Protein AF-A0A1X2GF11-F1 (afdb_monomer)

Structure (mmCIF, N/CA/C/O backbone):
data_AF-A0A1X2GF11-F1
#
_entry.id   AF-A0A1X2GF11-F1
#
loop_
_atom_site.group_PDB
_atom_site.id
_atom_site.type_symbol
_atom_site.label_atom_id
_atom_site.label_alt_id
_atom_site.label_comp_id
_atom_site.label_asym_id
_atom_site.label_entity_id
_atom_site.label_seq_id
_atom_site.pdbx_PDB_ins_code
_atom_site.Cartn_x
_atom_site.Cartn_y
_atom_site.Cartn_z
_atom_site.occupancy
_atom_site.B_iso_or_equiv
_atom_site.auth_seq_id
_atom_site.auth_comp_id
_atom_site.auth_asym_id
_atom_site.auth_atom_id
_atom_site.pdbx_PDB_model_num
ATOM 1 N N . MET A 1 1 ? -4.781 -37.077 22.769 1.00 71.06 1 MET A N 1
ATOM 2 C CA . MET A 1 1 ? -5.262 -35.716 23.097 1.00 71.06 1 MET A CA 1
ATOM 3 C C . MET A 1 1 ? -6.744 -35.561 22.773 1.00 71.06 1 MET A C 1
ATOM 5 O O . MET A 1 1 ? -7.466 -35.065 23.622 1.00 71.06 1 MET A O 1
ATOM 9 N N . TYR A 1 2 ? -7.211 -36.057 21.623 1.00 88.12 2 TYR A N 1
ATOM 10 C CA . TYR A 1 2 ? -8.626 -36.044 21.228 1.00 88.12 2 TYR A CA 1
ATOM 11 C C . TYR A 1 2 ? -9.094 -37.444 20.800 1.00 88.12 2 TYR A C 1
ATOM 13 O O . TYR A 1 2 ? -8.258 -38.316 20.562 1.00 88.12 2 TYR A O 1
ATOM 21 N N . ALA A 1 3 ? -10.412 -37.665 20.728 1.00 91.12 3 ALA A N 1
ATOM 22 C CA . ALA A 1 3 ? -11.004 -38.939 20.296 1.00 91.12 3 ALA A CA 1
ATOM 23 C C . ALA A 1 3 ? -10.912 -39.165 18.772 1.00 91.12 3 ALA A C 1
ATOM 25 O O . ALA A 1 3 ? -10.879 -40.305 18.316 1.00 91.12 3 ALA A O 1
ATOM 26 N N . ALA A 1 4 ? -10.856 -38.076 18.007 1.00 94.38 4 ALA A N 1
ATOM 27 C CA . ALA A 1 4 ? -10.758 -38.025 16.554 1.00 94.38 4 ALA A CA 1
ATOM 28 C C . ALA A 1 4 ? -10.118 -36.691 16.134 1.00 94.38 4 ALA A C 1
ATOM 30 O O . ALA A 1 4 ? -10.073 -35.754 16.935 1.00 94.38 4 ALA A O 1
ATOM 31 N N . ALA A 1 5 ? -9.645 -36.603 14.892 1.00 93.25 5 ALA A N 1
ATOM 32 C CA . ALA A 1 5 ? -9.090 -35.391 14.302 1.00 93.25 5 ALA A CA 1
ATOM 33 C C . ALA A 1 5 ? -9.693 -35.126 12.914 1.00 93.25 5 ALA A C 1
ATOM 35 O O . ALA A 1 5 ? -9.751 -36.015 12.066 1.00 93.25 5 ALA A O 1
ATOM 36 N N . HIS A 1 6 ? -10.110 -33.885 12.680 1.00 94.12 6 HIS A N 1
ATOM 37 C CA . HIS A 1 6 ? -10.441 -33.362 11.358 1.00 94.12 6 HIS A CA 1
ATOM 38 C C . HIS A 1 6 ? -9.314 -32.405 10.978 1.00 94.12 6 HIS A C 1
ATOM 40 O O . HIS A 1 6 ? -9.117 -31.400 11.655 1.00 94.12 6 HIS A O 1
ATOM 46 N N . VAL A 1 7 ? -8.532 -32.765 9.966 1.00 91.88 7 VAL A N 1
ATOM 47 C CA . VAL A 1 7 ? -7.342 -32.021 9.551 1.00 91.88 7 VAL A CA 1
ATOM 48 C C . VAL A 1 7 ? -7.674 -31.276 8.269 1.00 91.88 7 VAL A C 1
ATOM 50 O O . VAL A 1 7 ? -7.956 -31.887 7.239 1.00 91.88 7 VAL A O 1
ATOM 53 N N . HIS A 1 8 ? -7.685 -29.952 8.349 1.00 93.19 8 HIS A N 1
ATOM 54 C CA . HIS A 1 8 ? -7.952 -29.069 7.220 1.00 93.19 8 HIS A CA 1
ATOM 55 C C . HIS A 1 8 ? -6.706 -28.220 6.980 1.00 93.19 8 HIS A C 1
ATOM 57 O O . HIS A 1 8 ? -6.324 -27.431 7.842 1.00 93.19 8 HIS A O 1
ATOM 63 N N . PHE A 1 9 ? -6.042 -28.433 5.849 1.00 91.88 9 PHE A N 1
ATOM 64 C CA . PHE A 1 9 ? -4.870 -27.667 5.448 1.00 91.88 9 PHE A CA 1
ATOM 65 C C . PHE A 1 9 ? -5.305 -26.336 4.850 1.00 91.88 9 PHE A C 1
ATOM 67 O O . PHE A 1 9 ? -6.262 -26.275 4.080 1.00 91.88 9 PHE A O 1
ATOM 74 N N . ILE A 1 10 ? -4.596 -25.268 5.202 1.00 92.44 10 ILE A N 1
ATOM 75 C CA . ILE A 1 10 ? -4.875 -23.922 4.690 1.00 92.44 10 ILE A CA 1
ATOM 76 C C . ILE A 1 10 ? -4.525 -23.776 3.204 1.00 92.44 10 ILE A C 1
ATOM 78 O O . ILE A 1 10 ? -5.101 -22.930 2.535 1.00 92.44 10 ILE A O 1
ATOM 82 N N . ASN A 1 11 ? -3.645 -24.627 2.679 1.00 88.50 11 ASN A N 1
ATOM 83 C CA . ASN A 1 11 ? -3.163 -24.600 1.302 1.00 88.50 11 ASN A CA 1
ATOM 84 C C . ASN A 1 11 ? -3.157 -26.023 0.714 1.00 88.50 11 ASN A C 1
ATOM 86 O O . ASN A 1 11 ? -3.295 -26.998 1.461 1.00 88.50 11 ASN A O 1
ATOM 90 N N . GLY A 1 12 ? -2.997 -26.132 -0.604 1.00 84.00 12 GLY A N 1
ATOM 91 C CA . GLY A 1 12 ? -2.757 -27.405 -1.276 1.00 84.00 12 GLY A CA 1
ATOM 92 C C . GLY A 1 12 ? -1.424 -28.009 -0.837 1.00 84.00 12 GLY A C 1
ATOM 93 O O . GLY A 1 12 ? -0.433 -27.293 -0.672 1.00 84.00 12 GLY A O 1
ATOM 94 N N . LEU A 1 13 ? -1.394 -29.321 -0.622 1.00 82.56 13 LEU A N 1
ATOM 95 C CA . LEU A 1 13 ? -0.169 -30.021 -0.262 1.00 82.56 13 LEU A CA 1
ATOM 96 C C . LEU A 1 13 ? 0.543 -30.533 -1.507 1.00 82.56 13 LEU A C 1
ATOM 98 O O . LEU A 1 13 ? -0.037 -31.247 -2.324 1.00 82.56 13 LEU A O 1
ATOM 102 N N . ASP A 1 14 ? 1.837 -30.240 -1.614 1.00 81.44 14 ASP A N 1
ATOM 103 C CA . ASP A 1 14 ? 2.663 -30.982 -2.555 1.00 81.44 14 ASP A CA 1
ATOM 104 C C . ASP A 1 14 ? 2.807 -32.450 -2.106 1.00 81.44 14 ASP A C 1
ATOM 106 O O . ASP A 1 14 ? 2.657 -32.800 -0.927 1.00 81.44 14 ASP A O 1
ATOM 110 N N . ASN A 1 15 ? 3.110 -33.327 -3.066 1.00 83.62 15 ASN A N 1
ATOM 111 C CA . ASN A 1 15 ? 3.227 -34.762 -2.805 1.00 83.62 15 ASN A CA 1
ATOM 112 C C . ASN A 1 15 ? 4.311 -35.078 -1.762 1.00 83.62 15 ASN A C 1
ATOM 114 O O . ASN A 1 15 ? 4.164 -36.031 -1.007 1.00 83.62 15 ASN A O 1
ATOM 118 N N . VAL A 1 16 ? 5.379 -34.277 -1.679 1.00 87.62 16 VAL A N 1
ATOM 119 C CA . VAL A 1 16 ? 6.491 -34.520 -0.749 1.00 87.62 16 VAL A CA 1
ATOM 120 C C . VAL A 1 16 ? 6.045 -34.268 0.691 1.00 87.62 16 VAL A C 1
ATOM 122 O O . VAL A 1 16 ? 6.278 -35.099 1.571 1.00 87.62 16 VAL A O 1
ATOM 125 N N . VAL A 1 17 ? 5.369 -33.146 0.938 1.00 86.25 17 VAL A N 1
ATOM 126 C CA . VAL A 1 17 ? 4.813 -32.789 2.246 1.00 86.25 17 VAL A CA 1
ATOM 127 C C . VAL A 1 17 ? 3.696 -33.756 2.627 1.00 86.25 17 VAL A C 1
ATOM 129 O O . VAL A 1 17 ? 3.640 -34.192 3.779 1.00 86.25 17 VAL A O 1
ATOM 132 N N . PHE A 1 18 ? 2.840 -34.143 1.679 1.00 89.25 18 PHE A N 1
ATOM 133 C CA . PHE A 1 18 ? 1.773 -35.113 1.918 1.00 89.25 18 PHE A CA 1
ATOM 134 C C . PHE A 1 18 ? 2.311 -36.507 2.279 1.00 89.25 18 PHE A C 1
ATOM 136 O O . PHE A 1 18 ? 1.832 -37.135 3.234 1.00 89.25 18 PHE A O 1
ATOM 143 N N . ASP A 1 19 ? 3.339 -36.979 1.573 1.00 92.19 19 ASP A N 1
ATOM 144 C CA . ASP A 1 19 ? 3.991 -38.262 1.842 1.00 92.19 19 ASP A CA 1
ATOM 145 C C . ASP A 1 19 ? 4.686 -38.250 3.206 1.00 92.19 19 ASP A C 1
ATOM 147 O O . ASP A 1 19 ? 4.552 -39.195 3.989 1.00 92.19 19 ASP A O 1
ATOM 151 N N . GLU A 1 20 ? 5.375 -37.158 3.546 1.00 91.38 20 GLU A N 1
ATOM 152 C CA . GLU A 1 20 ? 6.013 -36.989 4.852 1.00 91.38 20 GLU A CA 1
ATOM 153 C C . GLU A 1 20 ? 4.980 -36.913 5.987 1.00 91.38 20 GLU A C 1
ATOM 155 O O . GLU A 1 20 ? 5.153 -37.550 7.033 1.00 91.38 20 GLU A O 1
ATOM 160 N N . PHE A 1 21 ? 3.877 -36.188 5.786 1.00 90.19 21 PHE A N 1
ATOM 161 C CA . PHE A 1 21 ? 2.752 -36.144 6.718 1.00 90.19 21 PHE A CA 1
ATOM 162 C C . PHE A 1 21 ? 2.178 -37.546 6.950 1.00 90.19 21 PHE A C 1
ATOM 164 O O . PHE A 1 21 ? 2.044 -37.987 8.095 1.00 90.19 21 PHE A O 1
ATOM 171 N N . THR A 1 22 ? 1.932 -38.291 5.872 1.00 90.88 22 THR A N 1
ATOM 172 C CA . THR A 1 22 ? 1.420 -39.666 5.918 1.00 90.88 22 THR A CA 1
ATOM 173 C C . THR A 1 22 ? 2.398 -40.608 6.619 1.00 90.88 22 THR A C 1
ATOM 175 O O . THR A 1 22 ? 2.001 -41.404 7.476 1.00 90.88 22 THR A O 1
ATOM 178 N N . ARG A 1 23 ? 3.700 -40.490 6.335 1.00 94.50 23 ARG A N 1
ATOM 179 C CA . ARG A 1 23 ? 4.758 -41.262 6.999 1.00 94.50 23 ARG A CA 1
ATOM 180 C C . ARG A 1 23 ? 4.762 -41.013 8.506 1.00 94.50 23 ARG A C 1
ATOM 182 O O . ARG A 1 23 ? 4.814 -41.972 9.278 1.00 94.50 23 ARG A O 1
ATOM 189 N N . ARG A 1 24 ? 4.672 -39.748 8.937 1.00 93.00 24 ARG A N 1
ATOM 190 C CA . ARG A 1 24 ? 4.615 -39.376 10.362 1.00 93.00 24 ARG A CA 1
ATOM 191 C C . ARG A 1 24 ? 3.338 -39.869 11.037 1.00 93.00 24 ARG A C 1
ATOM 193 O O . ARG A 1 24 ? 3.418 -40.405 12.141 1.00 93.00 24 ARG A O 1
ATOM 200 N N . LEU A 1 25 ? 2.185 -39.750 10.377 1.00 91.50 25 LEU A N 1
ATOM 201 C CA . LEU A 1 25 ? 0.914 -40.272 10.889 1.00 91.50 25 LEU A CA 1
ATOM 202 C C . LEU A 1 25 ? 0.967 -41.786 11.115 1.00 91.50 25 LEU A C 1
ATOM 204 O O . LEU A 1 25 ? 0.541 -42.269 12.168 1.00 91.50 25 LEU A O 1
ATOM 208 N N . ASN A 1 26 ? 1.528 -42.524 10.157 1.00 92.75 26 ASN A N 1
ATOM 209 C CA . ASN A 1 26 ? 1.668 -43.974 10.244 1.00 92.75 26 ASN A CA 1
ATOM 210 C C . ASN A 1 26 ? 2.653 -44.379 11.347 1.00 92.75 26 ASN A C 1
ATOM 212 O O . ASN A 1 26 ? 2.335 -45.250 12.155 1.00 92.75 26 ASN A O 1
ATOM 216 N N . ALA A 1 27 ? 3.805 -43.705 11.444 1.00 94.12 27 ALA A N 1
ATOM 217 C CA . ALA A 1 27 ? 4.783 -43.946 12.507 1.00 94.12 27 ALA A CA 1
ATOM 218 C C . ALA A 1 27 ? 4.201 -43.699 13.912 1.00 94.12 27 ALA A C 1
ATOM 220 O O . ALA A 1 27 ? 4.532 -44.412 14.856 1.00 94.12 27 ALA A O 1
ATOM 221 N N . ALA A 1 28 ? 3.292 -42.728 14.045 1.00 91.12 28 ALA A N 1
ATOM 222 C CA . ALA A 1 28 ? 2.593 -42.425 15.292 1.00 91.12 28 ALA A CA 1
ATOM 223 C C . ALA A 1 28 ? 1.341 -43.294 15.541 1.00 91.12 28 ALA A C 1
ATOM 225 O O . ALA A 1 28 ? 0.661 -43.103 16.550 1.00 91.12 28 ALA A O 1
ATOM 226 N N . ASN A 1 29 ? 0.998 -44.222 14.634 1.00 90.44 29 ASN A N 1
ATOM 227 C CA . ASN A 1 29 ? -0.257 -44.989 14.646 1.00 90.44 29 ASN A CA 1
ATOM 228 C C . ASN A 1 29 ? -1.508 -44.089 14.791 1.00 90.44 29 ASN A C 1
ATOM 230 O O . ASN A 1 29 ? -2.493 -44.442 15.453 1.00 90.44 29 ASN A O 1
ATOM 234 N N . ALA A 1 30 ? -1.433 -42.892 14.199 1.00 90.44 30 ALA A N 1
ATOM 235 C CA . ALA A 1 30 ? -2.417 -41.827 14.341 1.00 90.44 30 ALA A CA 1
ATOM 236 C C . ALA A 1 30 ? -3.448 -41.804 13.199 1.00 90.44 30 ALA A C 1
ATOM 238 O O . ALA A 1 30 ? -4.524 -41.231 13.358 1.00 90.44 30 ALA A O 1
ATOM 239 N N . SER A 1 31 ? -3.158 -42.470 12.077 1.00 90.19 31 SER A N 1
ATOM 240 C CA . SER A 1 31 ? -3.968 -42.441 10.850 1.00 90.19 31 SER A CA 1
ATOM 241 C C . SER A 1 31 ? -5.429 -42.848 11.083 1.00 90.19 31 SER A C 1
ATOM 243 O O . SER A 1 31 ? -6.336 -42.230 10.538 1.00 90.19 31 SER A O 1
ATOM 245 N N . LYS A 1 32 ? -5.683 -43.816 11.978 1.00 91.06 32 LYS A N 1
ATOM 246 C CA . LYS A 1 32 ? -7.040 -44.273 12.344 1.00 91.06 32 LYS A CA 1
ATOM 247 C C . LYS A 1 32 ? -7.907 -43.219 13.046 1.00 91.06 32 LYS A C 1
ATOM 249 O O . LYS A 1 32 ? -9.114 -43.406 13.160 1.00 91.06 32 LYS A O 1
ATOM 254 N N . TYR A 1 33 ? -7.301 -42.152 13.569 1.00 93.19 33 TYR A N 1
ATOM 255 C CA . TYR A 1 33 ? -8.022 -41.071 14.240 1.00 93.19 33 TYR A CA 1
ATOM 256 C C . TYR A 1 33 ? -8.396 -39.935 13.282 1.00 93.19 33 TYR A C 1
ATOM 258 O O . TYR A 1 33 ? -9.208 -39.092 13.663 1.00 93.19 33 TYR A O 1
ATOM 266 N N . ILE A 1 34 ? -7.846 -39.903 12.062 1.00 92.94 34 ILE A N 1
ATOM 267 C CA . ILE A 1 34 ? -8.166 -38.883 11.058 1.00 92.94 34 ILE A CA 1
ATOM 268 C C . ILE A 1 34 ? -9.533 -39.198 10.439 1.00 92.94 34 ILE A C 1
ATOM 270 O O . ILE A 1 34 ? -9.696 -40.206 9.761 1.00 92.94 34 ILE A O 1
ATOM 274 N N . GLN A 1 35 ? -10.519 -38.336 10.680 1.00 95.00 35 GLN A N 1
ATOM 275 C CA . GLN A 1 35 ? -11.895 -38.476 10.178 1.00 95.00 35 GLN A CA 1
ATOM 276 C C . GLN A 1 35 ? -12.158 -37.649 8.918 1.00 95.00 35 GLN A C 1
ATOM 278 O O . GLN A 1 35 ? -13.073 -37.935 8.154 1.00 95.00 35 GLN A O 1
ATOM 283 N N . SER A 1 36 ? -11.383 -36.589 8.711 1.00 93.50 36 SER A N 1
ATOM 284 C CA . SER A 1 36 ? -11.483 -35.718 7.544 1.00 93.50 36 SER A CA 1
ATOM 285 C C . SER A 1 36 ? -10.103 -35.180 7.227 1.00 93.50 36 SER A C 1
ATOM 287 O O . SER A 1 36 ? -9.400 -34.748 8.139 1.00 93.50 36 SER A O 1
ATOM 289 N N . LEU A 1 37 ? -9.775 -35.151 5.939 1.00 92.12 37 LEU A N 1
ATOM 290 C CA . LEU A 1 37 ? -8.583 -34.521 5.394 1.00 92.12 37 LEU A CA 1
ATOM 291 C C . LEU A 1 37 ? -9.027 -33.644 4.222 1.00 92.12 37 LEU A C 1
ATOM 293 O O . LEU A 1 37 ? -9.619 -34.169 3.282 1.00 92.12 37 LEU A O 1
ATOM 297 N N . LYS A 1 38 ? -8.861 -32.324 4.327 1.00 91.69 38 LYS A N 1
ATOM 298 C CA . LYS A 1 38 ? -9.292 -31.370 3.289 1.00 91.69 38 LYS A CA 1
ATOM 299 C C . LYS A 1 38 ? -8.265 -30.269 3.097 1.00 91.69 38 LYS A C 1
ATOM 301 O O . LYS A 1 38 ? -7.578 -29.910 4.047 1.00 91.69 38 LYS A O 1
ATOM 306 N N . GLU A 1 39 ? -8.234 -29.712 1.900 1.00 91.31 39 GLU A N 1
ATOM 307 C CA . GLU A 1 39 ? -7.488 -28.504 1.554 1.00 91.31 39 GLU A CA 1
ATOM 308 C C . GLU A 1 39 ? -8.498 -27.362 1.416 1.00 91.31 39 GLU A C 1
ATOM 310 O O . GLU A 1 39 ? -9.539 -27.527 0.778 1.00 91.31 39 GLU A O 1
ATOM 315 N N . MET A 1 40 ? -8.242 -26.242 2.090 1.00 92.06 40 MET A N 1
ATOM 316 C CA . MET A 1 40 ? -9.202 -25.142 2.234 1.00 92.06 40 MET A CA 1
ATOM 317 C C . MET A 1 40 ? -8.902 -23.952 1.324 1.00 92.06 40 MET A C 1
ATOM 319 O O . MET A 1 40 ? -9.818 -23.188 1.048 1.00 92.06 40 MET A O 1
ATOM 323 N N . TYR A 1 41 ? -7.655 -23.804 0.863 1.00 93.38 41 TYR A N 1
ATOM 324 C CA . TYR A 1 41 ? -7.208 -22.703 0.003 1.00 93.38 41 TYR A CA 1
ATOM 325 C C . TYR A 1 41 ? -7.455 -21.300 0.595 1.00 93.38 41 TYR A C 1
ATOM 327 O O . TYR A 1 41 ? -7.954 -20.409 -0.081 1.00 93.38 41 TYR A O 1
ATOM 335 N N . VAL A 1 42 ? -7.078 -21.092 1.860 1.00 94.38 42 VAL A N 1
ATOM 336 C CA . VAL A 1 42 ? -7.261 -19.846 2.636 1.00 94.38 42 VAL A CA 1
ATOM 337 C C . VAL A 1 42 ? -5.943 -19.305 3.213 1.00 94.38 42 VAL A C 1
ATOM 339 O O . VAL A 1 42 ? -5.920 -18.703 4.282 1.00 94.38 42 VAL A O 1
ATOM 342 N N . ASP A 1 43 ? -4.823 -19.552 2.535 1.00 94.88 43 ASP A N 1
ATOM 343 C CA . ASP A 1 43 ? -3.482 -19.118 2.958 1.00 94.88 43 ASP A CA 1
ATOM 344 C C . ASP A 1 43 ? -3.203 -17.643 2.599 1.00 94.88 43 ASP A C 1
ATOM 346 O O . ASP A 1 43 ? -2.328 -17.318 1.799 1.00 94.88 43 ASP A O 1
ATOM 350 N N . PHE A 1 44 ? -4.035 -16.747 3.131 1.00 95.12 44 PHE A N 1
ATOM 351 C CA . PHE A 1 44 ? -3.911 -15.291 3.045 1.00 95.12 44 PHE A CA 1
ATOM 352 C C . PHE A 1 44 ? -4.806 -14.639 4.109 1.00 95.12 44 PHE A C 1
ATOM 354 O O . PHE A 1 44 ? -5.752 -15.249 4.606 1.00 95.12 44 PHE A O 1
ATOM 361 N N . MET A 1 45 ?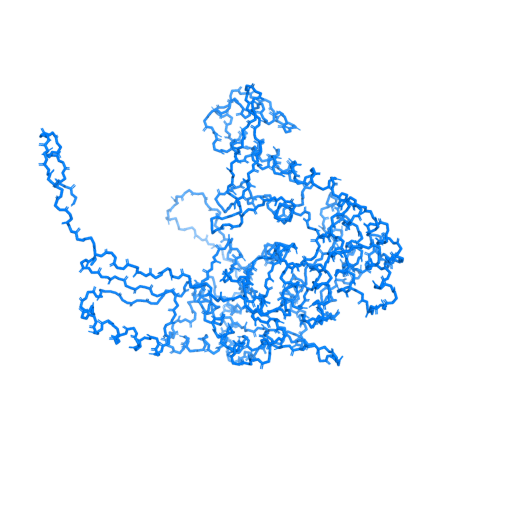 -4.539 -13.377 4.439 1.00 94.38 45 MET A N 1
ATOM 362 C CA . MET A 1 45 ? -5.333 -12.607 5.396 1.00 94.38 45 MET A CA 1
ATOM 363 C C . MET A 1 45 ? -6.173 -11.558 4.671 1.00 94.38 45 MET A C 1
ATOM 365 O O . MET A 1 45 ? -5.659 -10.785 3.861 1.00 94.38 45 MET A O 1
ATOM 369 N N . VAL A 1 46 ? -7.463 -11.490 4.989 1.00 94.50 46 VAL A N 1
ATOM 370 C CA . VAL A 1 46 ? -8.356 -10.419 4.527 1.00 94.50 46 VAL A CA 1
ATOM 371 C C . VAL A 1 46 ? -8.340 -9.312 5.574 1.00 94.50 46 VAL A C 1
ATOM 373 O O . VAL A 1 46 ? -8.774 -9.526 6.703 1.00 94.50 46 VAL A O 1
ATOM 376 N N . ARG A 1 47 ? -7.809 -8.143 5.211 1.00 92.69 47 ARG A N 1
ATOM 377 C CA . ARG A 1 47 ? -7.720 -6.976 6.103 1.00 92.69 47 ARG A CA 1
ATOM 378 C C . ARG A 1 47 ? -8.961 -6.106 6.002 1.00 92.69 47 ARG A C 1
ATOM 380 O O . ARG A 1 47 ? -9.436 -5.607 7.014 1.00 92.69 47 ARG A O 1
ATOM 387 N N . GLU A 1 48 ? -9.480 -5.972 4.789 1.00 94.81 48 GLU A N 1
ATOM 388 C CA . GLU A 1 48 ? -10.703 -5.248 4.460 1.00 94.81 48 GLU A CA 1
ATOM 389 C C . GLU A 1 48 ? -11.379 -5.922 3.244 1.00 94.81 48 GLU A C 1
ATOM 391 O O . GLU A 1 48 ? -10.727 -6.722 2.568 1.00 94.81 48 GLU A O 1
ATOM 396 N N . PRO A 1 49 ? -12.641 -5.607 2.889 1.00 94.38 49 PRO A N 1
ATOM 397 C CA . PRO A 1 49 ? -13.354 -6.237 1.776 1.00 94.38 49 PRO A CA 1
ATOM 398 C C . PRO A 1 49 ? -12.602 -6.217 0.443 1.00 94.38 49 PRO A C 1
ATOM 400 O O . PRO A 1 49 ? -12.701 -7.171 -0.328 1.00 94.38 49 PRO A O 1
ATOM 403 N N . ASN A 1 50 ? -11.826 -5.159 0.184 1.00 96.12 50 ASN A N 1
ATOM 404 C CA . ASN A 1 50 ? -11.047 -5.011 -1.044 1.00 96.12 50 ASN A CA 1
ATOM 405 C C . ASN A 1 50 ? -9.533 -5.153 -0.810 1.00 96.12 50 ASN A C 1
ATOM 407 O O . ASN A 1 50 ? -8.774 -4.983 -1.762 1.00 96.12 50 ASN A O 1
ATOM 411 N N . LEU A 1 51 ? -9.086 -5.459 0.416 1.00 97.00 51 LEU A N 1
ATOM 412 C CA . LEU A 1 51 ? -7.674 -5.485 0.807 1.00 97.00 51 LEU A CA 1
ATOM 413 C C . LEU A 1 51 ? -7.280 -6.830 1.427 1.00 97.00 51 LEU A C 1
ATOM 415 O O . LEU A 1 51 ? -7.752 -7.193 2.507 1.00 97.00 51 LEU A O 1
ATOM 419 N N . PHE A 1 52 ? -6.343 -7.531 0.795 1.00 97.25 52 PHE A N 1
ATOM 420 C CA . PHE A 1 52 ? -5.749 -8.759 1.331 1.00 97.25 52 PHE A CA 1
ATOM 421 C C . PHE A 1 52 ? -4.232 -8.627 1.527 1.00 97.25 52 PHE A C 1
ATOM 423 O O . PHE A 1 52 ? -3.572 -7.776 0.936 1.00 97.25 52 PHE A O 1
ATOM 430 N N . THR A 1 53 ? -3.655 -9.482 2.365 1.00 96.38 53 THR A N 1
ATOM 431 C CA . THR A 1 53 ? -2.215 -9.519 2.640 1.00 96.38 53 THR A CA 1
ATOM 432 C C . THR A 1 53 ? -1.727 -10.950 2.836 1.00 96.38 53 THR A C 1
ATOM 434 O O . THR A 1 53 ? -2.487 -11.819 3.259 1.00 96.38 53 THR A O 1
ATOM 437 N N . LEU A 1 54 ? -0.450 -11.191 2.543 1.00 95.88 54 LEU A N 1
ATOM 438 C CA . LEU A 1 54 ? 0.247 -12.436 2.894 1.00 95.88 54 LEU A CA 1
ATOM 439 C C . LEU A 1 54 ? 0.817 -12.405 4.324 1.00 95.88 54 LEU A C 1
ATOM 441 O O . LEU A 1 54 ? 1.391 -13.394 4.767 1.00 95.88 54 LEU A O 1
ATOM 445 N N . ASP A 1 55 ? 0.660 -11.269 5.013 1.00 92.06 55 ASP A N 1
ATOM 446 C CA . ASP A 1 55 ? 1.056 -11.014 6.405 1.00 92.06 55 ASP A CA 1
ATOM 447 C C . ASP A 1 55 ? 2.528 -11.341 6.711 1.00 92.06 55 ASP A C 1
ATOM 449 O O . ASP A 1 55 ? 2.882 -11.857 7.768 1.00 92.06 55 ASP A O 1
ATOM 453 N N . ASP A 1 56 ? 3.415 -11.040 5.758 1.00 92.44 56 ASP A N 1
ATOM 454 C CA . ASP A 1 56 ? 4.839 -11.346 5.862 1.00 92.44 56 ASP A CA 1
ATOM 455 C C . ASP A 1 56 ? 5.708 -10.156 5.414 1.00 92.44 56 ASP A C 1
ATOM 457 O O . ASP A 1 56 ? 6.172 -10.090 4.265 1.00 92.44 56 ASP A O 1
ATOM 461 N N . PRO A 1 57 ? 5.980 -9.208 6.335 1.00 91.81 57 PRO A N 1
ATOM 462 C CA . PRO A 1 57 ? 6.858 -8.068 6.076 1.00 91.81 57 PRO A CA 1
ATOM 463 C C . PRO A 1 57 ? 8.279 -8.476 5.684 1.00 91.81 57 PRO A C 1
ATOM 465 O O . PRO A 1 57 ? 8.951 -7.786 4.915 1.00 91.81 57 PRO A O 1
ATOM 468 N N . SER A 1 58 ? 8.744 -9.639 6.154 1.00 90.56 58 SER A N 1
ATOM 469 C CA . SER A 1 58 ? 10.102 -10.103 5.871 1.00 90.56 58 SER A CA 1
ATOM 470 C C . SER A 1 58 ? 10.312 -10.489 4.404 1.00 90.56 58 SER A C 1
ATOM 472 O O . SER A 1 58 ? 11.455 -10.472 3.939 1.00 90.56 58 SER A O 1
ATOM 474 N N . LYS A 1 59 ? 9.235 -10.712 3.629 1.00 91.81 59 LYS A N 1
ATOM 475 C CA . LYS A 1 59 ? 9.333 -10.901 2.171 1.00 91.81 59 LYS A CA 1
ATOM 476 C C . LYS A 1 59 ? 9.955 -9.707 1.463 1.00 91.81 59 LYS A C 1
ATOM 478 O O . LYS A 1 59 ? 10.607 -9.904 0.448 1.00 91.81 59 LYS A O 1
ATOM 483 N N . PHE A 1 60 ? 9.815 -8.485 1.980 1.00 92.56 60 PHE A N 1
ATOM 484 C CA . PHE A 1 60 ? 10.498 -7.339 1.379 1.00 92.56 60 PHE A CA 1
ATOM 485 C C . PHE A 1 60 ? 12.018 -7.528 1.393 1.00 92.56 60 PHE A C 1
ATOM 487 O O . PHE A 1 60 ? 12.662 -7.483 0.348 1.00 92.56 60 PHE A O 1
ATOM 494 N N . GLN A 1 61 ? 12.592 -7.844 2.554 1.00 89.81 61 GLN A N 1
ATOM 495 C CA . GLN A 1 61 ? 14.023 -8.127 2.635 1.00 89.81 61 GLN A CA 1
ATOM 496 C C . GLN A 1 61 ? 14.389 -9.354 1.798 1.00 89.81 61 GLN A C 1
ATOM 498 O O . GLN A 1 61 ? 15.334 -9.288 1.022 1.00 89.81 61 GLN A O 1
ATOM 503 N N . ARG A 1 62 ? 13.621 -10.448 1.873 1.00 89.81 62 ARG A N 1
ATOM 504 C CA . ARG A 1 62 ? 13.918 -11.665 1.099 1.00 89.81 62 ARG A CA 1
ATOM 505 C C . ARG A 1 62 ? 13.927 -11.442 -0.414 1.00 89.81 62 ARG A C 1
ATOM 507 O O . ARG A 1 62 ? 14.751 -12.034 -1.098 1.00 89.81 62 ARG A O 1
ATOM 514 N N . LEU A 1 63 ? 13.055 -10.574 -0.927 1.00 90.06 63 LEU A N 1
ATOM 515 C CA . LEU A 1 63 ? 12.924 -10.303 -2.360 1.00 90.06 63 LEU A CA 1
ATOM 516 C C . LEU A 1 63 ? 13.909 -9.248 -2.882 1.00 90.06 63 LEU A C 1
ATOM 518 O O . LEU A 1 63 ? 14.346 -9.339 -4.030 1.00 90.06 63 LEU A O 1
ATOM 522 N N . PHE A 1 64 ? 14.240 -8.234 -2.076 1.00 89.25 64 PHE A N 1
ATOM 523 C CA . PHE A 1 64 ? 14.992 -7.062 -2.545 1.00 89.25 64 PHE A CA 1
ATOM 524 C C . PHE A 1 64 ? 16.429 -6.976 -2.019 1.00 89.25 64 PHE A C 1
ATOM 526 O O . PHE A 1 64 ? 17.235 -6.254 -2.609 1.00 89.25 64 PHE A O 1
ATOM 533 N N . ASN A 1 65 ? 16.791 -7.730 -0.977 1.00 86.69 65 ASN A N 1
ATOM 534 C CA . ASN A 1 65 ? 18.143 -7.720 -0.417 1.00 86.69 65 ASN A CA 1
ATOM 535 C C . ASN A 1 65 ? 19.189 -8.166 -1.450 1.00 86.69 65 ASN A C 1
ATOM 537 O O . ASN A 1 65 ? 19.003 -9.158 -2.161 1.00 86.69 65 ASN A O 1
ATOM 541 N N . GLN A 1 66 ? 20.293 -7.425 -1.542 1.00 74.44 66 GLN A N 1
ATOM 542 C CA . GLN A 1 66 ? 21.305 -7.612 -2.582 1.00 74.44 66 GLN A CA 1
ATOM 543 C C . GLN A 1 66 ? 22.082 -8.928 -2.450 1.00 74.44 66 GLN A C 1
ATOM 545 O O . GLN A 1 66 ? 22.360 -9.573 -3.463 1.00 74.44 66 GLN A O 1
ATOM 550 N N . GLU A 1 67 ? 22.426 -9.346 -1.231 1.00 71.38 67 GLU A N 1
ATOM 551 C CA . GLU A 1 67 ? 23.178 -10.584 -1.002 1.00 71.38 67 GLU A CA 1
ATOM 552 C C . GLU A 1 67 ? 22.321 -11.815 -1.302 1.00 71.38 67 GLU A C 1
ATOM 554 O O . GLU A 1 67 ? 22.794 -12.779 -1.903 1.00 71.38 67 GLU A O 1
ATOM 559 N N . ILE A 1 68 ? 21.029 -11.748 -0.983 1.00 67.19 68 ILE A N 1
ATOM 560 C CA . ILE A 1 68 ? 20.074 -12.836 -1.234 1.00 67.19 68 ILE A CA 1
ATOM 561 C C . ILE A 1 68 ? 19.591 -12.871 -2.675 1.00 67.19 68 ILE A C 1
ATOM 563 O O . ILE A 1 68 ? 19.368 -13.951 -3.211 1.00 67.19 68 ILE A O 1
ATOM 567 N N . SER A 1 69 ? 19.528 -11.722 -3.350 1.00 63.06 69 SER A N 1
ATOM 568 C CA . SER A 1 69 ? 19.227 -11.663 -4.785 1.00 63.06 69 SER A CA 1
ATOM 569 C C . SER A 1 69 ? 20.224 -12.485 -5.628 1.00 63.06 69 SER A C 1
ATOM 571 O O . SER A 1 69 ? 19.913 -12.834 -6.766 1.00 63.06 69 SER A O 1
ATOM 573 N N . LYS A 1 70 ? 21.412 -12.818 -5.090 1.00 70.00 70 LYS A N 1
ATOM 574 C CA . LYS A 1 70 ? 22.386 -13.726 -5.725 1.00 70.00 70 LYS A CA 1
ATOM 575 C C . LYS A 1 70 ? 22.004 -15.208 -5.578 1.00 70.00 70 LYS A C 1
ATOM 577 O O . LYS A 1 70 ? 22.361 -16.007 -6.443 1.00 70.00 70 LYS A O 1
ATOM 582 N N . ASP A 1 71 ? 21.274 -15.583 -4.526 1.00 81.19 71 ASP A N 1
ATOM 583 C CA . ASP A 1 71 ? 20.724 -16.928 -4.335 1.00 81.19 71 ASP A CA 1
ATOM 584 C C . ASP A 1 71 ? 19.365 -17.048 -5.033 1.00 81.19 71 ASP A C 1
ATOM 586 O O . ASP A 1 71 ? 18.288 -16.905 -4.446 1.00 81.19 71 ASP A O 1
ATOM 590 N N . ARG A 1 72 ? 19.421 -17.354 -6.329 1.00 81.00 72 ARG A N 1
ATOM 591 C CA . ARG A 1 72 ? 18.224 -17.550 -7.150 1.00 81.00 72 ARG A CA 1
ATOM 592 C C . ARG A 1 72 ? 17.290 -18.625 -6.589 1.00 81.00 72 ARG A C 1
ATOM 594 O O . ARG A 1 72 ? 16.080 -18.470 -6.684 1.00 81.00 72 ARG A O 1
ATOM 601 N N . ALA A 1 73 ? 17.827 -19.675 -5.965 1.00 86.62 73 ALA A N 1
ATOM 602 C CA . ALA A 1 73 ? 17.010 -20.748 -5.407 1.00 86.62 73 ALA A CA 1
ATOM 603 C C . ALA A 1 73 ? 16.224 -20.295 -4.169 1.00 86.62 73 ALA A C 1
ATOM 605 O O . ALA A 1 73 ? 15.183 -20.871 -3.861 1.00 86.62 73 ALA A O 1
ATOM 606 N N . HIS A 1 74 ? 16.712 -19.298 -3.427 1.00 86.88 74 HIS A N 1
ATOM 607 C CA . HIS A 1 74 ? 15.937 -18.669 -2.360 1.00 86.88 74 HIS A CA 1
ATOM 608 C C . HIS A 1 74 ? 14.779 -17.844 -2.919 1.00 86.88 74 HIS A C 1
ATOM 610 O O . HIS A 1 74 ? 13.641 -18.053 -2.512 1.00 86.88 74 HIS A O 1
ATOM 616 N N . ILE A 1 75 ? 15.058 -16.968 -3.886 1.00 87.31 75 ILE A N 1
ATOM 617 C CA . ILE A 1 75 ? 14.027 -16.139 -4.523 1.00 87.31 75 ILE A CA 1
ATOM 618 C C . ILE A 1 75 ? 12.948 -17.013 -5.167 1.00 87.31 75 ILE A C 1
ATOM 620 O O . ILE A 1 75 ? 11.765 -16.776 -4.949 1.00 87.31 75 ILE A O 1
ATOM 624 N N . ASP A 1 76 ? 13.340 -18.056 -5.900 1.00 90.69 76 ASP A N 1
ATOM 625 C CA . ASP A 1 76 ? 12.394 -18.966 -6.547 1.00 90.69 76 ASP A CA 1
ATOM 626 C C . ASP A 1 76 ? 11.476 -19.658 -5.520 1.00 90.69 76 ASP A C 1
ATOM 628 O O . ASP A 1 76 ? 10.286 -19.800 -5.782 1.00 90.69 76 ASP A O 1
ATOM 632 N N . ARG A 1 77 ? 11.988 -20.019 -4.330 1.00 90.94 77 ARG A N 1
ATOM 633 C CA . ARG A 1 77 ? 11.174 -20.582 -3.235 1.00 90.94 77 ARG A CA 1
ATOM 634 C C . ARG A 1 77 ? 10.179 -19.575 -2.666 1.00 90.94 77 ARG A C 1
ATOM 636 O O . ARG A 1 77 ? 9.013 -19.908 -2.507 1.00 90.94 77 ARG A O 1
ATOM 643 N N . GLU A 1 78 ? 10.611 -18.344 -2.402 1.00 92.62 78 GLU A N 1
ATOM 644 C CA . GLU A 1 78 ? 9.704 -17.307 -1.890 1.00 92.62 78 GLU A CA 1
ATOM 645 C C . GLU A 1 78 ? 8.591 -16.978 -2.890 1.00 92.62 78 GLU A C 1
ATOM 647 O O . GLU A 1 78 ? 7.443 -16.771 -2.501 1.00 92.62 78 GLU A O 1
ATOM 652 N N . LEU A 1 79 ? 8.913 -16.945 -4.186 1.00 95.94 79 LEU A N 1
ATOM 653 C CA . LEU A 1 79 ? 7.927 -16.700 -5.235 1.00 95.94 79 LEU A CA 1
ATOM 654 C C . LEU A 1 79 ? 6.981 -17.892 -5.433 1.00 95.94 79 LEU A C 1
ATOM 656 O O . LEU A 1 79 ? 5.815 -17.672 -5.756 1.00 95.94 79 LEU A O 1
ATOM 660 N N . ASP A 1 80 ? 7.455 -19.125 -5.235 1.00 94.75 80 ASP A N 1
ATOM 661 C CA . ASP A 1 80 ? 6.627 -20.338 -5.251 1.00 94.75 80 ASP A CA 1
ATOM 662 C C . ASP A 1 80 ? 5.607 -20.329 -4.104 1.00 94.75 80 ASP A C 1
ATOM 664 O O . ASP A 1 80 ? 4.410 -20.507 -4.335 1.00 94.75 80 ASP A O 1
ATOM 668 N N . ASP A 1 81 ? 6.052 -19.998 -2.889 1.00 93.94 81 ASP A N 1
ATOM 669 C CA . ASP A 1 81 ? 5.170 -19.841 -1.729 1.00 93.94 81 ASP A CA 1
ATOM 670 C C . ASP A 1 81 ? 4.112 -18.754 -1.987 1.00 93.94 81 ASP A C 1
ATOM 672 O O . ASP A 1 81 ? 2.912 -18.989 -1.830 1.00 93.94 81 ASP A O 1
ATOM 676 N N . MET A 1 82 ? 4.529 -17.585 -2.485 1.00 97.31 82 MET A N 1
ATOM 677 C CA . MET A 1 82 ? 3.608 -16.503 -2.855 1.00 97.31 82 MET A CA 1
ATOM 678 C C . MET A 1 82 ? 2.619 -16.923 -3.952 1.00 97.31 82 MET A C 1
ATOM 680 O O . MET A 1 82 ? 1.457 -16.516 -3.920 1.00 97.31 82 MET A O 1
ATOM 684 N N . ALA A 1 83 ? 3.044 -17.734 -4.924 1.00 98.06 83 ALA A N 1
ATOM 685 C CA . ALA A 1 83 ? 2.172 -18.213 -5.991 1.00 98.06 83 ALA A CA 1
ATOM 686 C C . ALA A 1 83 ? 1.061 -19.130 -5.463 1.00 98.06 83 ALA A C 1
ATOM 688 O O . ALA A 1 83 ? -0.092 -18.980 -5.872 1.00 98.06 83 ALA A O 1
ATOM 689 N N . LYS A 1 84 ? 1.377 -20.013 -4.509 1.00 96.00 84 LYS A N 1
ATOM 690 C CA . LYS A 1 84 ? 0.393 -20.873 -3.832 1.00 96.00 84 LYS A CA 1
ATOM 691 C C . LYS A 1 84 ? -0.599 -20.062 -2.992 1.00 96.00 84 LYS A C 1
ATOM 693 O O . LYS A 1 84 ? -1.792 -20.363 -2.977 1.00 96.00 84 LYS A O 1
ATOM 698 N N . GLN A 1 85 ? -0.141 -19.001 -2.330 1.00 97.38 85 GLN A N 1
ATOM 699 C CA . GLN A 1 85 ? -1.025 -18.089 -1.593 1.00 97.38 85 GLN A CA 1
ATOM 700 C C . GLN A 1 85 ? -1.953 -17.300 -2.536 1.00 97.38 85 GLN A C 1
ATOM 702 O O . GLN A 1 85 ? -3.147 -17.145 -2.275 1.00 97.38 85 GLN A O 1
ATOM 707 N N . LEU A 1 86 ? -1.447 -16.858 -3.691 1.00 98.19 86 LEU A N 1
ATOM 708 C CA . LEU A 1 86 ? -2.270 -16.212 -4.720 1.00 98.19 86 LEU A CA 1
ATOM 709 C C . LEU A 1 86 ? -3.254 -17.179 -5.389 1.00 98.19 86 LEU A C 1
ATOM 711 O O . LEU A 1 86 ? -4.367 -16.767 -5.728 1.00 98.19 86 LEU A O 1
ATOM 715 N N . LEU A 1 87 ? -2.892 -18.457 -5.538 1.00 97.50 87 LEU A N 1
ATOM 716 C CA . LEU A 1 87 ? -3.840 -19.506 -5.912 1.00 97.50 87 LEU A CA 1
ATOM 717 C C . LEU A 1 87 ? -4.971 -19.589 -4.879 1.00 97.50 87 LEU A C 1
ATOM 719 O O . LEU A 1 87 ? -6.133 -19.583 -5.275 1.00 97.50 87 LEU A O 1
ATOM 723 N N . CYS A 1 88 ? -4.652 -19.607 -3.578 1.00 97.25 88 CYS A N 1
ATOM 724 C CA . CYS A 1 88 ? -5.655 -19.643 -2.508 1.00 97.25 88 CYS A CA 1
ATOM 725 C C . CYS A 1 88 ? -6.678 -18.505 -2.631 1.00 97.25 88 CYS A C 1
ATOM 727 O O . CYS A 1 88 ? -7.888 -18.742 -2.585 1.00 97.25 88 CYS A O 1
ATOM 729 N N . LEU A 1 89 ? -6.198 -17.283 -2.877 1.00 97.38 89 LEU A N 1
ATOM 730 C CA . LEU A 1 89 ? -7.063 -16.136 -3.141 1.00 97.38 89 LEU A CA 1
ATOM 731 C C . LEU A 1 89 ? -7.974 -16.383 -4.349 1.00 97.38 89 LEU A C 1
ATOM 733 O O . LEU A 1 89 ? -9.188 -16.248 -4.225 1.00 97.38 89 LEU A O 1
ATOM 737 N N . CYS A 1 90 ? -7.399 -16.758 -5.498 1.00 97.25 90 CYS A N 1
ATOM 738 C CA . CYS A 1 90 ? -8.140 -16.987 -6.743 1.00 97.25 90 CYS A CA 1
ATOM 739 C C . CYS A 1 90 ? -9.216 -18.072 -6.584 1.00 97.25 90 CYS A C 1
ATOM 741 O O . CYS A 1 90 ? -10.340 -17.905 -7.053 1.00 97.25 90 CYS A O 1
ATOM 743 N N . VAL A 1 91 ? -8.897 -19.158 -5.879 1.00 95.81 91 VAL A N 1
ATOM 744 C CA . VAL A 1 91 ? -9.841 -20.238 -5.572 1.00 95.81 91 VAL A CA 1
ATOM 745 C C . VAL A 1 91 ? -10.961 -19.742 -4.659 1.00 95.81 91 VAL A C 1
ATOM 747 O O . VAL A 1 91 ? -12.129 -19.995 -4.950 1.00 95.81 91 VAL A O 1
ATOM 750 N N . THR A 1 92 ? -10.631 -18.989 -3.606 1.00 94.56 92 THR A N 1
ATOM 751 C CA . THR A 1 92 ? -11.612 -18.466 -2.640 1.00 94.56 92 THR A CA 1
ATOM 752 C C . THR A 1 92 ? -12.621 -17.517 -3.287 1.00 94.56 92 THR A C 1
ATOM 754 O O . THR A 1 92 ? -13.813 -17.601 -2.997 1.00 94.56 92 THR A O 1
ATOM 757 N N . ILE A 1 93 ? -12.171 -16.637 -4.185 1.00 93.38 93 ILE A N 1
ATOM 758 C CA . ILE A 1 93 ? -13.060 -15.719 -4.920 1.00 93.38 93 ILE A CA 1
ATOM 759 C C . ILE A 1 93 ? -13.741 -16.381 -6.130 1.00 93.38 93 ILE A C 1
ATOM 761 O O . ILE A 1 93 ? -14.609 -15.770 -6.746 1.00 93.38 93 ILE A O 1
ATOM 765 N N . GLY A 1 94 ? -13.358 -17.613 -6.483 1.00 93.81 94 GLY A N 1
ATOM 766 C CA . GLY A 1 94 ? -13.930 -18.340 -7.614 1.00 93.81 94 GLY A CA 1
ATOM 767 C C . GLY A 1 94 ? -13.447 -17.868 -8.989 1.00 93.81 94 GLY A C 1
ATOM 768 O O . GLY A 1 94 ? -14.195 -17.980 -9.954 1.00 93.81 94 GLY A O 1
ATOM 769 N N . GLU A 1 95 ? -12.218 -17.358 -9.111 1.00 93.56 95 GLU A N 1
ATOM 770 C CA . GLU A 1 95 ? -11.698 -16.771 -10.351 1.00 93.56 95 GLU A CA 1
ATOM 771 C C . GLU A 1 95 ? -10.512 -17.525 -10.950 1.00 93.56 95 GLU A C 1
ATOM 773 O O . GLU A 1 95 ? -9.515 -17.791 -10.286 1.00 93.56 95 GLU A O 1
ATOM 778 N N . ASN A 1 96 ? -10.551 -17.734 -12.268 1.00 95.38 96 ASN A N 1
ATOM 779 C CA . ASN A 1 96 ? -9.376 -18.083 -13.067 1.00 95.38 96 ASN A CA 1
ATOM 780 C C . ASN A 1 96 ? -8.958 -16.860 -13.903 1.00 95.38 96 ASN A C 1
ATOM 782 O O . ASN A 1 96 ? -9.342 -16.767 -15.074 1.00 95.38 96 ASN A O 1
ATOM 786 N N . PRO A 1 97 ? -8.230 -15.878 -13.347 1.00 96.25 97 PRO A N 1
ATOM 787 C CA . PRO A 1 97 ? -7.979 -14.615 -14.032 1.00 96.25 97 PRO A CA 1
ATOM 788 C C . PRO A 1 97 ? -6.967 -14.745 -15.181 1.00 96.25 97 PRO A C 1
ATOM 790 O O . PRO A 1 97 ? -6.117 -15.634 -15.206 1.00 96.25 97 PRO A O 1
ATOM 793 N N . LEU A 1 98 ? -7.028 -13.817 -16.137 1.00 97.00 98 LEU A N 1
ATOM 794 C CA . LEU A 1 98 ? -5.915 -13.538 -17.043 1.00 97.00 98 LEU A CA 1
ATOM 795 C C . LEU A 1 98 ? -4.805 -12.821 -16.269 1.00 97.00 98 LEU A C 1
ATOM 797 O O . LEU A 1 98 ? -5.080 -11.859 -15.558 1.00 97.00 98 LEU A O 1
ATOM 801 N N . ILE A 1 99 ? -3.552 -13.243 -16.429 1.00 98.38 99 ILE A N 1
ATOM 802 C CA . ILE A 1 99 ? -2.436 -12.663 -15.672 1.00 98.38 99 ILE A CA 1
ATOM 803 C C . ILE A 1 99 ? -1.698 -11.629 -16.521 1.00 98.38 99 ILE A C 1
ATOM 805 O O . ILE A 1 99 ? -1.166 -11.941 -17.590 1.00 98.38 99 ILE A O 1
ATOM 809 N N . ARG A 1 100 ? -1.645 -10.397 -16.016 1.00 97.38 100 ARG A N 1
ATOM 810 C CA . ARG A 1 100 ? -0.772 -9.314 -16.473 1.00 97.38 100 ARG A CA 1
ATOM 811 C C . ARG A 1 100 ? 0.315 -9.078 -15.438 1.00 97.38 100 ARG A C 1
ATOM 813 O O . ARG A 1 100 ? 0.095 -9.278 -14.248 1.00 97.38 100 ARG A O 1
ATOM 820 N N . TYR A 1 101 ? 1.474 -8.618 -15.880 1.00 96.69 101 TYR A N 1
ATOM 821 C CA . TYR A 1 101 ? 2.574 -8.306 -14.975 1.00 96.69 101 TYR A CA 1
ATOM 822 C C . TYR A 1 101 ? 3.326 -7.063 -15.435 1.00 96.69 101 TYR A C 1
ATOM 824 O O . TYR A 1 101 ? 3.390 -6.792 -16.633 1.00 96.69 101 TYR A O 1
ATOM 832 N N . HIS A 1 102 ? 3.905 -6.319 -14.495 1.00 92.81 102 HIS A N 1
ATOM 833 C CA . HIS A 1 102 ? 4.816 -5.233 -14.833 1.00 92.81 102 HIS A CA 1
ATOM 834 C C . HIS A 1 102 ? 6.109 -5.789 -15.433 1.00 92.81 102 HIS A C 1
ATOM 836 O O . HIS A 1 102 ? 6.811 -6.596 -14.819 1.00 92.81 102 HIS A O 1
ATOM 842 N N . ARG A 1 103 ? 6.427 -5.327 -16.638 1.00 88.50 103 ARG A N 1
ATOM 843 C CA . ARG A 1 103 ? 7.687 -5.550 -17.330 1.00 88.50 103 ARG A CA 1
ATOM 844 C C . ARG A 1 103 ? 8.492 -4.242 -17.324 1.00 88.50 103 ARG A C 1
ATOM 846 O O . ARG A 1 103 ? 8.246 -3.392 -18.181 1.00 88.50 103 ARG A O 1
ATOM 853 N N . PRO A 1 104 ? 9.433 -4.082 -16.378 1.00 78.56 104 PRO A N 1
ATOM 854 C CA . PRO A 1 104 ? 10.311 -2.918 -16.333 1.00 78.56 104 PRO A CA 1
ATOM 855 C C . PRO A 1 104 ? 11.098 -2.719 -17.640 1.00 78.56 104 PRO A C 1
ATOM 857 O O . PRO A 1 104 ? 11.341 -3.673 -18.383 1.00 78.56 104 PRO A O 1
ATOM 860 N N . LEU A 1 105 ? 11.496 -1.474 -17.922 1.00 73.75 105 LEU A N 1
ATOM 861 C CA . LEU A 1 105 ? 12.330 -1.152 -19.083 1.00 73.75 105 LEU A CA 1
ATOM 862 C C . LEU A 1 105 ? 13.780 -1.563 -18.809 1.00 73.75 105 LEU A C 1
ATOM 864 O O . LEU A 1 105 ? 14.311 -1.329 -17.726 1.00 73.75 105 LEU A O 1
ATOM 868 N N . ASP A 1 106 ? 14.462 -2.120 -19.805 1.00 72.00 106 ASP A N 1
ATOM 869 C CA . ASP A 1 106 ? 15.876 -2.479 -19.672 1.00 72.00 106 ASP A CA 1
ATOM 870 C C . ASP A 1 106 ? 16.755 -1.218 -19.766 1.00 72.00 106 ASP A C 1
ATOM 872 O O . ASP A 1 106 ? 17.272 -0.864 -20.827 1.00 72.00 106 ASP A O 1
ATOM 876 N N . VAL A 1 107 ? 16.886 -0.496 -18.648 1.00 70.56 107 VAL A N 1
ATOM 877 C CA . VAL A 1 107 ? 17.728 0.701 -18.532 1.00 70.56 107 VAL A CA 1
ATOM 878 C C . VAL A 1 107 ? 19.136 0.294 -18.075 1.00 70.56 107 VAL A C 1
ATOM 880 O O . VAL A 1 107 ? 19.273 -0.295 -16.996 1.00 70.56 107 VAL A O 1
ATOM 883 N N . PRO A 1 108 ? 20.197 0.609 -18.846 1.00 68.25 108 PRO A N 1
ATOM 884 C CA . PRO A 1 108 ? 21.572 0.314 -18.450 1.00 68.25 108 PRO A CA 1
ATOM 885 C C . PRO A 1 108 ? 21.912 0.883 -17.067 1.00 68.25 108 PRO A C 1
ATOM 887 O O . PRO A 1 108 ? 21.598 2.033 -16.774 1.00 68.25 108 PRO A O 1
ATOM 890 N N . GLY A 1 109 ? 22.568 0.078 -16.228 1.00 66.31 109 GLY A N 1
ATOM 891 C CA . GLY A 1 109 ? 22.956 0.471 -14.868 1.00 66.31 109 GLY A CA 1
ATOM 892 C C . GLY A 1 109 ? 21.869 0.294 -13.801 1.00 66.31 109 GLY A C 1
ATOM 893 O O . GLY A 1 109 ? 22.137 0.569 -12.638 1.00 66.31 109 GLY A O 1
ATOM 894 N N . THR A 1 110 ? 20.676 -0.197 -14.159 1.00 67.31 110 THR A N 1
ATOM 895 C CA . THR A 1 110 ? 19.610 -0.508 -13.190 1.00 67.31 110 THR A CA 1
ATOM 896 C C . THR A 1 110 ? 19.531 -2.004 -12.885 1.00 67.31 110 THR A C 1
ATOM 898 O O . THR A 1 110 ? 19.825 -2.846 -13.737 1.00 67.31 110 THR A O 1
ATOM 901 N N . ILE A 1 111 ? 19.123 -2.346 -11.661 1.00 75.12 111 ILE A N 1
ATOM 902 C CA . ILE A 1 111 ? 18.916 -3.737 -11.242 1.00 75.12 111 ILE A CA 1
ATOM 903 C C . ILE A 1 111 ? 17.482 -4.139 -11.592 1.00 75.12 111 ILE A C 1
ATOM 905 O O . ILE A 1 111 ? 16.541 -3.736 -10.914 1.00 75.12 111 ILE A O 1
ATOM 909 N N . ASN A 1 112 ? 17.312 -4.971 -12.621 1.00 77.88 112 ASN A N 1
ATOM 910 C CA . ASN A 1 112 ? 16.013 -5.548 -12.964 1.00 77.88 112 ASN A CA 1
ATOM 911 C C . ASN A 1 112 ? 15.895 -6.990 -12.434 1.00 77.88 112 ASN A C 1
ATOM 913 O O . ASN A 1 112 ? 16.513 -7.913 -12.967 1.00 77.88 112 ASN A O 1
ATOM 917 N N . ARG A 1 113 ? 15.069 -7.188 -11.397 1.00 80.12 113 ARG A N 1
ATOM 918 C CA . ARG A 1 113 ? 14.845 -8.504 -10.765 1.00 80.12 113 ARG A CA 1
ATOM 919 C C . ARG A 1 113 ? 13.776 -9.352 -11.455 1.00 80.12 113 ARG A C 1
ATOM 921 O O . ARG A 1 113 ? 13.703 -10.553 -11.207 1.00 80.12 113 ARG A O 1
ATOM 928 N N . ASN A 1 114 ? 12.949 -8.754 -12.317 1.00 86.56 114 ASN A N 1
ATOM 929 C CA . ASN A 1 114 ? 11.831 -9.421 -12.993 1.00 86.56 114 ASN A CA 1
ATOM 930 C C . ASN A 1 114 ? 10.900 -10.214 -12.043 1.00 86.56 114 ASN A C 1
ATOM 932 O O . ASN A 1 114 ? 10.306 -11.215 -12.454 1.00 86.56 114 ASN A O 1
ATOM 936 N N . ILE A 1 115 ? 10.753 -9.768 -10.785 1.00 92.25 115 ILE A N 1
ATOM 937 C CA . ILE A 1 115 ? 9.887 -10.401 -9.773 1.00 92.25 115 ILE A CA 1
ATOM 938 C C . ILE A 1 115 ? 8.457 -10.601 -10.305 1.00 92.25 115 ILE A C 1
ATOM 940 O O . ILE A 1 115 ? 7.969 -11.733 -10.241 1.00 92.25 115 ILE A O 1
ATOM 944 N N . PRO A 1 116 ? 7.795 -9.588 -10.909 1.00 95.31 116 PRO A N 1
ATOM 945 C CA . PRO A 1 116 ? 6.414 -9.732 -11.356 1.00 95.31 116 PRO A CA 1
ATOM 946 C C . PRO A 1 116 ? 6.249 -10.805 -12.432 1.00 95.31 116 PRO A C 1
ATOM 948 O O . PRO A 1 116 ? 5.260 -11.532 -12.439 1.00 95.31 116 PRO A O 1
ATOM 951 N N . TRP A 1 117 ? 7.231 -10.941 -13.328 1.00 95.00 117 TRP A N 1
ATOM 952 C CA . TRP A 1 117 ? 7.200 -11.943 -14.390 1.00 95.00 117 TRP A CA 1
ATOM 953 C C . TRP A 1 117 ? 7.390 -13.366 -13.864 1.00 95.00 117 TRP A C 1
ATOM 955 O O . TRP A 1 117 ? 6.662 -14.273 -14.275 1.00 95.00 117 TRP A O 1
ATOM 965 N N . HIS A 1 118 ? 8.362 -13.572 -12.969 1.00 95.56 118 HIS A N 1
ATOM 966 C CA . HIS A 1 118 ? 8.591 -14.877 -12.349 1.00 95.56 118 HIS A CA 1
ATOM 967 C C . HIS A 1 118 ? 7.363 -15.314 -11.544 1.00 95.56 118 HIS A C 1
ATOM 969 O O . HIS A 1 118 ? 6.865 -16.421 -11.752 1.00 95.56 118 HIS A O 1
ATOM 975 N N . LEU A 1 119 ? 6.814 -14.418 -10.715 1.00 98.00 119 LEU A N 1
ATOM 976 C CA . LEU A 1 119 ? 5.606 -14.701 -9.943 1.00 98.00 119 LEU A CA 1
ATOM 977 C C . LEU A 1 119 ? 4.413 -15.005 -10.855 1.00 98.00 119 LEU A C 1
ATOM 979 O O . LEU A 1 119 ? 3.720 -15.993 -10.641 1.00 98.00 119 LEU A O 1
ATOM 983 N N . ALA A 1 120 ? 4.208 -14.224 -11.921 1.00 98.31 120 ALA A N 1
ATOM 984 C CA . ALA A 1 120 ? 3.139 -14.469 -12.890 1.00 98.31 120 ALA A CA 1
ATOM 985 C C . ALA A 1 120 ? 3.203 -15.873 -13.497 1.00 98.31 120 ALA A C 1
ATOM 987 O O . ALA A 1 120 ? 2.172 -16.530 -13.643 1.00 98.31 120 ALA A O 1
ATOM 988 N N . LYS A 1 121 ? 4.405 -16.354 -13.833 1.00 98.06 121 LYS A N 1
ATOM 989 C CA . LYS A 1 121 ? 4.598 -17.711 -14.354 1.00 98.06 121 LYS A CA 1
ATOM 990 C C . LYS A 1 121 ? 4.226 -18.791 -13.348 1.00 98.06 121 LYS A C 1
ATOM 992 O O . LYS A 1 121 ? 3.581 -19.759 -13.742 1.00 98.06 121 LYS A O 1
ATOM 997 N N . LEU A 1 122 ? 4.636 -18.625 -12.093 1.00 98.12 122 LEU A N 1
ATOM 998 C CA . LEU A 1 122 ? 4.346 -19.583 -11.029 1.00 98.12 122 LEU A CA 1
ATOM 999 C C . LEU A 1 122 ? 2.846 -19.604 -10.717 1.00 98.12 122 LEU A C 1
ATOM 1001 O O . LEU A 1 122 ? 2.240 -20.668 -10.757 1.00 98.12 122 LEU A O 1
ATOM 1005 N N . VAL A 1 123 ? 2.209 -18.437 -10.571 1.00 98.31 123 VAL A N 1
ATOM 1006 C CA . VAL A 1 123 ? 0.752 -18.331 -10.365 1.00 98.31 123 VAL A CA 1
ATOM 1007 C C . VAL A 1 123 ? -0.022 -18.966 -11.520 1.00 98.31 123 VAL A C 1
ATOM 1009 O O . VAL A 1 123 ? -0.996 -19.681 -11.297 1.00 98.31 123 VAL A O 1
ATOM 1012 N N . GLN A 1 124 ? 0.415 -18.758 -12.767 1.00 97.81 124 GLN A N 1
ATOM 1013 C CA . GLN A 1 124 ? -0.209 -19.407 -13.920 1.00 97.81 124 GLN A CA 1
ATOM 1014 C C . GLN A 1 124 ? -0.090 -20.932 -13.858 1.00 97.81 124 GLN A C 1
ATOM 1016 O O . GLN A 1 124 ? -1.047 -21.621 -14.195 1.00 97.81 124 GLN A O 1
ATOM 1021 N N . ALA A 1 125 ? 1.076 -21.456 -13.470 1.00 96.81 125 ALA A N 1
ATOM 1022 C CA . ALA A 1 125 ? 1.295 -22.893 -13.353 1.00 96.81 125 ALA A CA 1
ATOM 1023 C C . ALA A 1 125 ? 0.414 -23.506 -12.254 1.00 96.81 125 ALA A C 1
ATOM 1025 O O . ALA A 1 125 ? -0.217 -24.537 -12.493 1.00 96.81 125 ALA A O 1
ATOM 1026 N N . GLU A 1 126 ? 0.310 -22.838 -11.105 1.00 96.25 126 GLU A N 1
ATOM 1027 C CA . GLU A 1 126 ? -0.568 -23.230 -10.001 1.00 96.25 126 GLU A CA 1
ATOM 1028 C C . GLU A 1 126 ? -2.044 -23.240 -10.423 1.00 96.25 126 GLU A C 1
ATOM 1030 O O . GLU A 1 126 ? -2.731 -24.251 -10.264 1.00 96.25 126 GLU A O 1
ATOM 1035 N N . LEU A 1 127 ? -2.522 -22.172 -11.074 1.00 95.88 127 LEU A N 1
ATOM 1036 C CA . LEU A 1 127 ? -3.889 -22.104 -11.604 1.00 95.88 127 LEU A CA 1
ATOM 1037 C C . LEU A 1 127 ? -4.162 -23.186 -12.655 1.00 95.88 127 LEU A C 1
ATOM 1039 O O . LEU A 1 127 ? -5.209 -23.830 -12.611 1.00 95.88 127 LEU A O 1
ATOM 1043 N N . ASP A 1 128 ? -3.236 -23.416 -13.589 1.00 95.25 128 ASP A N 1
ATOM 1044 C CA . ASP A 1 128 ? -3.383 -24.453 -14.615 1.00 95.25 128 ASP A CA 1
ATOM 1045 C C . ASP A 1 128 ? -3.496 -25.843 -13.983 1.00 95.25 128 ASP A C 1
ATOM 1047 O O . ASP A 1 128 ? -4.321 -26.656 -14.401 1.00 95.25 128 ASP A O 1
ATOM 1051 N N . ASN A 1 129 ? -2.648 -26.138 -12.996 1.00 94.06 129 ASN A N 1
ATOM 1052 C CA . ASN A 1 129 ? -2.655 -27.418 -12.299 1.00 94.06 129 ASN A CA 1
ATOM 1053 C C . ASN A 1 129 ? -3.947 -27.598 -11.503 1.00 94.06 129 ASN A C 1
ATOM 1055 O O . ASN A 1 129 ? -4.576 -28.650 -11.615 1.00 94.06 129 ASN A O 1
ATOM 1059 N N . PHE A 1 130 ? -4.392 -26.554 -10.802 1.00 94.25 130 PHE A N 1
ATOM 1060 C CA . PHE A 1 130 ? -5.662 -26.556 -10.087 1.00 94.25 130 PHE A CA 1
ATOM 1061 C C . PHE A 1 130 ? -6.857 -26.784 -11.027 1.00 94.25 130 PHE A C 1
ATOM 1063 O O . PHE A 1 130 ? -7.712 -27.617 -10.736 1.00 94.25 130 PHE A O 1
ATOM 1070 N N . CYS A 1 131 ? -6.903 -26.119 -12.187 1.00 94.50 131 CYS A N 1
ATOM 1071 C CA . CYS A 1 131 ? -7.984 -26.289 -13.167 1.00 94.50 131 CYS A CA 1
ATOM 1072 C C . CYS A 1 131 ? -7.988 -27.688 -13.809 1.00 94.50 131 CYS A C 1
ATOM 1074 O O . CYS A 1 131 ? -9.051 -28.222 -14.115 1.00 94.50 131 CYS A O 1
ATOM 1076 N N . LYS A 1 132 ? -6.815 -28.312 -14.009 1.00 94.00 132 LYS A N 1
ATOM 1077 C CA . LYS A 1 132 ? -6.731 -29.692 -14.531 1.00 94.00 132 LYS A CA 1
ATOM 1078 C C . LYS A 1 132 ? -7.374 -30.702 -13.585 1.00 94.00 132 LYS A C 1
ATOM 1080 O O . LYS A 1 132 ? -7.986 -31.657 -14.056 1.00 94.00 132 LYS A O 1
ATOM 1085 N N . VAL A 1 133 ? -7.203 -30.514 -12.275 1.00 92.00 133 VAL A N 1
ATOM 1086 C CA . VAL A 1 133 ? -7.761 -31.416 -11.254 1.00 92.00 133 VAL A CA 1
ATOM 1087 C C . VAL A 1 133 ? -9.175 -31.016 -10.817 1.00 92.00 133 VAL A C 1
ATOM 1089 O O . VAL A 1 133 ? -9.907 -31.870 -10.325 1.00 92.00 133 VAL A O 1
ATOM 1092 N N . ASN A 1 134 ? -9.599 -29.774 -11.086 1.00 93.31 134 ASN A N 1
ATOM 1093 C CA . ASN A 1 134 ? -10.948 -29.259 -10.828 1.00 93.31 134 ASN A CA 1
ATOM 1094 C C . ASN A 1 134 ? -11.607 -28.720 -12.119 1.00 93.31 134 ASN A C 1
ATOM 1096 O O . ASN A 1 134 ? -11.658 -27.505 -12.315 1.00 93.31 134 ASN A O 1
ATOM 1100 N N . PRO A 1 135 ? -12.157 -29.583 -12.997 1.00 92.56 135 PRO A N 1
ATOM 1101 C CA . PRO A 1 135 ? -12.732 -29.155 -14.279 1.00 92.56 135 PRO A CA 1
ATOM 1102 C C . PRO A 1 135 ? -13.961 -28.236 -14.175 1.00 92.56 135 PRO A C 1
ATOM 1104 O O . PRO A 1 135 ? -14.323 -27.595 -15.156 1.00 92.56 135 PRO A O 1
ATOM 1107 N N . GLU A 1 136 ? -14.621 -28.192 -13.013 1.00 91.75 136 GLU A N 1
ATOM 1108 C CA . GLU A 1 136 ? -15.769 -27.309 -12.744 1.00 91.75 136 GLU A CA 1
ATOM 1109 C C . GLU A 1 136 ? -15.353 -25.890 -12.313 1.00 91.75 136 GLU A C 1
ATOM 1111 O O . GLU A 1 136 ? -16.209 -25.030 -12.117 1.00 91.75 136 GLU A O 1
ATOM 1116 N N . PHE A 1 137 ? -14.050 -25.635 -12.157 1.00 92.81 137 PHE A N 1
ATOM 1117 C CA . PHE A 1 137 ? -13.513 -24.319 -11.833 1.00 92.81 137 PHE A CA 1
ATOM 1118 C C . PHE A 1 137 ? -13.142 -23.533 -13.108 1.00 92.81 137 PHE A C 1
ATOM 1120 O O . PHE A 1 137 ? -12.542 -24.103 -14.024 1.00 92.81 137 PHE A O 1
ATOM 1127 N N . PRO A 1 138 ? -13.395 -22.211 -13.168 1.00 92.56 138 PRO A N 1
ATOM 1128 C CA . PRO A 1 138 ? -14.086 -21.390 -12.170 1.00 92.56 138 PRO A CA 1
ATOM 1129 C C . PRO A 1 138 ? -15.607 -21.626 -12.165 1.00 92.56 138 PRO A C 1
ATOM 1131 O O . PRO A 1 138 ? -16.171 -21.964 -13.210 1.00 92.56 138 PRO A O 1
ATOM 1134 N N . PRO A 1 139 ? -16.290 -21.424 -11.021 1.00 90.38 139 PRO A N 1
ATOM 1135 C CA . PRO A 1 139 ? -17.745 -21.479 -10.970 1.00 90.38 139 PRO A CA 1
ATOM 1136 C C . PRO A 1 139 ? -18.370 -20.486 -11.966 1.00 90.38 139 PRO A C 1
ATOM 1138 O O . PRO A 1 139 ? -17.877 -19.365 -12.125 1.00 90.38 139 PRO A O 1
ATOM 1141 N N . PRO A 1 140 ? -19.471 -20.857 -12.643 1.00 85.69 140 PRO A N 1
ATOM 1142 C CA . PRO A 1 140 ? -20.135 -19.956 -13.571 1.00 85.69 140 PRO A CA 1
ATOM 1143 C C . PRO A 1 140 ? -20.719 -18.758 -12.817 1.00 85.69 140 PRO A C 1
ATOM 1145 O O . PRO A 1 140 ? -21.419 -18.918 -11.816 1.00 85.69 140 PRO A O 1
ATOM 1148 N N . ARG A 1 141 ? -20.471 -17.551 -13.330 1.00 82.44 141 ARG A N 1
ATOM 1149 C CA . ARG A 1 141 ? -21.097 -16.327 -12.825 1.00 82.44 141 ARG A CA 1
ATOM 1150 C C . ARG A 1 141 ? -22.505 -16.137 -13.378 1.00 82.44 141 ARG A C 1
ATOM 1152 O O . ARG A 1 141 ? -22.773 -16.459 -14.536 1.00 82.44 141 ARG A O 1
ATOM 1159 N N . ASP A 1 142 ? -23.367 -15.538 -12.561 1.00 81.19 142 ASP A N 1
ATOM 1160 C CA . ASP A 1 142 ? -24.685 -15.052 -12.965 1.00 81.19 142 ASP A CA 1
ATOM 1161 C C . ASP A 1 142 ? -24.813 -13.551 -12.627 1.00 81.19 142 ASP A C 1
ATOM 1163 O O . ASP A 1 142 ? -24.844 -13.200 -11.445 1.00 81.19 142 ASP A O 1
ATOM 1167 N N . PRO A 1 143 ? -24.852 -12.648 -13.629 1.00 83.88 143 PRO A N 1
ATOM 1168 C CA . PRO A 1 143 ? -24.785 -12.921 -15.068 1.00 83.88 143 PRO A CA 1
ATOM 1169 C C . PRO A 1 143 ? -23.391 -13.404 -15.523 1.00 83.88 143 PRO A C 1
ATOM 1171 O O . PRO A 1 143 ? -22.393 -13.089 -14.871 1.00 83.88 143 PRO A O 1
ATOM 1174 N N . PRO A 1 144 ? -23.282 -14.122 -16.661 1.00 84.88 144 PRO A N 1
ATOM 1175 C CA . PRO A 1 144 ? -21.987 -14.518 -17.210 1.00 84.88 144 PRO A CA 1
ATOM 1176 C C . PRO A 1 144 ? -21.105 -13.301 -17.510 1.00 84.88 144 PRO A C 1
ATOM 1178 O O . PRO A 1 144 ? -21.489 -12.425 -18.288 1.00 84.88 144 PRO A O 1
ATOM 1181 N N . LEU A 1 145 ? -19.909 -13.271 -16.922 1.00 84.69 145 LEU A N 1
ATOM 1182 C CA . LEU A 1 145 ? -18.883 -12.255 -17.159 1.00 84.69 145 LEU A CA 1
ATOM 1183 C C . LEU A 1 145 ? -17.633 -12.904 -17.769 1.00 84.69 145 LEU A C 1
ATOM 1185 O O . LEU A 1 145 ? -17.369 -14.076 -17.492 1.00 84.69 145 LEU A O 1
ATOM 1189 N N . PRO A 1 146 ? -16.841 -12.159 -18.564 1.00 87.25 146 PRO A N 1
ATOM 1190 C CA . PRO A 1 146 ? -15.512 -12.602 -18.968 1.00 87.25 146 PRO A CA 1
ATOM 1191 C C . PRO A 1 146 ? -14.621 -12.900 -17.757 1.00 87.25 146 PRO A C 1
ATOM 1193 O O . PRO A 1 146 ? -14.906 -12.492 -16.629 1.00 87.25 146 PRO A O 1
ATOM 1196 N N . ARG A 1 147 ? -13.490 -13.560 -18.005 1.00 89.19 147 ARG A N 1
ATOM 1197 C CA . ARG A 1 147 ? -12.481 -13.807 -16.968 1.00 89.19 147 ARG A CA 1
ATOM 1198 C C . ARG A 1 147 ? -11.973 -12.493 -16.363 1.00 89.19 147 ARG A C 1
ATOM 1200 O O . ARG A 1 147 ? -11.715 -11.527 -17.086 1.00 89.19 147 ARG A O 1
ATOM 1207 N N . GLY A 1 148 ? -11.776 -12.490 -15.044 1.00 94.31 148 GLY A N 1
ATOM 1208 C CA . GLY A 1 148 ? -11.066 -11.431 -14.333 1.00 94.31 148 GLY A CA 1
ATOM 1209 C C . GLY A 1 148 ? -9.639 -11.210 -14.832 1.00 94.31 148 GLY A C 1
ATOM 1210 O O . GLY A 1 148 ? -9.100 -11.996 -15.612 1.00 94.31 148 GLY A O 1
ATOM 1211 N N . THR A 1 149 ? -8.996 -10.146 -14.357 1.00 97.31 149 THR A N 1
ATOM 1212 C CA . THR A 1 149 ? -7.562 -9.909 -14.597 1.00 97.31 149 THR A CA 1
ATOM 1213 C C . THR A 1 149 ? -6.809 -9.813 -13.276 1.00 97.31 149 THR A C 1
ATOM 1215 O O . THR A 1 149 ? -7.211 -9.052 -12.406 1.00 97.31 149 THR A O 1
ATOM 1218 N N . LEU A 1 150 ? -5.703 -10.548 -13.151 1.00 98.62 150 LEU A N 1
ATOM 1219 C CA . LEU A 1 150 ? -4.725 -10.425 -12.075 1.00 98.62 150 LEU A CA 1
ATOM 1220 C C . LEU A 1 150 ? -3.537 -9.609 -12.590 1.00 98.62 150 LEU A C 1
ATOM 1222 O O . LEU A 1 150 ? -2.858 -10.033 -13.522 1.00 98.62 150 LEU A O 1
ATOM 1226 N N . ILE A 1 151 ? -3.296 -8.442 -12.001 1.00 98.50 151 ILE A N 1
ATOM 1227 C CA . ILE A 1 151 ? -2.177 -7.554 -12.318 1.00 98.50 151 ILE A CA 1
ATOM 1228 C C . ILE A 1 151 ? -1.117 -7.711 -11.230 1.00 98.50 151 ILE A C 1
ATOM 1230 O O . ILE A 1 151 ? -1.341 -7.336 -10.081 1.00 98.50 151 ILE A O 1
ATOM 1234 N N . ILE A 1 152 ? 0.044 -8.247 -11.602 1.00 98.56 152 ILE A N 1
ATOM 1235 C CA . ILE A 1 152 ? 1.176 -8.451 -10.699 1.00 98.56 152 ILE A CA 1
ATOM 1236 C C . ILE A 1 152 ? 2.196 -7.328 -10.880 1.00 98.56 152 ILE A C 1
ATOM 1238 O O . ILE A 1 152 ? 2.707 -7.092 -11.976 1.00 98.56 152 ILE A O 1
ATOM 1242 N N . LEU A 1 153 ? 2.506 -6.653 -9.785 1.00 96.19 153 LEU A N 1
ATOM 1243 C CA . LEU A 1 153 ? 3.468 -5.566 -9.674 1.00 96.19 153 LEU A CA 1
ATOM 1244 C C . LEU A 1 153 ? 4.500 -5.914 -8.593 1.00 96.19 153 LEU A C 1
ATOM 1246 O O . LEU A 1 153 ? 4.358 -6.892 -7.857 1.00 96.19 153 LEU A O 1
ATOM 1250 N N . ASP A 1 154 ? 5.529 -5.089 -8.470 1.00 93.94 154 ASP A N 1
ATOM 1251 C CA . ASP A 1 154 ? 6.427 -5.091 -7.321 1.00 93.94 154 ASP A CA 1
ATOM 1252 C C . ASP A 1 154 ? 6.614 -3.657 -6.807 1.00 93.94 154 ASP A C 1
ATOM 1254 O O . ASP A 1 154 ? 6.212 -2.697 -7.470 1.00 93.94 154 ASP A O 1
ATOM 1258 N N . ARG A 1 155 ? 7.212 -3.501 -5.623 1.00 92.00 155 ARG A N 1
ATOM 1259 C CA . ARG A 1 155 ? 7.385 -2.202 -4.954 1.00 92.00 155 ARG A CA 1
ATOM 1260 C C . ARG A 1 155 ? 8.156 -1.171 -5.790 1.00 92.00 155 ARG A C 1
ATOM 1262 O O . ARG A 1 155 ? 8.017 0.026 -5.547 1.00 92.00 155 ARG A O 1
ATOM 1269 N N . THR A 1 156 ? 8.931 -1.604 -6.788 1.00 87.69 156 THR A N 1
ATOM 1270 C CA . THR A 1 156 ? 9.744 -0.711 -7.632 1.00 87.69 156 THR A CA 1
ATOM 1271 C C . THR A 1 156 ? 8.910 0.117 -8.609 1.00 87.69 156 THR A C 1
ATOM 1273 O O . THR A 1 156 ? 9.408 1.111 -9.131 1.00 87.69 156 THR A O 1
ATOM 1276 N N . ILE A 1 157 ? 7.638 -0.244 -8.831 1.00 87.12 157 ILE A N 1
ATOM 1277 C CA . ILE A 1 157 ? 6.731 0.481 -9.734 1.00 87.12 157 ILE A CA 1
ATOM 1278 C C . ILE A 1 157 ? 6.433 1.911 -9.265 1.00 87.12 157 ILE A C 1
ATOM 1280 O O . ILE A 1 157 ? 6.150 2.786 -10.084 1.00 87.12 157 ILE A O 1
ATOM 1284 N N . ASP A 1 158 ? 6.469 2.130 -7.950 1.00 89.31 158 ASP A N 1
ATOM 1285 C CA . ASP A 1 158 ? 6.128 3.395 -7.309 1.00 89.31 158 ASP A CA 1
ATOM 1286 C C . ASP A 1 158 ? 6.963 3.589 -6.037 1.00 89.31 158 ASP A C 1
ATOM 1288 O O . ASP A 1 158 ? 6.569 3.141 -4.957 1.00 89.31 158 ASP A O 1
ATOM 1292 N N . PRO A 1 159 ? 8.133 4.229 -6.143 1.00 82.12 159 PRO A N 1
ATOM 1293 C CA . PRO A 1 159 ? 8.952 4.541 -4.981 1.00 82.12 159 PRO A CA 1
ATOM 1294 C C . PRO A 1 159 ? 8.475 5.794 -4.234 1.00 82.12 159 PRO A C 1
ATOM 1296 O O . PRO A 1 159 ? 8.969 6.040 -3.146 1.00 82.12 159 PRO A O 1
ATOM 1299 N N . ALA A 1 160 ? 7.543 6.587 -4.777 1.00 91.19 160 ALA A N 1
ATOM 1300 C CA . ALA A 1 160 ? 7.125 7.849 -4.167 1.00 91.19 160 ALA A CA 1
ATOM 1301 C C . ALA A 1 160 ? 6.014 7.642 -3.129 1.00 91.19 160 ALA A C 1
ATOM 1303 O O . ALA A 1 160 ? 6.126 8.158 -2.018 1.00 91.19 160 ALA A O 1
ATOM 1304 N N . SER A 1 161 ? 4.984 6.846 -3.462 1.00 94.56 161 SER A N 1
ATOM 1305 C CA . SER A 1 161 ? 3.840 6.576 -2.569 1.00 94.56 161 SER A CA 1
ATOM 1306 C C . SER A 1 161 ? 4.244 6.241 -1.123 1.00 94.56 161 SER A C 1
ATOM 1308 O O . SER A 1 161 ? 3.619 6.779 -0.214 1.00 94.56 161 SER A O 1
ATOM 1310 N N . PRO A 1 162 ? 5.268 5.398 -0.866 1.00 95.69 162 PRO A N 1
ATOM 1311 C CA . PRO A 1 162 ? 5.647 5.032 0.500 1.00 95.69 162 PRO A CA 1
ATOM 1312 C C . PRO A 1 162 ? 6.295 6.140 1.337 1.00 95.69 162 PRO A C 1
ATOM 1314 O O . PRO A 1 162 ? 6.405 5.958 2.543 1.00 95.69 162 PRO A O 1
ATOM 1317 N N . PHE A 1 163 ? 6.753 7.247 0.742 1.00 96.38 163 PHE A N 1
ATOM 1318 C CA . PHE A 1 163 ? 7.410 8.338 1.481 1.00 96.38 163 PHE A CA 1
ATOM 1319 C C . PHE A 1 163 ? 6.483 9.518 1.785 1.00 96.38 163 PHE A C 1
ATOM 1321 O O . PHE A 1 163 ? 6.769 10.290 2.700 1.00 96.38 163 PHE A O 1
ATOM 1328 N N . LEU A 1 164 ? 5.389 9.654 1.034 1.00 96.94 164 LEU A N 1
ATOM 1329 C CA . LEU A 1 164 ? 4.459 10.776 1.135 1.00 96.94 164 LEU A CA 1
ATOM 1330 C C . LEU A 1 164 ? 3.649 10.738 2.429 1.00 96.94 164 LEU A C 1
ATOM 1332 O O . LEU A 1 164 ? 3.137 9.685 2.813 1.00 96.94 164 LEU A O 1
ATOM 1336 N N . HIS A 1 165 ? 3.478 11.898 3.060 1.00 98.06 165 HIS A N 1
ATOM 1337 C CA . HIS A 1 165 ? 2.401 12.089 4.022 1.00 98.06 165 HIS A CA 1
ATOM 1338 C C . HIS A 1 165 ? 1.064 12.103 3.276 1.00 98.06 165 HIS A C 1
ATOM 1340 O O . HIS A 1 165 ? 0.869 12.837 2.304 1.00 98.06 165 HIS A O 1
ATOM 1346 N N . GLU A 1 166 ? 0.130 11.272 3.730 1.00 96.38 166 GLU A N 1
ATOM 1347 C CA . GLU A 1 166 ? -1.188 11.134 3.121 1.00 96.38 166 GLU A CA 1
ATOM 1348 C C . GLU A 1 166 ? -2.264 11.626 4.090 1.00 96.38 166 GLU A C 1
ATOM 1350 O O . GLU A 1 166 ? -2.357 11.156 5.221 1.00 96.38 166 GLU A O 1
ATOM 1355 N N . PHE A 1 167 ? -3.124 12.537 3.630 1.00 96.62 167 PHE A N 1
ATOM 1356 C CA . PHE A 1 167 ? -4.077 13.254 4.489 1.00 96.62 167 PHE A CA 1
ATOM 1357 C C . PHE A 1 167 ? -5.504 12.691 4.450 1.00 96.62 167 PHE A C 1
ATOM 1359 O O . PHE A 1 167 ? -6.463 13.362 4.831 1.00 96.62 167 PHE A O 1
ATOM 1366 N N . THR A 1 168 ? -5.680 11.442 4.007 1.00 96.56 168 THR A N 1
ATOM 1367 C CA . THR A 1 168 ? -6.939 10.707 4.228 1.00 96.56 168 THR A CA 1
ATOM 1368 C C . THR A 1 168 ? -6.930 9.996 5.569 1.00 96.56 168 THR A C 1
ATOM 1370 O O . THR A 1 168 ? -5.906 9.428 5.935 1.00 96.56 168 THR A O 1
ATOM 1373 N N . TYR A 1 169 ? -8.074 9.969 6.255 1.00 97.31 169 TYR A N 1
ATOM 1374 C CA . TYR A 1 169 ? -8.216 9.563 7.657 1.00 97.31 169 TYR A CA 1
ATOM 1375 C C . TYR A 1 169 ? -7.396 8.326 8.061 1.00 97.31 169 TYR A C 1
ATOM 1377 O O . TYR A 1 169 ? -6.564 8.405 8.957 1.00 97.31 169 TYR A O 1
ATOM 1385 N N . GLN A 1 170 ? -7.588 7.192 7.382 1.00 96.69 170 GLN A N 1
ATOM 1386 C CA . GLN A 1 170 ? -6.899 5.936 7.701 1.00 96.69 170 GLN A CA 1
ATOM 1387 C C . GLN A 1 170 ? -5.388 6.003 7.472 1.00 96.69 170 GLN A C 1
ATOM 1389 O O . GLN A 1 170 ? -4.623 5.501 8.291 1.00 96.69 170 GLN A O 1
ATOM 1394 N N . ALA A 1 171 ? -4.965 6.602 6.359 1.00 96.44 171 ALA A N 1
ATOM 1395 C CA . ALA A 1 171 ? -3.552 6.708 6.019 1.00 96.44 171 ALA A CA 1
ATOM 1396 C C . ALA A 1 171 ? -2.826 7.663 6.978 1.00 96.44 171 ALA A C 1
ATOM 1398 O O . ALA A 1 171 ? -1.757 7.328 7.477 1.00 96.44 171 ALA A O 1
ATOM 1399 N N . MET A 1 172 ? -3.457 8.797 7.295 1.00 97.25 172 MET A N 1
ATOM 1400 C CA . MET A 1 172 ? -2.934 9.807 8.212 1.00 97.25 172 MET A CA 1
ATOM 1401 C C . MET A 1 172 ? -2.833 9.278 9.645 1.00 97.25 172 MET A C 1
ATOM 1403 O O . MET A 1 172 ? -1.813 9.469 10.297 1.00 97.25 172 MET A O 1
ATOM 1407 N N . LEU A 1 173 ? -3.864 8.572 10.122 1.00 96.12 173 LEU A N 1
ATOM 1408 C CA . LEU A 1 173 ? -3.841 7.864 11.404 1.00 96.12 173 LEU A CA 1
ATOM 1409 C C . LEU A 1 173 ? -2.642 6.908 11.476 1.00 96.12 173 LEU A C 1
ATOM 1411 O O . LEU A 1 173 ? -1.900 6.931 12.453 1.00 96.12 173 LEU A O 1
ATOM 1415 N N . ALA A 1 174 ? -2.482 6.049 10.466 1.00 94.88 174 ALA A N 1
ATOM 1416 C CA . ALA A 1 174 ? -1.461 5.005 10.471 1.00 94.88 174 ALA A CA 1
ATOM 1417 C C . ALA A 1 174 ? -0.025 5.546 10.331 1.00 94.88 174 ALA A C 1
ATOM 1419 O O . ALA A 1 174 ? 0.915 4.854 10.717 1.00 94.88 174 ALA A O 1
ATOM 1420 N N . ASP A 1 175 ? 0.144 6.743 9.760 1.00 96.56 175 ASP A N 1
ATOM 1421 C CA . ASP A 1 175 ? 1.439 7.425 9.626 1.00 96.56 175 ASP A CA 1
ATOM 1422 C C . ASP A 1 175 ? 1.793 8.220 10.894 1.00 96.56 175 ASP A C 1
ATOM 1424 O O . ASP A 1 175 ? 2.891 8.089 11.428 1.00 96.56 175 ASP A O 1
ATOM 1428 N N . LEU A 1 176 ? 0.855 9.023 11.410 1.00 96.56 176 LEU A N 1
ATOM 1429 C CA . LEU A 1 176 ? 1.158 10.031 12.431 1.00 96.56 176 LEU A CA 1
ATOM 1430 C C . LEU A 1 176 ? 0.969 9.556 13.871 1.00 96.56 176 LEU A C 1
ATOM 1432 O O . LEU A 1 176 ? 1.590 10.112 14.777 1.00 96.56 176 LEU A O 1
ATOM 1436 N N . LEU A 1 177 ? 0.088 8.580 14.105 1.00 96.12 177 LEU A N 1
ATOM 1437 C CA . LEU A 1 177 ? -0.269 8.150 15.455 1.00 96.12 177 LEU A CA 1
ATOM 1438 C C . LEU A 1 177 ? 0.389 6.807 15.812 1.00 96.12 177 LEU A C 1
ATOM 1440 O O . LEU A 1 177 ? 0.585 5.959 14.937 1.00 96.12 177 LEU A O 1
ATOM 1444 N N . PRO A 1 178 ? 0.697 6.567 17.103 1.00 93.88 178 PRO A N 1
ATOM 1445 C CA . PRO A 1 178 ? 1.281 5.314 17.583 1.00 93.88 178 PRO A CA 1
ATOM 1446 C C . PRO A 1 178 ? 0.245 4.182 17.569 1.00 93.88 178 PRO A C 1
ATOM 1448 O O . PRO A 1 178 ? -0.285 3.772 18.602 1.00 93.88 178 PRO A O 1
ATOM 1451 N N . THR A 1 179 ? -0.068 3.694 16.373 1.00 93.31 179 THR A N 1
ATOM 1452 C CA . THR A 1 179 ? -1.012 2.600 16.159 1.00 93.31 179 THR A CA 1
ATOM 1453 C C . THR A 1 179 ? -0.322 1.240 16.199 1.00 93.31 179 THR A C 1
ATOM 1455 O O . THR A 1 179 ? 0.846 1.093 15.836 1.00 93.31 179 THR A O 1
ATOM 1458 N N . GLU A 1 180 ? -1.057 0.227 16.648 1.00 89.81 180 GLU A N 1
ATOM 1459 C CA . GLU A 1 180 ? -0.634 -1.170 16.596 1.00 89.81 180 GLU A CA 1
ATOM 1460 C C . GLU A 1 180 ? -1.466 -1.900 15.543 1.00 89.81 180 GLU A C 1
ATOM 1462 O O . GLU A 1 180 ? -2.698 -1.932 15.613 1.00 89.81 180 GLU A O 1
ATOM 1467 N N . ASP A 1 181 ? -0.792 -2.493 14.560 1.00 84.81 181 ASP A N 1
ATOM 1468 C CA . ASP A 1 181 ? -1.469 -3.280 13.541 1.00 84.81 181 ASP A CA 1
ATOM 1469 C C . ASP A 1 181 ? -1.770 -4.690 14.063 1.00 84.81 181 ASP A C 1
ATOM 1471 O O . ASP A 1 181 ? -0.859 -5.444 14.410 1.00 84.81 181 ASP A O 1
ATOM 1475 N N . THR A 1 182 ? -3.051 -5.054 14.137 1.00 85.00 182 THR A N 1
ATOM 1476 C CA . THR A 1 182 ? -3.497 -6.357 14.648 1.00 85.00 182 THR A CA 1
ATOM 1477 C C . THR A 1 182 ? -4.304 -7.107 13.594 1.00 85.00 182 THR A C 1
ATOM 1479 O O . THR A 1 182 ? -4.906 -6.511 12.699 1.00 85.00 182 THR A O 1
ATOM 1482 N N . LEU A 1 183 ? -4.415 -8.432 13.741 1.00 76.75 183 LEU A N 1
ATOM 1483 C CA . LEU A 1 183 ? -5.279 -9.252 12.877 1.00 76.75 183 LEU A CA 1
ATOM 1484 C C . LEU A 1 183 ? -6.752 -8.802 12.903 1.00 76.75 183 LEU A C 1
ATOM 1486 O O . LEU A 1 183 ? -7.483 -9.033 11.947 1.00 76.75 183 LEU A O 1
ATOM 1490 N N . SER A 1 184 ? -7.192 -8.170 13.995 1.00 81.75 184 SER A N 1
ATOM 1491 C CA . SER A 1 184 ? -8.562 -7.677 14.176 1.00 81.75 184 SER A CA 1
ATOM 1492 C C . SER A 1 184 ? -8.800 -6.249 13.683 1.00 81.75 184 SER A C 1
ATOM 1494 O O . SER A 1 184 ? -9.940 -5.794 13.758 1.00 81.75 184 SER A O 1
ATOM 1496 N N . GLY A 1 185 ? -7.762 -5.540 13.228 1.00 87.94 185 GLY A N 1
ATOM 1497 C CA . GLY A 1 185 ? -7.839 -4.133 12.830 1.00 87.94 185 GLY A CA 1
ATOM 1498 C C . GLY A 1 185 ? -6.694 -3.278 13.372 1.00 87.94 185 GLY A C 1
ATOM 1499 O O . GLY A 1 185 ? -5.780 -3.776 14.032 1.00 87.94 185 GLY A O 1
ATOM 1500 N N . VAL A 1 186 ? -6.760 -1.974 13.115 1.00 90.81 186 VAL A N 1
ATOM 1501 C CA . VAL A 1 186 ? -5.771 -1.007 13.614 1.00 90.81 186 VAL A CA 1
ATOM 1502 C C . VAL A 1 186 ? -6.154 -0.597 15.031 1.00 90.81 186 VAL A C 1
ATOM 1504 O O . VAL A 1 186 ? -7.235 -0.053 15.250 1.00 90.81 186 VAL A O 1
ATOM 1507 N N . LYS A 1 187 ? -5.288 -0.873 16.004 1.00 93.69 187 LYS A N 1
ATOM 1508 C CA . LYS A 1 187 ? -5.514 -0.535 17.408 1.00 93.69 187 LYS A CA 1
ATOM 1509 C C . LYS A 1 187 ? -4.887 0.820 17.737 1.00 93.69 187 LYS A C 1
ATOM 1511 O O . LYS A 1 187 ? -3.742 1.082 17.374 1.00 93.69 187 LYS A O 1
ATOM 1516 N N . TYR A 1 188 ? -5.630 1.661 18.450 1.00 94.31 188 TYR A N 1
ATOM 1517 C CA . TYR A 1 188 ? -5.163 2.961 18.928 1.00 94.31 188 TYR A CA 1
ATOM 1518 C C . TYR A 1 188 ? -5.642 3.229 20.356 1.00 94.31 188 TYR A C 1
ATOM 1520 O O . TYR A 1 188 ? -6.770 2.881 20.715 1.00 94.31 188 TYR A O 1
ATOM 1528 N N . SER A 1 189 ? -4.785 3.865 21.152 1.00 92.81 189 SER A N 1
ATOM 1529 C CA . SER A 1 189 ? -5.087 4.295 22.516 1.00 92.81 189 SER A CA 1
ATOM 1530 C C . SER A 1 189 ? -5.185 5.813 22.554 1.00 92.81 189 SER A C 1
ATOM 1532 O O . SER A 1 189 ? -4.244 6.494 22.157 1.00 92.81 189 SER A O 1
ATOM 1534 N N . TYR A 1 190 ? -6.310 6.332 23.040 1.00 87.56 190 TYR A N 1
ATOM 1535 C CA . TYR A 1 190 ? -6.594 7.763 23.107 1.00 87.56 190 TYR A CA 1
ATOM 1536 C C . TYR A 1 190 ? -7.065 8.171 24.504 1.00 87.56 190 TYR A C 1
ATOM 1538 O O . TYR A 1 190 ? -7.645 7.376 25.252 1.00 87.56 190 TYR A O 1
ATOM 1546 N N . GLU A 1 191 ? -6.833 9.433 24.852 1.00 83.50 191 GLU A N 1
ATOM 1547 C CA . GLU A 1 191 ? -7.243 9.992 26.135 1.00 83.50 191 GLU A CA 1
ATOM 1548 C C . GLU A 1 191 ? -8.697 10.482 26.053 1.00 83.50 191 GLU A C 1
ATOM 1550 O O . GLU A 1 191 ? -9.056 11.325 25.229 1.00 83.50 191 GLU A O 1
ATOM 1555 N N . TYR A 1 192 ? -9.566 9.950 26.913 1.00 75.12 192 TYR A N 1
ATOM 1556 C CA . TYR A 1 192 ? -10.963 10.368 26.998 1.00 75.12 192 TYR A CA 1
ATOM 1557 C C . TYR A 1 192 ? -11.235 11.110 28.308 1.00 75.12 192 TYR A C 1
ATOM 1559 O O . TYR A 1 192 ? -11.152 10.528 29.392 1.00 75.12 192 TYR A O 1
ATOM 1567 N N . THR A 1 193 ? -11.627 12.383 28.216 1.00 71.19 193 THR A N 1
ATOM 1568 C CA . THR A 1 193 ? -12.055 13.173 29.382 1.00 71.19 193 THR A CA 1
ATOM 1569 C C . THR A 1 193 ? -13.500 12.849 29.765 1.00 71.19 193 THR A C 1
ATOM 1571 O O . THR A 1 193 ? -14.435 13.174 29.017 1.00 71.19 193 THR A O 1
ATOM 1574 N N . GLN A 1 194 ? -13.674 12.256 30.945 1.00 67.94 194 GLN A N 1
ATOM 1575 C CA . GLN A 1 194 ? -14.954 11.893 31.549 1.00 67.94 194 GLN A CA 1
ATOM 1576 C C . GLN A 1 194 ? -15.701 13.102 32.139 1.00 67.94 194 GLN A C 1
ATOM 1578 O O . GLN A 1 194 ? -15.194 14.222 32.187 1.00 67.94 194 GLN A O 1
ATOM 1583 N N . GLU A 1 195 ? -16.944 12.868 32.571 1.00 64.25 195 GLU A N 1
ATOM 1584 C CA . GLU A 1 195 ? -17.855 13.892 33.112 1.00 64.25 195 GLU A CA 1
ATOM 1585 C C . GLU A 1 195 ? -17.354 14.529 34.417 1.00 64.25 195 GLU A C 1
ATOM 1587 O O . GLU A 1 195 ? -17.675 15.680 34.701 1.00 64.25 195 GLU A O 1
ATOM 1592 N N . ASP A 1 196 ? -16.539 13.812 35.191 1.00 72.75 196 ASP A N 1
ATOM 1593 C CA . ASP A 1 196 ? -15.924 14.299 36.431 1.00 72.75 196 ASP A CA 1
ATOM 1594 C C . ASP A 1 196 ? -14.635 15.113 36.197 1.00 72.75 196 ASP A C 1
ATOM 1596 O O . ASP A 1 196 ? -13.991 15.546 37.153 1.00 72.75 196 ASP A O 1
ATOM 1600 N N . GLY A 1 197 ? -14.261 15.338 34.932 1.00 69.44 197 GLY A N 1
ATOM 1601 C CA . GLY A 1 197 ? -13.032 16.026 34.544 1.00 69.44 197 GLY A CA 1
ATOM 1602 C C . GLY A 1 197 ? -11.781 15.148 34.610 1.00 69.44 197 GLY A C 1
ATOM 1603 O O . GLY A 1 197 ? -10.690 15.649 34.341 1.00 69.44 197 GLY A O 1
ATOM 1604 N N . THR A 1 198 ? -11.909 13.858 34.938 1.00 77.19 198 THR A N 1
ATOM 1605 C CA . THR A 1 198 ? -10.785 12.920 34.888 1.00 77.19 198 THR A CA 1
ATOM 1606 C C . THR A 1 198 ? -10.550 12.432 33.465 1.00 77.19 198 THR A C 1
ATOM 1608 O O . THR A 1 198 ? -11.482 12.159 32.704 1.00 77.19 198 THR A O 1
ATOM 1611 N N . SER A 1 199 ? -9.282 12.320 33.090 1.00 76.00 199 SER A N 1
ATOM 1612 C CA . SER A 1 199 ? -8.880 11.672 31.849 1.00 76.00 199 SER A CA 1
ATOM 1613 C C . SER A 1 199 ? -8.684 10.177 32.059 1.00 76.00 199 SER A C 1
ATOM 1615 O O . SER A 1 199 ? -8.133 9.748 33.075 1.00 76.00 199 SER A O 1
ATOM 1617 N N . LYS A 1 200 ? -9.119 9.378 31.086 1.00 81.50 200 LYS A N 1
ATOM 1618 C CA . LYS A 1 200 ? -8.903 7.933 31.066 1.00 81.50 200 LYS A CA 1
ATOM 1619 C C . LYS A 1 200 ? -8.402 7.480 29.702 1.00 81.50 200 LYS A C 1
ATOM 1621 O O . LYS A 1 200 ? -9.073 7.711 28.696 1.00 81.50 200 LYS A O 1
ATOM 1626 N N . ASP A 1 201 ? -7.309 6.728 29.711 1.00 85.31 201 ASP A N 1
ATOM 1627 C CA . ASP A 1 201 ? -6.817 6.026 28.530 1.00 85.31 201 ASP A CA 1
ATOM 1628 C C . ASP A 1 201 ? -7.821 4.954 28.105 1.00 85.31 201 ASP A C 1
ATOM 1630 O O . ASP A 1 201 ? -8.230 4.086 28.888 1.00 85.31 201 ASP A O 1
ATOM 1634 N N . THR A 1 202 ? -8.258 5.054 26.857 1.00 88.31 202 THR A N 1
ATOM 1635 C CA . THR A 1 202 ? -9.228 4.153 26.245 1.00 88.31 202 THR A CA 1
ATOM 1636 C C . THR A 1 202 ? -8.648 3.606 24.953 1.00 88.31 202 THR A C 1
ATOM 1638 O O . THR A 1 202 ? -8.013 4.329 24.194 1.00 88.31 202 THR A O 1
ATOM 1641 N N . GLU A 1 203 ? -8.869 2.321 24.697 1.00 90.75 203 GLU A N 1
ATOM 1642 C CA . GLU A 1 203 ? -8.417 1.663 23.473 1.00 90.75 203 GLU A CA 1
ATOM 1643 C C . GLU A 1 203 ? -9.591 1.469 22.511 1.00 90.75 203 GLU A C 1
ATOM 1645 O O . GLU A 1 203 ? -10.697 1.113 22.929 1.00 90.75 203 GLU A O 1
ATOM 1650 N N . ILE A 1 204 ? -9.336 1.652 21.218 1.00 92.12 204 ILE A N 1
ATOM 1651 C CA . ILE A 1 204 ? -10.257 1.309 20.135 1.00 92.12 204 ILE A CA 1
ATOM 1652 C C . ILE A 1 204 ? -9.547 0.433 19.103 1.00 92.12 204 ILE A C 1
ATOM 1654 O O . ILE A 1 204 ? -8.359 0.604 18.834 1.00 92.12 204 ILE A O 1
ATOM 1658 N N . VAL A 1 205 ? -10.287 -0.516 18.527 1.00 93.81 205 VAL A N 1
ATOM 1659 C CA . VAL A 1 205 ? -9.845 -1.317 17.381 1.00 93.81 205 VAL A CA 1
ATOM 1660 C C . VAL A 1 205 ? -10.686 -0.914 16.179 1.00 93.81 205 VAL A C 1
ATOM 1662 O O . VAL A 1 205 ? -11.900 -1.104 16.174 1.00 93.81 205 VAL A O 1
ATOM 1665 N N . LEU A 1 206 ? -10.027 -0.346 15.176 1.00 93.94 206 LEU A N 1
ATOM 1666 C CA . LEU A 1 206 ? -10.628 0.140 13.942 1.00 93.94 206 LEU A CA 1
ATOM 1667 C C . LEU A 1 206 ? -10.690 -0.997 12.926 1.00 93.94 206 LEU A C 1
ATOM 1669 O O . LEU A 1 206 ? -9.654 -1.517 12.502 1.00 93.94 206 LEU A O 1
ATOM 1673 N N . ASN A 1 207 ? -11.903 -1.402 12.558 1.00 93.69 207 ASN A N 1
ATOM 1674 C CA . ASN A 1 207 ? -12.144 -2.512 11.642 1.00 93.69 207 ASN A CA 1
ATOM 1675 C C . ASN A 1 207 ? -13.479 -2.372 10.902 1.00 93.69 207 ASN A C 1
ATOM 1677 O O . ASN A 1 207 ? -14.214 -1.403 11.072 1.00 93.69 207 ASN A O 1
ATOM 1681 N N . GLU A 1 208 ? -13.807 -3.377 10.093 1.00 93.00 208 GLU A N 1
ATOM 1682 C CA . GLU A 1 208 ? -15.014 -3.410 9.259 1.00 93.00 208 GLU A CA 1
ATOM 1683 C C . GLU A 1 208 ? -16.336 -3.457 10.038 1.00 93.00 208 GLU A C 1
ATOM 1685 O O . GLU A 1 208 ? -17.398 -3.225 9.464 1.00 93.00 208 GLU A O 1
ATOM 1690 N N . GLN A 1 209 ? -16.315 -3.778 11.336 1.00 91.62 209 GLN A N 1
ATOM 1691 C CA . GLN A 1 209 ? -17.516 -3.741 12.179 1.00 91.62 209 GLN A CA 1
ATOM 1692 C C . GLN A 1 209 ? -17.798 -2.332 12.723 1.00 91.62 209 GLN A C 1
ATOM 1694 O O . GLN A 1 209 ? -18.867 -2.089 13.295 1.00 91.62 209 GLN A O 1
ATOM 1699 N N . ASP A 1 210 ? -16.861 -1.398 12.556 1.00 93.25 210 ASP A N 1
ATOM 1700 C CA . ASP A 1 210 ? -17.058 0.005 12.876 1.00 93.25 210 ASP A CA 1
ATOM 1701 C C . ASP A 1 210 ? -17.611 0.766 11.659 1.00 93.25 210 ASP A C 1
ATOM 1703 O O . ASP A 1 210 ? -16.917 1.087 10.691 1.00 93.25 210 ASP A O 1
ATOM 1707 N N . THR A 1 211 ? -18.910 1.062 11.710 1.00 91.44 211 THR A N 1
ATOM 1708 C CA . THR A 1 211 ? -19.617 1.786 10.647 1.00 91.44 211 THR A CA 1
ATOM 1709 C C . THR A 1 211 ? -19.193 3.248 10.536 1.00 91.44 211 THR A C 1
ATOM 1711 O O . THR A 1 211 ? -19.342 3.832 9.468 1.00 91.44 211 THR A O 1
ATOM 1714 N N . VAL A 1 212 ? -18.688 3.848 11.622 1.00 92.38 212 VAL A N 1
ATOM 1715 C CA . VAL A 1 212 ? -18.181 5.227 11.608 1.00 92.38 212 VAL A CA 1
ATOM 1716 C C . VAL A 1 212 ? -16.810 5.240 10.944 1.00 92.38 212 VAL A C 1
ATOM 1718 O O . VAL A 1 212 ? -16.565 6.042 10.049 1.00 92.38 212 VAL A O 1
ATOM 1721 N N . TYR A 1 213 ? -15.939 4.294 11.301 1.00 95.12 213 TYR A N 1
ATOM 1722 C CA . TYR A 1 213 ? -14.646 4.131 10.640 1.00 95.12 213 TYR A CA 1
ATOM 1723 C C . TYR A 1 213 ? -14.793 3.924 9.131 1.00 95.12 213 TYR A C 1
ATOM 1725 O O . TYR A 1 213 ? -14.178 4.633 8.337 1.00 95.12 213 TYR A O 1
ATOM 1733 N N . THR A 1 214 ? -15.627 2.966 8.726 1.00 95.06 214 THR A N 1
ATOM 1734 C CA . THR A 1 214 ? -15.796 2.607 7.311 1.00 95.06 214 THR A CA 1
ATOM 1735 C C . THR A 1 214 ? -16.425 3.729 6.481 1.00 95.06 214 THR A C 1
ATOM 1737 O O . THR A 1 214 ? -16.138 3.806 5.286 1.00 95.06 214 THR A O 1
ATOM 1740 N N . SER A 1 215 ? -17.206 4.639 7.084 1.00 93.44 215 SER A N 1
ATOM 1741 C CA . SER A 1 215 ? -17.754 5.804 6.374 1.00 93.44 215 SER A CA 1
ATOM 1742 C C . SER A 1 215 ? -16.722 6.912 6.134 1.00 93.44 215 SER A C 1
ATOM 1744 O O . SER A 1 215 ? -16.805 7.601 5.116 1.00 93.44 215 SER A O 1
ATOM 1746 N N . ILE A 1 216 ? -15.723 7.066 7.014 1.00 94.75 216 ILE A N 1
ATOM 1747 C CA . ILE A 1 216 ? -14.745 8.169 6.943 1.00 94.75 216 ILE A CA 1
ATOM 1748 C C . ILE A 1 216 ? -13.326 7.748 6.537 1.00 94.75 216 ILE A C 1
ATOM 1750 O O . ILE A 1 216 ? -12.527 8.612 6.185 1.00 94.75 216 ILE A O 1
ATOM 1754 N N . ARG A 1 217 ? -12.973 6.453 6.560 1.00 95.75 217 ARG A N 1
ATOM 1755 C CA . ARG A 1 217 ? -11.574 5.982 6.443 1.00 95.75 217 ARG A CA 1
ATOM 1756 C C . ARG A 1 217 ? -10.813 6.493 5.217 1.00 95.75 217 ARG A C 1
ATOM 1758 O O . ARG A 1 217 ? -9.609 6.726 5.294 1.00 95.75 217 ARG A O 1
ATOM 1765 N N . HIS A 1 218 ? -11.503 6.678 4.095 1.00 95.81 218 HIS A N 1
ATOM 1766 C CA . HIS A 1 218 ? -10.913 7.128 2.831 1.00 95.81 218 HIS A CA 1
ATOM 1767 C C . HIS A 1 218 ? -11.161 8.613 2.545 1.00 95.81 218 HIS A C 1
ATOM 1769 O O . HIS A 1 218 ? -10.737 9.118 1.509 1.00 95.81 218 HIS A O 1
ATOM 1775 N N . MET A 1 219 ? -11.843 9.315 3.449 1.00 94.19 219 MET A N 1
ATOM 1776 C CA . MET A 1 219 ? -12.123 10.736 3.324 1.00 94.19 219 MET A CA 1
ATOM 1777 C C . MET A 1 219 ? -10.892 11.559 3.710 1.00 94.19 219 MET A C 1
ATOM 1779 O O . MET A 1 219 ? -10.132 11.184 4.606 1.00 94.19 219 MET A O 1
ATOM 1783 N N . HIS A 1 220 ? -10.699 12.695 3.040 1.00 94.75 220 HIS A N 1
ATOM 1784 C CA . HIS A 1 220 ? -9.685 13.672 3.429 1.00 94.75 220 HIS A CA 1
ATOM 1785 C C . HIS A 1 220 ? -9.988 14.227 4.827 1.00 94.75 220 HIS A C 1
ATOM 1787 O O . HIS A 1 220 ? -11.137 14.574 5.109 1.00 94.75 220 HIS A O 1
ATOM 1793 N N . ILE A 1 221 ? -8.973 14.346 5.686 1.00 91.94 221 ILE A N 1
ATOM 1794 C CA . ILE A 1 221 ? -9.128 14.684 7.109 1.00 91.94 221 ILE A CA 1
ATOM 1795 C C . ILE A 1 221 ? -9.929 15.974 7.328 1.00 91.94 221 ILE A C 1
ATOM 1797 O O . ILE A 1 221 ? -10.786 16.017 8.208 1.00 91.94 221 ILE A O 1
ATOM 1801 N N . ALA A 1 222 ? -9.747 16.977 6.463 1.00 89.75 222 ALA A N 1
ATOM 1802 C CA . ALA A 1 222 ? -10.473 18.249 6.520 1.00 89.75 222 ALA A CA 1
ATOM 1803 C C . ALA A 1 222 ? -12.005 18.087 6.460 1.00 89.75 222 ALA A C 1
ATOM 1805 O O . ALA A 1 222 ? -12.725 18.863 7.081 1.00 89.75 222 ALA A O 1
ATOM 1806 N N . ASN A 1 223 ? -12.494 17.052 5.772 1.00 90.44 223 ASN A N 1
ATOM 1807 C CA . ASN A 1 223 ? -13.925 16.806 5.581 1.00 90.44 223 ASN A CA 1
ATOM 1808 C C . ASN A 1 223 ? -14.493 15.838 6.636 1.00 90.44 223 ASN A C 1
ATOM 1810 O O . ASN A 1 223 ? -15.707 15.750 6.810 1.00 90.44 223 ASN A O 1
ATOM 1814 N N . THR A 1 224 ? -13.632 15.121 7.370 1.00 89.56 224 THR A N 1
ATOM 1815 C CA . THR A 1 224 ? -14.067 14.080 8.319 1.00 89.56 224 THR A CA 1
ATOM 1816 C C . THR A 1 224 ? -14.876 14.644 9.481 1.00 89.56 224 THR A C 1
ATOM 1818 O O . THR A 1 224 ? -15.870 14.046 9.874 1.00 89.56 224 THR A O 1
ATOM 1821 N N . THR A 1 225 ? -14.499 15.813 10.005 1.00 83.19 225 THR A N 1
ATOM 1822 C CA . THR A 1 225 ? -15.199 16.460 11.125 1.00 83.19 225 THR A CA 1
ATOM 1823 C C . THR A 1 225 ? -16.632 16.837 10.757 1.00 83.19 225 THR A C 1
ATOM 1825 O O . THR A 1 225 ? -17.550 16.583 11.535 1.00 83.19 225 THR A O 1
ATOM 1828 N N . GLU A 1 226 ? -16.836 17.422 9.573 1.00 85.94 226 GLU A N 1
ATOM 1829 C CA . GLU A 1 226 ? -18.170 17.778 9.074 1.00 85.94 226 GLU A CA 1
ATOM 1830 C C . GLU A 1 226 ? -19.014 16.519 8.854 1.00 85.94 226 GLU A C 1
ATOM 1832 O O . GLU A 1 226 ? -20.123 16.423 9.379 1.00 85.94 226 GLU A O 1
ATOM 1837 N N . GLN A 1 227 ? -18.443 15.503 8.199 1.00 89.12 227 GLN A N 1
ATOM 1838 C CA . GLN A 1 227 ? -19.112 14.222 7.982 1.00 89.12 227 GLN A CA 1
ATOM 1839 C C . GLN A 1 227 ? -19.513 13.535 9.298 1.00 89.12 227 GLN A C 1
ATOM 1841 O O . GLN A 1 227 ? -20.625 13.022 9.414 1.00 89.12 227 GLN A O 1
ATOM 1846 N N . LEU A 1 228 ? -18.641 13.548 10.312 1.00 87.81 228 LEU A N 1
ATOM 1847 C CA . LEU A 1 228 ? -18.931 12.994 11.637 1.00 87.81 228 LEU A CA 1
ATOM 1848 C C . LEU A 1 228 ? -20.104 13.716 12.312 1.00 87.81 228 LEU A C 1
ATOM 1850 O O . LEU A 1 228 ? -20.953 13.066 12.922 1.00 87.81 228 LEU A O 1
ATOM 1854 N N . ILE A 1 229 ? -20.171 15.047 12.198 1.00 83.62 229 ILE A N 1
ATOM 1855 C CA . ILE A 1 229 ? -21.286 15.849 12.725 1.00 83.62 229 ILE A CA 1
ATOM 1856 C C . ILE A 1 229 ? -22.588 15.510 12.000 1.00 83.62 229 ILE A C 1
ATOM 1858 O O . ILE A 1 229 ? -23.620 15.327 12.652 1.00 83.62 229 ILE A O 1
ATOM 1862 N N . ASP A 1 230 ? -22.547 15.381 10.679 1.00 87.62 230 ASP A N 1
ATOM 1863 C CA . ASP A 1 230 ? -23.712 15.032 9.871 1.00 87.62 230 ASP A CA 1
ATOM 1864 C C . ASP A 1 230 ? -24.236 13.630 10.180 1.00 87.62 230 ASP A C 1
ATOM 1866 O O . ASP A 1 230 ? -25.441 13.447 10.377 1.00 87.62 230 ASP A O 1
ATOM 1870 N N . ASP A 1 231 ? -23.349 12.641 10.270 1.00 86.75 231 ASP A N 1
ATOM 1871 C CA . ASP A 1 231 ? -23.724 11.262 10.579 1.00 86.75 231 ASP A CA 1
ATOM 1872 C C . ASP A 1 231 ? -24.253 11.133 12.009 1.00 86.75 231 ASP A C 1
ATOM 1874 O O . ASP A 1 231 ? -25.244 10.438 12.244 1.00 86.75 231 ASP A O 1
ATOM 1878 N N . PHE A 1 232 ? -23.675 11.877 12.955 1.00 82.06 232 PHE A N 1
ATOM 1879 C CA . PHE A 1 232 ? -24.200 11.947 14.312 1.00 82.06 232 PHE A CA 1
ATOM 1880 C C . PHE A 1 232 ? -25.590 12.587 14.361 1.00 82.06 232 PHE A C 1
ATOM 1882 O O . PHE A 1 232 ? -26.492 12.074 15.024 1.00 82.06 232 PHE A O 1
ATOM 1889 N N . ASN A 1 233 ? -25.795 13.702 13.653 1.00 83.00 233 ASN A N 1
ATOM 1890 C CA . ASN A 1 233 ? -27.096 14.358 13.600 1.00 83.00 233 ASN A CA 1
ATOM 1891 C C . ASN A 1 233 ? -28.151 13.425 13.006 1.00 83.00 233 ASN A C 1
ATOM 1893 O O . ASN A 1 233 ? -29.185 13.232 13.642 1.00 83.00 233 ASN A O 1
ATOM 1897 N N . LYS A 1 234 ? -27.877 12.786 11.858 1.00 84.88 234 LYS A N 1
ATOM 1898 C CA . LYS A 1 234 ? -28.770 11.780 11.249 1.00 84.88 234 LYS A CA 1
ATOM 1899 C C . LYS A 1 234 ? -29.109 10.665 12.231 1.00 84.88 234 LYS A C 1
ATOM 1901 O O . LYS A 1 234 ? -30.281 10.334 12.395 1.00 84.88 234 LYS A O 1
ATOM 1906 N N . PHE A 1 235 ? -28.110 10.151 12.944 1.00 80.31 235 PHE A N 1
ATOM 1907 C CA . PHE A 1 235 ? -28.316 9.141 13.974 1.00 80.31 235 PHE A CA 1
ATOM 1908 C C . PHE A 1 235 ? -29.273 9.623 15.077 1.00 80.31 235 PHE A C 1
ATOM 1910 O O . PHE A 1 235 ? -30.207 8.907 15.447 1.00 80.31 235 PHE A O 1
ATOM 1917 N N . VAL A 1 236 ? -29.097 10.848 15.582 1.00 76.69 236 VAL A N 1
ATOM 1918 C CA . VAL A 1 236 ? -30.018 11.436 16.566 1.00 76.69 236 VAL A CA 1
ATOM 1919 C C . VAL A 1 236 ? -31.419 11.592 15.975 1.00 76.69 236 VAL A C 1
ATOM 1921 O O . VAL A 1 236 ? -32.396 11.315 16.673 1.00 76.69 236 VAL A O 1
ATOM 1924 N N . GLU A 1 237 ? -31.540 11.994 14.705 1.00 78.94 237 GLU A N 1
ATOM 1925 C CA . GLU A 1 237 ? -32.825 12.172 14.026 1.00 78.94 237 GLU A CA 1
ATOM 1926 C C . GLU A 1 237 ? -33.618 10.877 13.871 1.00 78.94 237 GLU A C 1
ATOM 1928 O O . GLU A 1 237 ? -34.803 10.842 14.209 1.00 78.94 237 GLU A O 1
ATOM 1933 N N . GLU A 1 238 ? -32.965 9.814 13.412 1.00 79.38 238 GLU A N 1
ATOM 1934 C CA . GLU A 1 238 ? -33.567 8.490 13.246 1.00 79.38 238 GLU A CA 1
ATOM 1935 C C . GLU A 1 238 ? -34.031 7.895 14.583 1.00 79.38 238 GLU A C 1
ATOM 1937 O O . GLU A 1 238 ? -34.986 7.120 14.634 1.00 79.38 238 GLU A O 1
ATOM 1942 N N . ASN A 1 239 ? -33.408 8.323 15.684 1.00 72.62 239 ASN A N 1
ATOM 1943 C CA . ASN A 1 239 ? -33.677 7.837 17.033 1.00 72.62 239 ASN A CA 1
ATOM 1944 C C . ASN A 1 239 ? -34.465 8.834 17.911 1.00 72.62 239 ASN A C 1
ATOM 1946 O O . ASN A 1 239 ? -34.604 8.615 19.117 1.00 72.62 239 ASN A O 1
ATOM 1950 N N . LYS A 1 240 ? -35.064 9.887 17.321 1.00 65.12 240 LYS A N 1
ATOM 1951 C CA . LYS A 1 240 ? -35.877 10.926 18.005 1.00 65.12 240 LYS A CA 1
ATOM 1952 C C . LYS A 1 240 ? -37.039 10.388 18.857 1.00 65.12 240 LYS A C 1
ATOM 1954 O O . LYS A 1 240 ? -37.503 11.092 19.746 1.00 65.12 240 LYS A O 1
ATOM 1959 N N . GLY A 1 241 ? -37.502 9.153 18.637 1.00 56.56 241 GLY A N 1
ATOM 1960 C CA . GLY A 1 241 ? -38.515 8.499 19.484 1.00 56.56 241 GLY A CA 1
ATOM 1961 C C . GLY A 1 241 ? -38.039 8.172 20.909 1.00 56.56 241 GLY A C 1
ATOM 1962 O O . GLY A 1 241 ? -38.869 7.971 21.793 1.00 56.56 241 GLY A O 1
ATOM 1963 N N . SER A 1 242 ? -36.722 8.168 21.135 1.00 55.25 242 SER A N 1
ATOM 1964 C CA . SER A 1 242 ? -36.076 7.827 22.411 1.00 55.25 242 SER A CA 1
ATOM 1965 C C . SER A 1 242 ? -35.250 8.985 22.995 1.00 55.25 242 SER A C 1
ATOM 1967 O O . SER A 1 242 ? -34.683 8.860 24.081 1.00 55.25 242 SER A O 1
ATOM 1969 N N . SER A 1 243 ? -35.180 10.109 22.277 1.00 53.03 243 SER A N 1
ATOM 1970 C CA . SER A 1 243 ? -34.372 11.291 22.587 1.00 53.03 243 SER A CA 1
ATOM 1971 C C . SER A 1 243 ? -35.328 12.457 22.817 1.00 53.03 243 SER A C 1
ATOM 1973 O O . SER A 1 243 ? -35.954 12.925 21.870 1.00 53.03 243 SER A O 1
ATOM 1975 N N . GLY A 1 244 ? -35.491 12.912 24.060 1.00 52.16 244 GLY A N 1
ATOM 1976 C CA . GLY A 1 244 ? -36.444 13.962 24.444 1.00 52.16 244 GLY A CA 1
ATOM 1977 C C . GLY A 1 244 ? -36.166 15.343 23.830 1.00 52.16 244 GLY A C 1
ATOM 1978 O O . GLY A 1 244 ? -35.777 16.258 24.544 1.00 52.16 244 GLY A O 1
ATOM 1979 N N . GLY A 1 245 ? -36.390 15.504 22.523 1.00 53.53 245 GLY A N 1
ATOM 1980 C CA . GLY A 1 245 ? -36.477 16.791 21.829 1.00 53.53 245 GLY A CA 1
ATOM 1981 C C . GLY A 1 245 ? -35.206 17.649 21.820 1.00 53.53 245 GLY A C 1
ATOM 1982 O O . GLY A 1 245 ? -35.320 18.866 21.938 1.00 53.53 245 GLY A O 1
ATOM 1983 N N . GLN A 1 246 ? -34.009 17.063 21.697 1.00 57.66 246 GLN A N 1
ATOM 1984 C CA . GLN A 1 246 ? -32.762 17.843 21.655 1.00 57.66 246 GLN A CA 1
ATOM 1985 C C . GLN A 1 246 ? -32.482 18.508 20.294 1.00 57.66 246 GLN A C 1
ATOM 1987 O O . GLN A 1 246 ? -32.824 17.989 19.231 1.00 57.66 246 GLN A O 1
ATOM 1992 N N . SER A 1 247 ? -31.856 19.686 20.368 1.00 58.81 247 SER A N 1
ATOM 1993 C CA . SER A 1 247 ? -31.413 20.537 19.258 1.00 58.81 247 SER A CA 1
ATOM 1994 C C . SER A 1 247 ? -30.281 19.908 18.435 1.00 58.81 247 SER A C 1
ATOM 1996 O O . SER A 1 247 ? -29.433 19.214 18.988 1.00 58.81 247 SER A O 1
ATOM 1998 N N . SER A 1 248 ? -30.239 20.215 17.132 1.00 64.06 248 SER A N 1
ATOM 1999 C CA . SER A 1 248 ? -29.173 19.810 16.199 1.00 64.06 248 SER A CA 1
ATOM 2000 C C . SER A 1 248 ? -27.778 20.151 16.734 1.00 64.06 248 SER A C 1
ATOM 2002 O O . SER A 1 248 ? -27.541 21.302 17.117 1.00 64.06 248 SER A O 1
ATOM 2004 N N . VAL A 1 249 ? -26.856 19.192 16.696 1.00 69.56 249 VAL A N 1
ATOM 2005 C CA . VAL A 1 249 ? -25.449 19.378 17.064 1.00 69.56 249 VAL A CA 1
ATOM 2006 C C . VAL A 1 249 ? -24.734 20.152 15.960 1.00 69.56 249 VAL A C 1
ATOM 2008 O O . VAL A 1 249 ? -24.883 19.833 14.784 1.00 69.56 249 VAL A O 1
ATOM 2011 N N . ARG A 1 250 ? -23.963 21.182 16.328 1.00 70.50 250 ARG A N 1
ATOM 2012 C CA . ARG A 1 250 ? -23.204 22.017 15.373 1.00 70.50 250 ARG A CA 1
ATOM 2013 C C . ARG A 1 250 ? -21.700 22.011 15.613 1.00 70.50 250 ARG A C 1
ATOM 2015 O O . ARG A 1 250 ? -20.957 22.576 14.821 1.00 70.50 250 ARG A O 1
ATOM 2022 N N . SER A 1 251 ? -21.252 21.416 16.711 1.00 65.94 251 SER A N 1
ATOM 2023 C CA . SER A 1 251 ? -19.844 21.361 17.076 1.00 65.94 251 SER A CA 1
ATOM 2024 C C . SER A 1 251 ? -19.517 20.064 17.806 1.00 65.94 251 SER A C 1
ATOM 2026 O O . SER A 1 251 ? -20.393 19.394 18.357 1.00 65.94 251 SER A O 1
ATOM 2028 N N . LEU A 1 252 ? -18.229 19.740 17.853 1.00 63.97 252 LEU A N 1
ATOM 2029 C CA . LEU A 1 252 ? -17.702 18.572 18.555 1.00 63.97 252 LEU A CA 1
ATOM 2030 C C . LEU A 1 252 ? -18.048 18.592 20.057 1.00 63.97 252 LEU A C 1
ATOM 2032 O O . LEU A 1 252 ? -18.424 17.573 20.635 1.00 63.97 252 LEU A O 1
ATOM 2036 N N . ASN A 1 253 ? -18.014 19.770 20.683 1.00 68.44 253 ASN A N 1
ATOM 2037 C CA . ASN A 1 253 ? -18.371 19.923 22.095 1.00 68.44 253 ASN A CA 1
ATOM 2038 C C . ASN A 1 253 ? -19.877 19.727 22.337 1.00 68.44 253 ASN A C 1
ATOM 2040 O O . ASN A 1 253 ? -20.266 19.100 23.324 1.00 68.44 253 ASN A O 1
ATOM 2044 N N . ASP A 1 254 ? -20.731 20.194 21.421 1.00 70.69 254 ASP A N 1
ATOM 2045 C CA . ASP A 1 254 ? -22.178 19.951 21.497 1.00 70.69 254 ASP A CA 1
ATOM 2046 C C . ASP A 1 254 ? -22.496 18.465 21.338 1.00 70.69 254 ASP A C 1
ATOM 2048 O O . ASP A 1 254 ? -23.363 17.940 22.039 1.00 70.69 254 ASP A O 1
ATOM 2052 N N . MET A 1 255 ? -21.751 17.775 20.466 1.00 68.00 255 MET A N 1
ATOM 2053 C CA . MET A 1 255 ? -21.869 16.334 20.290 1.00 68.00 255 MET A CA 1
ATOM 2054 C C . MET A 1 255 ? -21.591 15.623 21.608 1.00 68.00 255 MET A C 1
ATOM 2056 O O . MET A 1 255 ? -22.441 14.870 22.073 1.00 68.00 255 MET A O 1
ATOM 2060 N N . LYS A 1 256 ? -20.469 15.943 22.267 1.00 66.12 256 LYS A N 1
ATOM 2061 C CA . LYS A 1 256 ? -20.094 15.390 23.578 1.00 66.12 256 LYS A CA 1
ATOM 2062 C C . LYS A 1 256 ? -21.200 15.575 24.632 1.00 66.12 256 LYS A C 1
ATOM 2064 O O . LYS A 1 256 ? -21.488 14.646 25.388 1.00 66.12 256 LYS A O 1
ATOM 2069 N N . ASN A 1 257 ? -21.867 16.730 24.643 1.00 68.56 257 ASN A N 1
ATOM 2070 C CA . ASN A 1 257 ? -22.954 17.037 25.580 1.00 68.56 257 ASN A CA 1
ATOM 2071 C C . ASN A 1 257 ? -24.261 16.285 25.263 1.00 68.56 257 ASN A C 1
ATOM 2073 O O . ASN A 1 257 ? -24.921 15.768 26.166 1.00 68.56 257 ASN A O 1
ATOM 2077 N N . VAL A 1 258 ? -24.652 16.189 23.990 1.00 67.44 258 VAL A N 1
ATOM 2078 C CA . VAL A 1 258 ? -25.833 15.413 23.554 1.00 67.44 258 VAL A CA 1
ATOM 2079 C C . VAL A 1 258 ? -25.616 13.919 23.801 1.00 67.44 258 VAL A C 1
ATOM 2081 O O . VAL A 1 258 ? -26.494 13.227 24.312 1.00 67.44 258 VAL A O 1
ATOM 2084 N N . ILE A 1 259 ? -24.399 13.447 23.551 1.00 65.19 259 ILE A N 1
ATOM 2085 C CA . ILE A 1 259 ? -23.925 12.092 23.819 1.00 65.19 259 ILE A CA 1
ATOM 2086 C C . ILE A 1 259 ? -24.074 11.695 25.306 1.00 65.19 259 ILE A C 1
ATOM 2088 O O . ILE A 1 259 ? -24.321 10.526 25.615 1.00 65.19 259 ILE A O 1
ATOM 2092 N N . ALA A 1 260 ? -23.943 12.627 26.255 1.00 64.75 260 ALA A N 1
ATOM 2093 C CA . ALA A 1 260 ? -24.180 12.350 27.678 1.00 64.75 260 ALA A CA 1
ATOM 2094 C C . ALA A 1 260 ? -25.654 12.002 27.983 1.00 64.75 260 ALA A C 1
ATOM 2096 O O . ALA A 1 260 ? -25.937 11.234 28.897 1.00 64.75 260 ALA A O 1
ATOM 2097 N N . ASN A 1 261 ? -26.591 12.490 27.165 1.00 66.19 261 ASN A N 1
ATOM 2098 C CA . ASN A 1 261 ? -28.033 12.362 27.387 1.00 66.19 261 ASN A CA 1
ATOM 2099 C C . ASN A 1 261 ? -28.680 11.143 26.698 1.00 66.19 261 ASN A C 1
ATOM 2101 O O . ASN A 1 261 ? -29.892 10.958 26.807 1.00 66.19 261 ASN A O 1
ATOM 2105 N N . LEU A 1 262 ? -27.901 10.298 26.005 1.00 67.81 262 LEU A N 1
ATOM 2106 C CA . LEU A 1 262 ? -28.395 9.138 25.242 1.00 67.81 262 LEU A CA 1
ATOM 2107 C C . LEU A 1 262 ? -27.875 7.795 25.801 1.00 67.81 262 LEU A C 1
ATOM 2109 O O . LEU A 1 262 ? -27.096 7.100 25.142 1.00 67.81 262 LEU A O 1
ATOM 2113 N N . PRO A 1 263 ? -28.310 7.373 27.005 1.00 66.50 263 PRO A N 1
ATOM 2114 C CA . PRO A 1 263 ? -27.753 6.206 27.683 1.00 66.50 263 PRO A CA 1
ATOM 2115 C C . PRO A 1 263 ? -28.050 4.868 26.998 1.00 66.50 263 PRO A C 1
ATOM 2117 O O . PRO A 1 263 ? -27.316 3.910 27.212 1.00 66.50 263 PRO A O 1
ATOM 2120 N N . GLN A 1 264 ? -29.079 4.786 26.151 1.00 71.12 264 GLN A N 1
ATOM 2121 C CA . GLN A 1 264 ? -29.382 3.572 25.383 1.00 71.12 264 GLN A CA 1
ATOM 2122 C C . GLN A 1 264 ? -28.416 3.307 24.208 1.00 71.12 264 GLN A C 1
ATOM 2124 O O . GLN A 1 264 ? -28.457 2.223 23.636 1.00 71.12 264 GLN A O 1
ATOM 2129 N N . PHE A 1 265 ? -27.531 4.255 23.864 1.00 74.38 265 PHE A N 1
ATOM 2130 C CA . PHE A 1 265 ? -26.647 4.179 22.691 1.00 74.38 265 PHE A CA 1
ATOM 2131 C C . PHE A 1 265 ? -25.157 4.339 23.036 1.00 74.38 265 PHE A C 1
ATOM 2133 O O . PHE A 1 265 ? -24.397 4.946 22.281 1.00 74.38 265 PHE A O 1
ATOM 2140 N N . GLN A 1 266 ? -24.726 3.786 24.176 1.00 73.00 266 GLN A N 1
ATOM 2141 C CA . GLN A 1 266 ? -23.344 3.911 24.669 1.00 73.00 266 GLN A CA 1
ATOM 2142 C C . GLN A 1 266 ? -22.291 3.444 23.655 1.00 73.00 266 GLN A C 1
ATOM 2144 O O . GLN A 1 266 ? -21.289 4.125 23.485 1.00 73.00 266 GLN A O 1
ATOM 2149 N N . GLU A 1 267 ? -22.520 2.330 22.951 1.00 79.38 267 GLU A N 1
ATOM 2150 C CA . GLU A 1 267 ? -21.540 1.801 21.988 1.00 79.38 267 GLU A CA 1
ATOM 2151 C C . GLU A 1 267 ? -21.287 2.781 20.833 1.00 79.38 267 GLU A C 1
ATOM 2153 O O . GLU A 1 267 ? -20.142 3.091 20.507 1.00 79.38 267 GLU A O 1
ATOM 2158 N N . MET A 1 268 ? -22.356 3.323 20.245 1.00 78.56 268 MET A N 1
ATOM 2159 C CA . MET A 1 268 ? -22.238 4.286 19.152 1.00 78.56 268 MET A CA 1
ATOM 2160 C C . MET A 1 268 ? -21.636 5.609 19.640 1.00 78.56 268 MET A C 1
ATOM 2162 O O . MET A 1 268 ? -20.783 6.184 18.968 1.00 78.56 268 MET A O 1
ATOM 2166 N N . LYS A 1 269 ? -21.992 6.036 20.85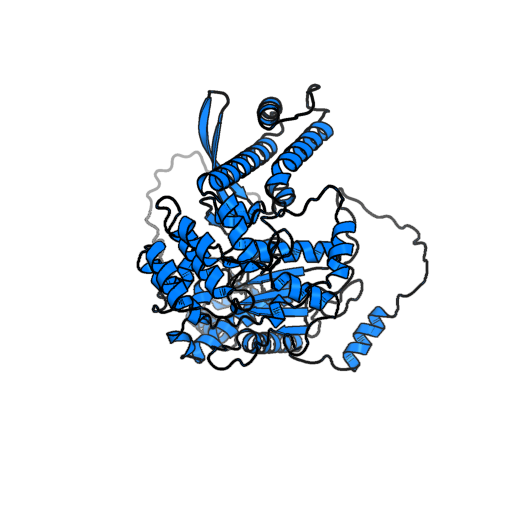8 1.00 72.88 269 LYS A N 1
ATOM 2167 C CA . LYS A 1 269 ? -21.339 7.143 21.573 1.00 72.88 269 LYS A CA 1
ATOM 2168 C C . LYS A 1 269 ? -19.823 6.951 21.671 1.00 72.88 269 LYS A C 1
ATOM 2170 O O . LYS A 1 269 ? -19.081 7.895 21.395 1.00 72.88 269 LYS A O 1
ATOM 2175 N N . THR A 1 270 ? -19.367 5.764 22.070 1.00 80.00 270 THR A N 1
ATOM 2176 C CA . THR A 1 270 ? -17.939 5.455 22.196 1.00 80.00 270 THR A CA 1
ATOM 2177 C C . THR A 1 270 ? -17.242 5.561 20.844 1.00 80.00 270 THR A C 1
ATOM 2179 O O . THR A 1 270 ? -16.204 6.212 20.771 1.00 80.00 270 THR A O 1
ATOM 2182 N N . LYS A 1 271 ? -17.844 5.025 19.773 1.00 87.56 271 LYS A N 1
ATOM 2183 C CA . LYS A 1 271 ? -17.293 5.095 18.408 1.00 87.56 271 LYS A CA 1
ATOM 2184 C C . LYS A 1 271 ? -17.143 6.537 17.913 1.00 87.56 271 LYS A C 1
ATOM 2186 O O . LYS A 1 271 ? -16.036 6.944 17.573 1.00 87.56 271 LYS A O 1
ATOM 2191 N N . PHE A 1 272 ? -18.204 7.350 17.956 1.00 84.88 272 PHE A N 1
ATOM 2192 C CA . PHE A 1 272 ? -18.120 8.762 17.542 1.00 84.88 272 PHE A CA 1
ATOM 2193 C C . PHE A 1 272 ? -17.084 9.544 18.361 1.00 84.88 272 PHE A C 1
ATOM 2195 O O . PHE A 1 272 ? -16.268 10.263 17.791 1.00 84.88 272 PHE A O 1
ATOM 2202 N N . SER A 1 273 ? -17.060 9.357 19.685 1.00 80.94 273 SER A N 1
ATOM 2203 C CA . SER A 1 273 ? -16.088 10.035 20.554 1.00 80.94 273 SER A CA 1
ATOM 2204 C C . SER A 1 273 ? -14.645 9.644 20.225 1.00 80.94 273 SER A C 1
ATOM 2206 O O . SER A 1 273 ? -13.772 10.508 20.198 1.00 80.94 273 SER A O 1
ATOM 2208 N N . ALA A 1 274 ? -14.394 8.360 19.956 1.00 89.38 274 ALA A N 1
ATOM 2209 C CA . ALA A 1 274 ? -13.076 7.869 19.574 1.00 89.38 274 ALA A CA 1
ATOM 2210 C C . ALA A 1 274 ? -12.623 8.457 18.232 1.00 89.38 274 ALA A C 1
ATOM 2212 O O . ALA A 1 274 ? -11.518 8.981 18.132 1.00 89.38 274 ALA A O 1
ATOM 2213 N N . HIS A 1 275 ? -13.490 8.447 17.216 1.00 92.19 275 HIS A N 1
ATOM 2214 C CA . HIS A 1 275 ? -13.155 8.984 15.897 1.00 92.19 275 HIS A CA 1
ATOM 2215 C C . HIS A 1 275 ? -12.901 10.491 15.902 1.00 92.19 275 HIS A C 1
ATOM 2217 O O . HIS A 1 275 ? -12.032 10.962 15.167 1.00 92.19 275 HIS A O 1
ATOM 2223 N N . MET A 1 276 ? -13.603 11.228 16.763 1.00 85.38 276 MET A N 1
ATOM 2224 C CA . MET A 1 276 ? -13.343 12.645 17.007 1.00 85.38 276 MET A CA 1
ATOM 2225 C C . MET A 1 276 ? -11.987 12.883 17.674 1.00 85.38 276 MET A C 1
ATOM 2227 O O . MET A 1 276 ? -11.261 13.781 17.251 1.00 85.38 276 MET A O 1
ATOM 2231 N N . ALA A 1 277 ? -11.643 12.091 18.696 1.00 88.00 277 ALA A N 1
ATOM 2232 C CA . ALA A 1 277 ? -10.344 12.179 19.358 1.00 88.00 277 ALA A CA 1
ATOM 2233 C C . ALA A 1 277 ? -9.212 11.894 18.363 1.00 88.00 277 ALA A C 1
ATOM 2235 O O . ALA A 1 277 ? -8.326 12.721 18.200 1.00 88.00 277 ALA A O 1
ATOM 2236 N N . ILE A 1 278 ? -9.326 10.811 17.588 1.00 93.75 278 ILE A N 1
ATOM 2237 C CA . ILE A 1 278 ? -8.371 10.463 16.529 1.00 93.75 278 ILE A CA 1
ATOM 2238 C C . ILE A 1 278 ? -8.202 11.607 15.519 1.00 93.75 278 ILE A C 1
ATOM 2240 O O . ILE A 1 278 ? -7.077 11.968 15.191 1.00 93.75 278 ILE A O 1
ATOM 2244 N N . ALA A 1 279 ? -9.299 12.188 15.017 1.00 92.50 279 ALA A N 1
ATOM 2245 C CA . ALA A 1 279 ? -9.213 13.287 14.054 1.00 92.50 279 ALA A CA 1
ATOM 2246 C C . ALA A 1 279 ? -8.496 14.511 14.653 1.00 92.50 279 ALA A C 1
ATOM 2248 O O . ALA A 1 279 ? -7.674 15.138 13.984 1.00 92.50 279 ALA A O 1
ATOM 2249 N N . SER A 1 280 ? -8.777 14.823 15.922 1.00 90.56 280 SER A N 1
ATOM 2250 C CA . SER A 1 280 ? -8.103 15.889 16.666 1.00 90.56 280 SER A CA 1
ATOM 2251 C C . SER A 1 280 ? -6.611 15.605 16.853 1.00 90.56 280 SER A C 1
ATOM 2253 O O . SER A 1 280 ? -5.793 16.496 16.632 1.00 90.56 280 SER A O 1
ATOM 2255 N N . ASP A 1 281 ? -6.248 14.375 17.214 1.00 94.19 281 ASP A N 1
ATOM 2256 C CA . ASP A 1 281 ? -4.860 13.951 17.418 1.00 94.19 281 ASP A CA 1
ATOM 2257 C C . ASP A 1 281 ? -4.068 14.014 16.103 1.00 94.19 281 ASP A C 1
ATOM 2259 O O . ASP A 1 281 ? -2.974 14.578 16.066 1.00 94.19 281 ASP A O 1
ATOM 2263 N N . CYS A 1 282 ? -4.652 13.543 14.993 1.00 95.94 282 CYS A N 1
ATOM 2264 C CA . CYS A 1 282 ? -4.073 13.687 13.655 1.00 95.94 282 CYS A CA 1
ATOM 2265 C C . CYS A 1 282 ? -3.804 15.159 13.309 1.00 95.94 282 CYS A C 1
ATOM 2267 O O . CYS A 1 282 ? -2.717 15.493 12.841 1.00 95.94 282 CYS A O 1
ATOM 2269 N N . MET A 1 283 ? -4.769 16.053 13.551 1.00 93.69 283 MET A N 1
ATOM 2270 C CA . MET A 1 283 ? -4.592 17.486 13.289 1.00 93.69 283 MET A CA 1
ATOM 2271 C C . MET A 1 283 ? -3.559 18.131 14.221 1.00 93.69 283 MET A C 1
ATOM 2273 O O . MET A 1 283 ? -2.832 19.031 13.801 1.00 93.69 283 MET A O 1
ATOM 2277 N N . SER A 1 284 ? -3.459 17.663 15.467 1.00 95.69 284 SER A N 1
ATOM 2278 C CA . SER A 1 284 ? -2.423 18.106 16.400 1.00 95.69 284 SER A CA 1
ATOM 2279 C C . SER A 1 284 ? -1.029 17.764 15.876 1.00 95.69 284 SER A C 1
ATOM 2281 O O . SER A 1 284 ? -0.173 18.649 15.803 1.00 95.69 284 SER A O 1
ATOM 2283 N N . GLU A 1 285 ? -0.815 16.522 15.431 1.00 96.62 285 GLU A N 1
ATOM 2284 C CA . GLU A 1 285 ? 0.459 16.098 14.841 1.00 96.62 285 GLU A CA 1
ATOM 2285 C C . GLU A 1 285 ? 0.745 16.803 13.506 1.00 96.62 285 GLU A C 1
ATOM 2287 O O . GLU A 1 285 ? 1.878 17.228 13.279 1.00 96.62 285 GLU A O 1
ATOM 2292 N N . PHE A 1 286 ? -0.276 17.050 12.678 1.00 96.19 286 PHE A N 1
ATOM 2293 C CA . PHE A 1 286 ? -0.148 17.842 11.449 1.00 96.19 286 PHE A CA 1
ATOM 2294 C C . PHE A 1 286 ? 0.458 19.226 11.703 1.00 96.19 286 PHE A C 1
ATOM 2296 O O . PHE A 1 286 ? 1.424 19.619 11.046 1.00 96.19 286 PHE A O 1
ATOM 2303 N N . THR A 1 287 ? -0.078 19.962 12.682 1.00 96.50 287 THR A N 1
ATOM 2304 C CA . THR A 1 287 ? 0.434 21.292 13.034 1.00 96.50 287 THR A CA 1
ATOM 2305 C C . THR A 1 287 ? 1.791 21.209 13.728 1.00 96.50 287 THR A C 1
ATOM 2307 O O . THR A 1 287 ? 2.702 21.964 13.395 1.00 96.50 287 THR A O 1
ATOM 2310 N N . LYS A 1 288 ? 1.947 20.287 14.683 1.00 96.56 288 LYS A N 1
ATOM 2311 C CA . LYS A 1 288 ? 3.166 20.136 15.489 1.00 96.56 288 LYS A CA 1
ATOM 2312 C C . LYS A 1 288 ? 4.392 19.785 14.648 1.00 96.56 288 LYS A C 1
ATOM 2314 O O . LYS A 1 288 ? 5.477 20.271 14.948 1.00 96.56 288 LYS A O 1
ATOM 2319 N N . GLN A 1 289 ? 4.222 18.965 13.613 1.00 95.94 289 GLN A N 1
ATOM 2320 C CA . GLN A 1 289 ? 5.308 18.533 12.731 1.00 95.94 289 GLN A CA 1
ATOM 2321 C C . GLN A 1 289 ? 5.476 19.432 11.494 1.00 95.94 289 GLN A C 1
ATOM 2323 O O . GLN A 1 289 ? 6.270 19.107 10.617 1.00 95.94 289 GLN A O 1
ATOM 2328 N N . ASN A 1 290 ? 4.754 20.560 11.412 1.00 95.94 290 ASN A N 1
ATOM 2329 C CA . ASN A 1 290 ? 4.791 21.477 10.267 1.00 95.94 290 ASN A CA 1
ATOM 2330 C C . ASN A 1 290 ? 4.477 20.777 8.923 1.00 95.94 290 ASN A C 1
ATOM 2332 O O . ASN A 1 290 ? 5.083 21.068 7.887 1.00 95.94 290 ASN A O 1
ATOM 2336 N N . LEU A 1 291 ? 3.518 19.841 8.930 1.00 96.88 291 LEU A N 1
ATOM 2337 C CA . LEU A 1 291 ? 3.187 19.031 7.749 1.00 96.88 291 LEU A CA 1
ATOM 2338 C C . LEU A 1 291 ? 2.512 19.828 6.630 1.00 96.88 291 LEU A C 1
ATOM 2340 O O . LEU A 1 291 ? 2.433 19.344 5.507 1.00 96.88 291 LEU A O 1
ATOM 2344 N N . GLU A 1 292 ? 2.064 21.053 6.900 1.00 95.00 292 GLU A N 1
ATOM 2345 C CA . GLU A 1 292 ? 1.579 21.965 5.864 1.00 95.00 292 GLU A CA 1
ATOM 2346 C C . GLU A 1 292 ? 2.704 22.335 4.886 1.00 95.00 292 GLU A C 1
ATOM 2348 O O . GLU A 1 292 ? 2.577 22.119 3.683 1.00 95.00 292 GLU A O 1
ATOM 2353 N N . ALA A 1 293 ? 3.843 22.820 5.390 1.00 94.75 293 ALA A N 1
ATOM 2354 C CA . ALA A 1 293 ? 4.981 23.173 4.543 1.00 94.75 293 ALA A CA 1
ATOM 2355 C C . ALA A 1 293 ? 5.651 21.929 3.937 1.00 94.75 293 ALA A C 1
ATOM 2357 O O . ALA A 1 293 ? 5.984 21.907 2.753 1.00 94.75 293 ALA A O 1
ATOM 2358 N N . ILE A 1 294 ? 5.814 20.876 4.742 1.00 97.44 294 ILE A N 1
ATOM 2359 C CA . ILE A 1 294 ? 6.471 19.628 4.330 1.00 97.44 294 ILE A CA 1
ATOM 2360 C C . ILE A 1 294 ? 5.627 18.890 3.283 1.00 97.44 294 ILE A C 1
ATOM 2362 O O . ILE A 1 294 ? 6.145 18.456 2.257 1.00 97.44 294 ILE A O 1
ATOM 2366 N N . GLY A 1 295 ? 4.312 18.814 3.484 1.00 96.31 295 GLY A N 1
ATOM 2367 C CA . GLY A 1 295 ? 3.398 18.201 2.527 1.00 96.31 295 GLY A CA 1
ATOM 2368 C C . GLY A 1 295 ? 3.375 18.934 1.183 1.00 96.31 295 GLY A C 1
ATOM 2369 O O . GLY A 1 295 ? 3.292 18.285 0.145 1.00 96.31 295 GLY A O 1
ATOM 2370 N N . LEU A 1 296 ? 3.507 20.267 1.153 1.00 95.12 296 LEU A N 1
ATOM 2371 C CA . LEU A 1 296 ? 3.570 21.012 -0.113 1.00 95.12 296 LEU A CA 1
ATOM 2372 C C . LEU A 1 296 ? 4.785 20.609 -0.956 1.00 95.12 296 LEU A C 1
ATOM 2374 O O . LEU A 1 296 ? 4.619 20.254 -2.126 1.00 95.12 296 LEU A O 1
ATOM 2378 N N . ILE A 1 297 ? 5.982 20.601 -0.361 1.00 96.25 297 ILE A N 1
ATOM 2379 C CA . ILE A 1 297 ? 7.211 20.247 -1.085 1.00 96.25 297 ILE A CA 1
ATOM 2380 C C . ILE A 1 297 ? 7.233 18.766 -1.489 1.00 96.25 297 ILE A C 1
ATOM 2382 O O . ILE A 1 297 ? 7.675 18.426 -2.587 1.00 96.25 297 ILE A O 1
ATOM 2386 N N . GLU A 1 298 ? 6.680 17.878 -0.658 1.00 96.75 298 GLU A N 1
ATOM 2387 C CA . GLU A 1 298 ? 6.466 16.471 -1.008 1.00 96.75 298 GLU A CA 1
ATOM 2388 C C . GLU A 1 298 ? 5.608 16.319 -2.270 1.00 96.75 298 GLU A C 1
ATOM 2390 O O . GLU A 1 298 ? 5.966 15.584 -3.196 1.00 96.75 298 GLU A O 1
ATOM 2395 N N . GLN A 1 299 ? 4.488 17.042 -2.335 1.00 94.69 299 GLN A N 1
ATOM 2396 C CA . GLN A 1 299 ? 3.583 17.003 -3.479 1.00 94.69 299 GLN A CA 1
ATOM 2397 C C . GLN A 1 299 ? 4.214 17.622 -4.732 1.00 94.69 299 GLN A C 1
ATOM 2399 O O . GLN A 1 299 ? 4.013 17.089 -5.827 1.00 94.69 299 GLN A O 1
ATOM 2404 N N . ASP A 1 300 ? 5.005 18.688 -4.592 1.00 93.69 300 ASP A N 1
ATOM 2405 C CA . ASP A 1 300 ? 5.747 19.300 -5.698 1.00 93.69 300 ASP A CA 1
ATOM 2406 C C . ASP A 1 300 ? 6.756 18.321 -6.305 1.00 93.69 300 ASP A C 1
ATOM 2408 O O . ASP A 1 300 ? 6.764 18.121 -7.525 1.00 93.69 300 ASP A O 1
ATOM 2412 N N . MET A 1 301 ? 7.539 17.637 -5.464 1.00 93.38 301 MET A N 1
ATOM 2413 C CA . MET A 1 301 ? 8.473 16.594 -5.895 1.00 93.38 301 MET A CA 1
ATOM 2414 C C . MET A 1 301 ? 7.746 15.417 -6.560 1.00 93.38 301 MET A C 1
ATOM 2416 O O . MET A 1 301 ? 8.062 15.038 -7.689 1.00 93.38 301 MET A O 1
ATOM 2420 N N . ALA A 1 302 ? 6.726 14.858 -5.904 1.00 92.31 302 ALA A N 1
ATOM 2421 C CA . ALA A 1 302 ? 6.051 13.650 -6.376 1.00 92.31 302 ALA A CA 1
ATOM 2422 C C . ALA A 1 302 ? 5.194 13.871 -7.633 1.00 92.31 302 ALA A C 1
ATOM 2424 O O . ALA A 1 302 ? 5.093 12.986 -8.492 1.00 92.31 302 ALA A O 1
ATOM 2425 N N . CYS A 1 303 ? 4.569 15.042 -7.774 1.00 89.75 303 CYS A N 1
ATOM 2426 C CA . CYS A 1 303 ? 3.782 15.380 -8.960 1.00 89.75 303 CYS A CA 1
ATOM 2427 C C . CYS A 1 303 ? 4.651 15.918 -10.107 1.00 89.75 303 CYS A C 1
ATOM 2429 O O . CYS A 1 303 ? 4.272 15.783 -11.281 1.00 89.75 303 CYS A O 1
ATOM 2431 N N . GLY A 1 304 ? 5.801 16.517 -9.782 1.00 88.69 304 GLY A N 1
ATOM 2432 C CA . GLY A 1 304 ? 6.638 17.266 -10.717 1.00 88.69 304 GLY A CA 1
ATOM 2433 C C . GLY A 1 304 ? 5.972 18.551 -11.222 1.00 88.69 304 GLY A C 1
ATOM 2434 O O . GLY A 1 304 ? 6.333 19.055 -12.287 1.00 88.69 304 GLY A O 1
ATOM 2435 N N . GLU A 1 305 ? 4.961 19.047 -10.506 1.00 86.94 305 GLU A N 1
ATOM 2436 C CA . GLU A 1 305 ? 4.251 20.301 -10.770 1.00 86.94 305 GLU A CA 1
ATOM 2437 C C . GLU A 1 305 ? 3.834 20.945 -9.439 1.00 86.94 305 GLU A C 1
ATOM 2439 O O . GLU A 1 305 ? 3.533 20.215 -8.501 1.00 86.94 305 GLU A O 1
ATOM 2444 N N . THR A 1 306 ? 3.808 22.278 -9.355 1.00 89.69 306 THR A N 1
ATOM 2445 C CA . THR A 1 306 ? 3.273 23.063 -8.226 1.00 89.69 306 THR A CA 1
ATOM 2446 C C . THR A 1 306 ? 1.738 23.071 -8.239 1.00 89.69 306 THR A C 1
ATOM 2448 O O . THR A 1 306 ? 1.150 22.616 -9.232 1.00 89.69 306 THR A O 1
ATOM 2451 N N . PRO A 1 307 ? 1.039 23.563 -7.194 1.00 86.69 307 PRO A N 1
ATOM 2452 C CA . PRO A 1 307 ? -0.425 23.674 -7.213 1.00 86.69 307 PRO A CA 1
ATOM 2453 C C . PRO A 1 307 ? -0.957 24.447 -8.431 1.00 86.69 307 PRO A C 1
ATOM 2455 O O . PRO A 1 307 ? -1.945 24.054 -9.051 1.00 86.69 307 PRO A O 1
ATOM 2458 N N . ASP A 1 308 ? -0.213 25.464 -8.872 1.00 86.25 308 ASP A N 1
ATOM 2459 C CA . ASP A 1 308 ? -0.511 26.251 -10.076 1.00 86.25 308 ASP A CA 1
ATOM 2460 C C . ASP A 1 308 ? -0.226 25.512 -11.403 1.00 86.25 308 ASP A C 1
ATOM 2462 O O . ASP A 1 308 ? -0.481 26.038 -12.491 1.00 86.25 308 ASP A O 1
ATOM 2466 N N . GLY A 1 309 ? 0.333 24.300 -11.349 1.00 83.19 309 GLY A N 1
ATOM 2467 C CA . GLY A 1 309 ? 0.671 23.479 -12.514 1.00 83.19 309 GLY A CA 1
ATOM 2468 C C . GLY A 1 309 ? 1.975 23.871 -13.219 1.00 83.19 309 GLY A C 1
ATOM 2469 O O . GLY A 1 309 ? 2.173 23.513 -14.387 1.00 83.19 309 GLY A O 1
ATOM 2470 N N . HIS A 1 310 ? 2.855 24.621 -12.551 1.00 88.12 310 HIS A N 1
ATOM 2471 C CA . HIS A 1 310 ? 4.190 24.953 -13.057 1.00 88.12 310 HIS A CA 1
ATOM 2472 C C . HIS A 1 310 ? 5.207 23.891 -12.644 1.00 88.12 310 HIS A C 1
ATOM 2474 O O . HIS A 1 310 ? 5.021 23.226 -11.639 1.00 88.12 310 HIS A O 1
ATOM 2480 N N . ALA A 1 311 ? 6.298 23.728 -13.394 1.00 88.44 311 ALA A N 1
ATOM 2481 C CA . ALA A 1 311 ? 7.394 22.877 -12.932 1.00 88.44 311 ALA A CA 1
ATOM 2482 C C . ALA A 1 311 ? 8.008 23.480 -11.650 1.00 88.44 311 ALA A C 1
ATOM 2484 O O . ALA A 1 311 ? 8.290 24.686 -11.667 1.00 88.44 311 ALA A O 1
ATOM 2485 N N . PRO A 1 312 ? 8.230 22.686 -10.585 1.00 89.06 312 PRO A N 1
ATOM 2486 C CA . PRO A 1 312 ? 8.897 23.158 -9.382 1.00 89.06 312 PRO A CA 1
ATOM 2487 C C . PRO A 1 312 ? 10.303 23.642 -9.726 1.00 89.06 312 PRO A C 1
ATOM 2489 O O . PRO A 1 312 ? 10.973 23.095 -10.608 1.00 89.06 312 PRO A O 1
ATOM 2492 N N . LYS A 1 313 ? 10.746 24.697 -9.053 1.00 89.75 313 LYS A N 1
ATOM 2493 C CA . LYS A 1 313 ? 12.089 25.266 -9.192 1.00 89.75 313 LYS A CA 1
ATOM 2494 C C . LYS A 1 313 ? 12.685 25.371 -7.801 1.00 89.75 313 LYS A C 1
ATOM 2496 O O . LYS A 1 313 ? 11.927 25.496 -6.857 1.00 89.75 313 LYS A O 1
ATOM 2501 N N . HIS A 1 314 ? 14.011 25.368 -7.691 1.00 89.44 314 HIS A N 1
ATOM 2502 C CA . HIS A 1 314 ? 14.680 25.616 -6.408 1.00 89.44 314 HIS A CA 1
ATOM 2503 C C . HIS A 1 314 ? 14.316 24.611 -5.296 1.00 89.44 314 HIS A C 1
ATOM 2505 O O . HIS A 1 314 ? 14.413 24.937 -4.121 1.00 89.44 314 HIS A O 1
ATOM 2511 N N . LEU A 1 315 ? 13.965 23.365 -5.654 1.00 92.94 315 LEU A N 1
ATOM 2512 C CA . LEU A 1 315 ? 13.593 22.319 -4.686 1.00 92.94 315 LEU A CA 1
ATOM 2513 C C . LEU A 1 315 ? 14.661 22.113 -3.600 1.00 92.94 315 LEU A C 1
ATOM 2515 O O . LEU A 1 315 ? 14.327 21.942 -2.436 1.00 92.94 315 LEU A O 1
ATOM 2519 N N . VAL A 1 316 ? 15.944 22.156 -3.970 1.00 94.69 316 VAL A N 1
ATOM 2520 C CA . VAL A 1 316 ? 17.058 22.046 -3.013 1.00 94.69 316 VAL A CA 1
ATOM 2521 C C . VAL A 1 316 ? 17.068 23.232 -2.044 1.00 94.69 316 VAL A C 1
ATOM 2523 O O . VAL A 1 316 ? 17.193 23.024 -0.839 1.00 94.69 316 VAL A O 1
ATOM 2526 N N . ASP A 1 317 ? 16.863 24.455 -2.543 1.00 95.69 317 ASP A N 1
ATOM 2527 C CA . ASP A 1 317 ? 16.822 25.672 -1.720 1.00 95.69 317 ASP A CA 1
ATOM 2528 C C . ASP A 1 317 ? 15.638 25.653 -0.734 1.00 95.69 317 ASP A C 1
ATOM 2530 O O . ASP A 1 317 ? 15.749 26.179 0.371 1.00 95.69 317 ASP A O 1
ATOM 2534 N N . GLU A 1 318 ? 14.517 25.029 -1.111 1.00 95.75 318 GLU A N 1
ATOM 2535 C CA . GLU A 1 318 ? 13.338 24.853 -0.251 1.00 95.75 318 GLU A CA 1
ATOM 2536 C C . GLU A 1 318 ? 13.499 23.702 0.759 1.00 95.75 318 GLU A C 1
ATOM 2538 O O . GLU A 1 318 ? 13.010 23.794 1.886 1.00 95.75 318 GLU A O 1
ATOM 2543 N N . LEU A 1 319 ? 14.221 22.634 0.394 1.00 97.31 319 LEU A N 1
ATOM 2544 C CA . LEU A 1 319 ? 14.524 21.514 1.290 1.00 97.31 319 LEU A CA 1
ATOM 2545 C C . LEU A 1 319 ? 15.508 21.911 2.395 1.00 97.31 319 LEU A C 1
ATOM 2547 O O . LEU A 1 319 ? 15.324 21.512 3.544 1.00 97.31 319 LEU A O 1
ATOM 2551 N N . VAL A 1 320 ? 16.549 22.687 2.074 1.00 97.94 320 VAL A N 1
ATOM 2552 C CA . VAL A 1 320 ? 17.639 23.016 3.012 1.00 97.94 320 VAL A CA 1
ATOM 2553 C C . VAL A 1 320 ? 17.138 23.577 4.356 1.00 97.94 320 VAL A C 1
ATOM 2555 O O . VAL A 1 320 ? 17.557 23.042 5.383 1.00 97.94 320 VAL A O 1
ATOM 2558 N N . PRO A 1 321 ? 16.223 24.567 4.416 1.00 97.75 321 PRO A N 1
ATOM 2559 C CA . PRO A 1 321 ? 15.688 25.071 5.683 1.00 97.75 321 PRO A CA 1
ATOM 2560 C C . PRO A 1 321 ? 14.981 24.005 6.530 1.00 97.75 321 PRO A C 1
ATOM 2562 O O . PRO A 1 321 ? 15.118 24.010 7.750 1.00 97.75 321 PRO A O 1
ATOM 2565 N N . ILE A 1 322 ? 14.252 23.080 5.896 1.00 97.56 322 ILE A N 1
ATOM 2566 C CA . ILE A 1 322 ? 13.551 21.980 6.582 1.00 97.56 322 ILE A CA 1
ATOM 2567 C C . ILE A 1 322 ? 14.567 20.958 7.112 1.00 97.56 322 ILE A C 1
ATOM 2569 O O . ILE A 1 322 ? 14.442 20.444 8.224 1.00 97.56 322 ILE A O 1
ATOM 2573 N N . LEU A 1 323 ? 15.608 20.667 6.329 1.00 98.12 323 LEU A N 1
ATOM 2574 C CA . LEU A 1 323 ? 16.660 19.732 6.720 1.00 98.12 323 LEU A CA 1
ATOM 2575 C C . LEU A 1 323 ? 17.575 20.295 7.817 1.00 98.12 323 LEU A C 1
ATOM 2577 O O . LEU A 1 323 ? 18.027 19.525 8.663 1.00 98.12 323 LEU A O 1
ATOM 2581 N N . ASP A 1 324 ? 17.825 21.605 7.845 1.00 97.88 324 ASP A N 1
ATOM 2582 C CA . ASP A 1 324 ? 18.658 22.258 8.867 1.00 97.88 324 ASP A CA 1
ATOM 2583 C C . ASP A 1 324 ? 17.906 22.491 10.194 1.00 97.88 324 ASP A C 1
ATOM 2585 O O . ASP A 1 324 ? 18.533 22.613 11.247 1.00 97.88 324 ASP A O 1
ATOM 2589 N N . ASP A 1 325 ? 16.566 22.486 10.179 1.00 97.25 325 ASP A N 1
ATOM 2590 C CA . ASP A 1 325 ? 15.741 22.669 11.376 1.00 97.25 325 ASP A CA 1
ATOM 2591 C C . ASP A 1 325 ? 15.954 21.531 12.403 1.00 97.25 325 ASP A C 1
ATOM 2593 O O . ASP A 1 325 ? 15.677 20.363 12.103 1.00 97.25 325 ASP A O 1
ATOM 2597 N N . PRO A 1 326 ? 16.422 21.820 13.635 1.00 95.81 326 PRO A N 1
ATOM 2598 C CA . PRO A 1 326 ? 16.641 20.799 14.657 1.00 95.81 326 PRO A CA 1
ATOM 2599 C C . PRO A 1 326 ? 15.348 20.179 15.211 1.00 95.81 326 PRO A C 1
ATOM 2601 O O . PRO A 1 326 ? 15.432 19.136 15.860 1.00 95.81 326 PRO A O 1
ATOM 2604 N N . TYR A 1 327 ? 14.178 20.793 14.995 1.00 95.31 327 TYR A N 1
ATOM 2605 C CA . TYR A 1 327 ? 12.894 20.270 15.479 1.00 95.31 327 TYR A CA 1
ATOM 2606 C C . TYR A 1 327 ? 12.230 19.298 14.499 1.00 95.31 327 TYR A C 1
ATOM 2608 O O . TYR A 1 327 ? 11.428 18.460 14.917 1.00 95.31 327 TYR A O 1
ATOM 2616 N N . THR A 1 328 ? 12.592 19.357 13.217 1.00 97.31 328 THR A N 1
ATOM 2617 C CA . THR A 1 328 ? 12.146 18.386 12.217 1.00 97.31 328 THR A CA 1
ATOM 2618 C C . THR A 1 328 ? 12.797 17.025 12.486 1.00 97.31 328 THR A C 1
ATOM 2620 O O . THR A 1 328 ? 14.017 16.908 12.632 1.00 97.31 328 THR A O 1
ATOM 2623 N N . SER A 1 329 ? 11.983 15.967 12.553 1.00 97.31 329 SER A N 1
ATOM 2624 C CA . SER A 1 329 ? 12.467 14.624 12.883 1.00 97.31 329 SER A CA 1
ATOM 2625 C C . SER A 1 329 ? 13.400 14.071 11.799 1.00 97.31 329 SER A C 1
ATOM 2627 O O . SER A 1 329 ? 13.224 14.322 10.605 1.00 97.31 329 SER A O 1
ATOM 2629 N N . GLN A 1 330 ? 14.381 13.256 12.199 1.00 97.81 330 GLN A N 1
ATOM 2630 C CA . GLN A 1 330 ? 15.286 12.601 11.246 1.00 97.81 330 GLN A CA 1
ATOM 2631 C C . GLN A 1 330 ? 14.538 11.701 10.255 1.00 97.81 330 GLN A C 1
ATOM 2633 O O . GLN A 1 330 ? 14.928 11.612 9.093 1.00 97.81 330 GLN A O 1
ATOM 2638 N N . MET A 1 331 ? 13.433 11.088 10.688 1.00 97.50 331 MET A N 1
ATOM 2639 C CA . MET A 1 331 ? 12.572 10.282 9.826 1.00 97.50 331 MET A CA 1
ATOM 2640 C C . MET A 1 331 ? 11.971 11.113 8.685 1.00 97.50 331 MET A C 1
ATOM 2642 O O . MET A 1 331 ? 12.070 10.713 7.527 1.00 97.50 331 MET A O 1
ATOM 2646 N N . ILE A 1 332 ? 11.426 12.299 8.976 1.00 98.12 332 ILE A N 1
ATOM 2647 C CA . ILE A 1 332 ? 10.881 13.198 7.946 1.00 98.12 332 ILE A CA 1
ATOM 2648 C C . ILE A 1 332 ? 11.984 13.675 7.000 1.00 98.12 332 ILE A C 1
ATOM 2650 O O . ILE A 1 332 ? 11.831 13.592 5.782 1.00 98.12 332 ILE A O 1
ATOM 2654 N N . LYS A 1 333 ? 13.131 14.104 7.541 1.00 98.50 333 LYS A N 1
ATOM 2655 C CA . LYS A 1 333 ? 14.292 14.512 6.729 1.00 98.50 333 LYS A CA 1
ATOM 2656 C C . LYS A 1 333 ? 14.727 13.404 5.770 1.00 98.50 333 LYS A C 1
ATOM 2658 O O . LYS A 1 333 ? 14.993 13.656 4.598 1.00 98.50 333 LYS A O 1
ATOM 2663 N N . THR A 1 334 ? 14.746 12.167 6.260 1.00 98.38 334 THR A N 1
ATOM 2664 C CA . THR A 1 334 ? 15.087 10.984 5.466 1.00 98.38 334 THR A CA 1
ATOM 2665 C C . THR A 1 334 ? 14.054 10.738 4.370 1.00 98.38 334 THR A C 1
ATOM 2667 O O . THR A 1 334 ? 14.436 10.608 3.210 1.00 98.38 334 THR A O 1
ATOM 2670 N N . ARG A 1 335 ? 12.752 10.755 4.696 1.00 97.81 335 ARG A N 1
ATOM 2671 C CA . ARG A 1 335 ? 11.656 10.622 3.716 1.00 97.81 335 ARG A CA 1
ATOM 2672 C C . ARG A 1 335 ? 11.768 11.661 2.601 1.00 97.81 335 ARG A C 1
ATOM 2674 O O . ARG A 1 335 ? 11.678 11.290 1.435 1.00 97.81 335 ARG A O 1
ATOM 2681 N N . LEU A 1 336 ? 12.032 12.924 2.940 1.00 98.12 336 LEU A N 1
ATOM 2682 C CA . LEU A 1 336 ? 12.196 14.011 1.970 1.00 98.12 336 LEU A CA 1
ATOM 2683 C C . LEU A 1 336 ? 13.369 13.771 1.015 1.00 98.12 336 LEU A C 1
ATOM 2685 O O . LEU A 1 336 ? 13.198 13.881 -0.197 1.00 98.12 336 LEU A O 1
ATOM 2689 N N . ILE A 1 337 ? 14.541 13.393 1.536 1.00 97.44 337 ILE A N 1
ATOM 2690 C CA . ILE A 1 337 ? 15.717 13.099 0.701 1.00 97.44 337 ILE A CA 1
ATOM 2691 C C . ILE A 1 337 ? 15.449 11.886 -0.198 1.00 97.44 337 ILE A C 1
ATOM 2693 O O . ILE A 1 337 ? 15.750 11.917 -1.390 1.00 97.44 337 ILE A O 1
ATOM 2697 N N . MET A 1 338 ? 14.843 10.823 0.337 1.00 95.56 338 MET A N 1
ATOM 2698 C CA . MET A 1 338 ? 14.522 9.620 -0.436 1.00 95.56 338 MET A CA 1
ATOM 2699 C C . MET A 1 338 ? 13.466 9.886 -1.511 1.00 95.56 338 MET A C 1
ATOM 2701 O O . MET A 1 338 ? 13.579 9.365 -2.623 1.00 95.56 338 MET A O 1
ATOM 2705 N N . LEU A 1 339 ? 12.472 10.725 -1.217 1.00 95.38 339 LEU A N 1
ATOM 2706 C CA . LEU A 1 339 ? 11.480 11.176 -2.185 1.00 95.38 339 LEU A CA 1
ATOM 2707 C C . LEU A 1 339 ? 12.126 12.034 -3.277 1.00 95.38 339 LEU A C 1
ATOM 2709 O O . LEU A 1 339 ? 11.847 11.814 -4.455 1.00 95.38 339 LEU A O 1
ATOM 2713 N N . TRP A 1 340 ? 13.030 12.948 -2.915 1.00 94.56 340 TRP A N 1
ATOM 2714 C CA . TRP A 1 340 ? 13.796 13.749 -3.870 1.00 94.56 340 TRP A CA 1
ATOM 2715 C C . TRP A 1 340 ? 14.623 12.859 -4.809 1.00 94.56 340 TRP A C 1
ATOM 2717 O O . TRP A 1 340 ? 14.468 12.951 -6.026 1.00 94.56 340 TRP A O 1
ATOM 2727 N N . ILE A 1 341 ? 15.399 11.908 -4.272 1.00 91.50 341 ILE A N 1
ATOM 2728 C CA . ILE A 1 341 ? 16.157 10.922 -5.070 1.00 91.50 341 ILE A CA 1
ATOM 2729 C C . ILE A 1 341 ? 15.222 10.133 -5.998 1.00 91.50 341 ILE A C 1
ATOM 2731 O O . ILE A 1 341 ? 15.532 9.915 -7.168 1.00 91.50 341 ILE A O 1
ATOM 2735 N N . SER A 1 342 ? 14.065 9.716 -5.481 1.00 88.19 342 SER A N 1
ATOM 2736 C CA . SER A 1 342 ? 13.084 8.902 -6.206 1.00 88.19 342 SER A CA 1
ATOM 2737 C C . SER A 1 342 ? 12.277 9.679 -7.246 1.00 88.19 342 SER A C 1
ATOM 2739 O O . SER A 1 342 ? 11.547 9.071 -8.019 1.00 88.19 342 SER A O 1
ATOM 2741 N N . THR A 1 343 ? 12.339 11.005 -7.274 1.00 87.25 343 THR A N 1
ATOM 2742 C CA . THR A 1 343 ? 11.537 11.824 -8.201 1.00 87.25 343 THR A CA 1
ATOM 2743 C C . THR A 1 343 ? 12.400 12.669 -9.129 1.00 87.25 343 THR A C 1
ATOM 2745 O O . THR A 1 343 ? 11.931 13.067 -10.199 1.00 87.25 343 THR A O 1
ATOM 2748 N N . ALA A 1 344 ? 13.673 12.877 -8.783 1.00 83.62 344 ALA A N 1
ATOM 2749 C CA . ALA A 1 344 ? 14.634 13.591 -9.602 1.00 83.62 344 ALA A CA 1
ATOM 2750 C C . ALA A 1 344 ? 14.884 12.891 -10.947 1.0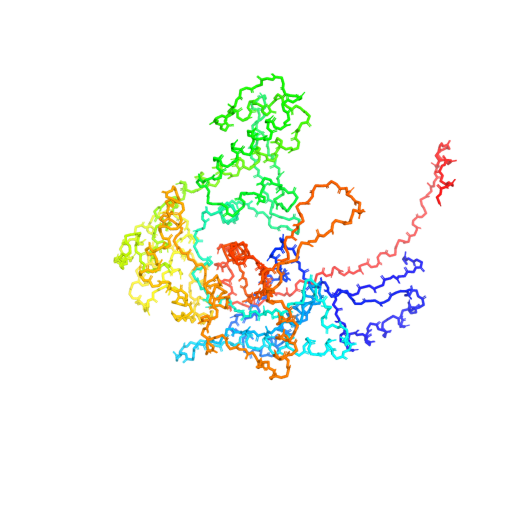0 83.62 344 ALA A C 1
ATOM 2752 O O . ALA A 1 344 ? 15.026 11.671 -11.055 1.00 83.62 344 ALA A O 1
ATOM 2753 N N . ASP A 1 345 ? 15.001 13.695 -12.005 1.00 76.12 345 ASP A N 1
ATOM 2754 C CA . ASP A 1 345 ? 15.360 13.199 -13.334 1.00 76.12 345 ASP A CA 1
ATOM 2755 C C . ASP A 1 345 ? 16.787 12.637 -13.371 1.00 76.12 345 ASP A C 1
ATOM 2757 O O . ASP A 1 345 ? 17.051 11.658 -14.075 1.00 76.12 345 ASP A O 1
ATOM 2761 N N . LYS A 1 346 ? 17.684 13.290 -12.632 1.00 80.31 346 LYS A N 1
ATOM 2762 C CA . LYS A 1 346 ? 19.068 12.913 -12.373 1.00 80.31 346 LYS A CA 1
ATOM 2763 C C . LYS A 1 346 ? 19.433 13.492 -11.009 1.00 80.31 346 LYS A C 1
ATOM 2765 O O . LYS A 1 346 ? 19.193 14.671 -10.781 1.00 80.31 346 LYS A O 1
ATOM 2770 N N . VAL A 1 347 ? 20.022 12.672 -10.149 1.00 85.38 347 VAL A N 1
ATOM 2771 C CA . VAL A 1 347 ? 20.563 13.121 -8.863 1.00 85.38 347 VAL A CA 1
ATOM 2772 C C . VAL A 1 347 ? 21.922 13.770 -9.101 1.00 85.38 347 VAL A C 1
ATOM 2774 O O . VAL A 1 347 ? 22.808 13.143 -9.692 1.00 85.38 347 VAL A O 1
ATOM 2777 N N . ASP A 1 348 ? 22.069 15.024 -8.680 1.00 90.06 348 ASP A N 1
ATOM 2778 C CA . ASP A 1 348 ? 23.364 15.691 -8.613 1.00 90.06 348 ASP A CA 1
ATOM 2779 C C . ASP A 1 348 ? 24.068 15.325 -7.297 1.00 90.06 348 ASP A C 1
ATOM 2781 O O . ASP A 1 348 ? 23.465 15.363 -6.223 1.00 90.06 348 ASP A O 1
ATOM 2785 N N . THR A 1 349 ? 25.330 14.900 -7.389 1.00 90.69 349 THR A N 1
ATOM 2786 C CA . THR A 1 349 ? 26.096 14.441 -6.225 1.00 90.69 349 THR A CA 1
ATOM 2787 C C . THR A 1 349 ? 26.400 15.586 -5.260 1.00 90.69 349 THR A C 1
ATOM 2789 O O . THR A 1 349 ? 26.329 15.370 -4.055 1.00 90.69 349 THR A O 1
ATOM 2792 N N . GLU A 1 350 ? 26.684 16.794 -5.758 1.00 94.94 350 GLU A N 1
ATOM 2793 C CA . GLU A 1 350 ? 26.985 17.954 -4.909 1.00 94.94 350 GLU A CA 1
ATOM 2794 C C . GLU A 1 350 ? 25.727 18.409 -4.156 1.00 94.94 350 GLU A C 1
ATOM 2796 O O . GLU A 1 350 ? 25.787 18.704 -2.961 1.00 94.94 350 GLU A O 1
ATOM 2801 N N . GLU A 1 351 ? 24.567 18.393 -4.823 1.00 94.50 351 GLU A N 1
ATOM 2802 C CA . GLU A 1 351 ? 23.279 18.681 -4.178 1.00 94.50 351 GLU A CA 1
ATOM 2803 C C . GLU A 1 351 ? 22.936 17.630 -3.114 1.00 94.50 351 GLU A C 1
ATOM 2805 O O . GLU A 1 351 ? 22.528 17.986 -2.009 1.00 94.50 351 GLU A O 1
ATOM 2810 N N . LEU A 1 352 ? 23.140 16.338 -3.399 1.00 94.44 352 LEU A N 1
ATOM 2811 C CA . LEU A 1 352 ? 22.901 15.279 -2.415 1.00 94.44 352 LEU A CA 1
ATOM 2812 C C . LEU A 1 352 ? 23.820 15.420 -1.191 1.00 94.44 352 LEU A C 1
ATOM 2814 O O . LEU A 1 352 ? 23.349 15.314 -0.058 1.00 94.44 352 LEU A O 1
ATOM 2818 N N . GLU A 1 353 ? 25.112 15.684 -1.399 1.00 95.69 353 GLU A N 1
ATOM 2819 C CA . GLU A 1 353 ? 26.069 15.925 -0.313 1.00 95.69 353 GLU A CA 1
ATOM 2820 C C . GLU A 1 353 ? 25.665 17.136 0.541 1.00 95.69 353 GLU A C 1
ATOM 2822 O O . GLU A 1 353 ? 25.719 17.065 1.772 1.00 95.69 353 GLU A O 1
ATOM 2827 N N . LEU A 1 354 ? 25.188 18.214 -0.091 1.00 97.25 354 LEU A N 1
ATOM 2828 C CA . LEU A 1 354 ? 24.665 19.395 0.595 1.00 97.25 354 LEU A CA 1
ATOM 2829 C C . LEU A 1 354 ? 23.438 19.058 1.458 1.00 97.25 354 LEU A C 1
ATOM 2831 O O . LEU A 1 354 ? 23.406 19.402 2.643 1.00 97.25 354 LEU A O 1
ATOM 2835 N N . LEU A 1 355 ? 22.446 18.360 0.894 1.00 97.56 355 LEU A N 1
ATOM 2836 C CA . LEU A 1 355 ? 21.234 17.956 1.617 1.00 97.56 355 LEU A CA 1
ATOM 2837 C C . LEU A 1 355 ? 21.578 17.068 2.824 1.00 97.56 355 LEU A C 1
ATOM 2839 O O . LEU A 1 355 ? 21.076 17.296 3.927 1.00 97.56 355 LEU A O 1
ATOM 2843 N N . LEU A 1 356 ? 22.484 16.099 2.653 1.00 97.38 356 LEU A N 1
ATOM 2844 C CA . LEU A 1 356 ? 22.948 15.222 3.733 1.00 97.38 356 LEU A CA 1
ATOM 2845 C C . LEU A 1 356 ? 23.710 15.988 4.828 1.00 97.38 356 LEU A C 1
ATOM 2847 O O . LEU A 1 356 ? 23.550 15.682 6.015 1.00 97.38 356 LEU A O 1
ATOM 2851 N N . ALA A 1 357 ? 24.511 16.989 4.453 1.00 97.38 357 ALA A N 1
ATOM 2852 C CA . ALA A 1 357 ? 25.244 17.828 5.398 1.00 97.38 357 ALA A CA 1
ATOM 2853 C C . ALA A 1 357 ? 24.306 18.671 6.281 1.00 97.38 357 ALA A C 1
ATOM 2855 O O . ALA A 1 357 ? 24.539 18.778 7.489 1.00 97.38 357 ALA A O 1
ATOM 2856 N N . HIS A 1 358 ? 23.228 19.217 5.708 1.00 98.12 358 HIS A N 1
ATOM 2857 C CA . HIS A 1 358 ? 22.200 19.942 6.463 1.00 98.12 358 HIS A CA 1
ATOM 2858 C C . HIS A 1 358 ? 21.343 19.017 7.328 1.00 98.12 358 HIS A C 1
ATOM 2860 O O . HIS A 1 358 ? 21.085 19.332 8.487 1.00 98.12 358 HIS A O 1
ATOM 2866 N N . ALA A 1 359 ? 20.964 17.845 6.809 1.00 97.62 359 ALA A N 1
ATOM 2867 C CA . ALA A 1 359 ? 20.074 16.926 7.513 1.00 97.62 359 ALA A CA 1
ATOM 2868 C C . ALA A 1 359 ? 20.674 16.340 8.804 1.00 97.62 359 ALA A C 1
ATOM 2870 O O . ALA A 1 359 ? 19.923 16.015 9.725 1.00 97.62 359 ALA A O 1
ATOM 2871 N N . ARG A 1 360 ? 22.013 16.216 8.879 1.00 96.50 360 ARG A N 1
ATOM 2872 C CA . ARG A 1 360 ? 22.775 15.717 10.048 1.00 96.50 360 ARG A CA 1
ATOM 2873 C C . ARG A 1 360 ? 22.227 14.400 10.609 1.00 96.50 360 ARG A C 1
ATOM 2875 O O . ARG A 1 360 ? 22.024 14.258 11.810 1.00 96.50 360 ARG A O 1
ATOM 2882 N N . LEU A 1 361 ? 22.000 13.448 9.710 1.00 97.56 361 LEU A N 1
ATOM 2883 C CA . LEU A 1 361 ? 21.376 12.168 10.027 1.00 97.56 361 LEU A CA 1
ATOM 2884 C C . LEU A 1 361 ? 22.317 11.203 10.766 1.00 97.56 361 LEU A C 1
ATOM 2886 O O . LEU A 1 361 ? 23.525 11.150 10.492 1.00 97.56 361 LEU A O 1
ATOM 2890 N N . ASP A 1 362 ? 21.732 10.385 11.635 1.00 97.38 362 ASP A N 1
ATOM 2891 C CA . ASP A 1 362 ? 22.356 9.208 12.228 1.00 97.38 362 ASP A CA 1
ATOM 2892 C C . ASP A 1 362 ? 22.617 8.132 11.166 1.00 97.38 362 ASP A C 1
ATOM 2894 O O . ASP A 1 362 ? 22.032 8.127 10.078 1.00 97.38 362 ASP A O 1
ATOM 2898 N N . GLN A 1 363 ? 23.524 7.204 11.481 1.00 95.38 363 GLN A N 1
ATOM 2899 C CA . GLN A 1 363 ? 23.994 6.212 10.514 1.00 95.38 363 GLN A CA 1
ATOM 2900 C C . GLN A 1 363 ? 22.858 5.343 9.959 1.00 95.38 363 GLN A C 1
ATOM 2902 O O . GLN A 1 363 ? 22.837 5.080 8.765 1.00 95.38 363 GLN A O 1
ATOM 2907 N N . GLU A 1 364 ? 21.875 4.972 10.783 1.00 94.62 364 GLU A N 1
ATOM 2908 C CA . GLU A 1 364 ? 20.755 4.125 10.347 1.00 94.62 364 GLU A CA 1
ATOM 2909 C C . GLU A 1 364 ? 19.929 4.736 9.201 1.00 94.62 364 GLU A C 1
ATOM 2911 O O . GLU A 1 364 ? 19.447 4.015 8.327 1.00 94.62 364 GLU A O 1
ATOM 2916 N N . TYR A 1 365 ? 19.792 6.064 9.174 1.00 97.12 365 TYR A N 1
ATOM 2917 C CA . TYR A 1 365 ? 19.059 6.782 8.132 1.00 97.12 365 TYR A CA 1
ATOM 2918 C C . TYR A 1 365 ? 19.908 6.977 6.875 1.00 97.12 365 TYR A C 1
ATOM 2920 O O . TYR A 1 365 ? 19.387 6.906 5.764 1.00 97.12 365 TYR A O 1
ATOM 2928 N N . LYS A 1 366 ? 21.223 7.176 7.039 1.00 95.69 366 LYS A N 1
ATOM 2929 C CA . LYS A 1 366 ? 22.169 7.206 5.913 1.00 95.69 366 LYS A CA 1
ATOM 2930 C C . LYS A 1 366 ? 22.197 5.862 5.193 1.00 95.69 366 LYS A C 1
ATOM 2932 O O . LYS A 1 366 ? 22.034 5.839 3.979 1.00 95.69 366 LYS A O 1
ATOM 2937 N N . ASP A 1 367 ? 22.265 4.764 5.950 1.00 94.44 367 ASP A N 1
ATOM 2938 C CA . ASP A 1 367 ? 22.179 3.404 5.409 1.00 94.44 367 ASP A CA 1
ATOM 2939 C C . ASP A 1 367 ? 20.883 3.224 4.596 1.00 94.44 367 ASP A C 1
ATOM 2941 O O . ASP A 1 367 ? 20.900 2.650 3.509 1.00 94.44 367 ASP A O 1
ATOM 2945 N N . ALA A 1 368 ? 19.747 3.745 5.082 1.00 94.88 368 ALA A N 1
ATOM 2946 C CA . ALA A 1 368 ? 18.477 3.678 4.357 1.00 94.88 368 ALA A CA 1
ATOM 2947 C C . ALA A 1 368 ? 18.509 4.440 3.022 1.00 94.88 368 ALA A C 1
ATOM 2949 O O . ALA A 1 368 ? 18.017 3.918 2.018 1.00 94.88 368 ALA A O 1
ATOM 2950 N N . ILE A 1 369 ? 19.099 5.639 3.001 1.00 94.56 369 ILE A N 1
ATOM 2951 C CA . ILE A 1 369 ? 19.262 6.458 1.790 1.00 94.56 369 ILE A CA 1
ATOM 2952 C C . ILE A 1 369 ? 20.168 5.748 0.778 1.00 94.56 369 ILE A C 1
ATOM 2954 O O . ILE A 1 369 ? 19.789 5.620 -0.387 1.00 94.56 369 ILE A O 1
ATOM 2958 N N . ASP A 1 370 ? 21.312 5.223 1.216 1.00 91.19 370 ASP A N 1
ATOM 2959 C CA . ASP A 1 370 ? 22.260 4.511 0.350 1.00 91.19 370 ASP A CA 1
ATOM 2960 C C . ASP A 1 370 ? 21.626 3.240 -0.245 1.00 91.19 370 ASP A C 1
ATOM 2962 O O . ASP A 1 370 ? 21.718 2.960 -1.452 1.00 91.19 370 ASP A O 1
ATOM 2966 N N . ASN A 1 371 ? 20.881 2.509 0.588 1.00 91.62 371 ASN A N 1
ATOM 2967 C CA . ASN A 1 371 ? 20.190 1.282 0.208 1.00 91.62 371 ASN A CA 1
ATOM 2968 C C . ASN A 1 371 ? 18.989 1.499 -0.721 1.00 91.62 371 ASN A C 1
ATOM 2970 O O . ASN A 1 371 ? 18.492 0.531 -1.303 1.00 91.62 371 ASN A O 1
ATOM 2974 N N . LEU A 1 372 ? 18.530 2.737 -0.930 1.00 88.69 372 LEU A N 1
ATOM 2975 C CA . LEU A 1 372 ? 17.478 3.032 -1.907 1.00 88.69 372 LEU A CA 1
ATOM 2976 C C . LEU A 1 372 ? 17.876 2.561 -3.314 1.00 88.69 372 LEU A C 1
ATOM 2978 O O . LEU A 1 372 ? 17.050 2.034 -4.061 1.00 88.69 372 LEU A O 1
ATOM 2982 N N . SER A 1 373 ? 19.165 2.662 -3.650 1.00 83.50 373 SER A N 1
ATOM 2983 C CA . SER A 1 373 ? 19.719 2.160 -4.912 1.00 83.50 373 SER A CA 1
ATOM 2984 C C . SER A 1 373 ? 19.523 0.645 -5.094 1.00 83.50 373 SER A C 1
ATOM 2986 O O . SER A 1 373 ? 19.346 0.170 -6.221 1.00 83.50 373 SER A O 1
ATOM 2988 N N . LEU A 1 374 ? 19.462 -0.118 -3.995 1.00 83.44 374 LEU A N 1
ATOM 2989 C CA . LEU A 1 374 ? 19.305 -1.573 -4.010 1.00 83.44 374 LEU A CA 1
ATOM 2990 C C . LEU A 1 374 ? 17.913 -2.009 -4.446 1.00 83.44 374 LEU A C 1
ATOM 2992 O O . LEU A 1 374 ? 17.793 -3.071 -5.060 1.00 83.44 374 LEU A O 1
ATOM 2996 N N . LEU A 1 375 ? 16.871 -1.195 -4.240 1.00 80.06 375 LEU A N 1
ATOM 2997 C CA . LEU A 1 375 ? 15.553 -1.464 -4.829 1.00 80.06 375 LEU A CA 1
ATOM 2998 C C . LEU A 1 375 ? 15.615 -1.546 -6.357 1.00 80.06 375 LEU A C 1
ATOM 3000 O O . LEU A 1 375 ? 14.748 -2.158 -6.974 1.00 80.06 375 LEU A O 1
ATOM 3004 N N . GLY A 1 376 ? 16.678 -1.009 -6.963 1.00 67.00 376 GLY A N 1
ATOM 3005 C CA . GLY A 1 376 ? 16.830 -0.954 -8.404 1.00 67.00 376 GLY A CA 1
ATOM 3006 C C . GLY A 1 376 ? 15.839 0.025 -9.001 1.00 67.00 376 GLY A C 1
ATOM 3007 O O . GLY A 1 376 ? 15.336 -0.271 -10.077 1.00 67.00 376 GLY A O 1
ATOM 3008 N N . VAL A 1 377 ? 15.548 1.123 -8.275 1.00 57.22 377 VAL A N 1
ATOM 3009 C CA . VAL A 1 377 ? 14.516 2.127 -8.571 1.00 57.22 377 VAL A CA 1
ATOM 3010 C C . VAL A 1 377 ? 14.519 2.451 -10.059 1.00 57.22 377 VAL A C 1
ATOM 3012 O O . VAL A 1 377 ? 15.245 3.309 -10.560 1.00 57.22 377 VAL A O 1
ATOM 3015 N N . GLN A 1 378 ? 13.689 1.711 -10.783 1.00 53.09 378 GLN A N 1
ATOM 3016 C CA . GLN A 1 378 ? 13.358 2.009 -12.145 1.00 53.09 378 GLN A CA 1
ATOM 3017 C C . GLN A 1 378 ? 12.213 2.988 -12.048 1.00 53.09 378 GLN A C 1
ATOM 3019 O O . GLN A 1 378 ? 11.050 2.600 -11.961 1.00 53.09 378 GLN A O 1
ATOM 3024 N N . LEU A 1 379 ? 12.537 4.277 -12.099 1.00 48.78 379 LEU A N 1
ATOM 3025 C CA . LEU A 1 379 ? 11.548 5.271 -12.479 1.00 48.78 379 LEU A CA 1
ATOM 3026 C C . LEU A 1 379 ? 11.212 5.001 -13.937 1.00 48.78 379 LEU A C 1
ATOM 3028 O O . LEU A 1 379 ? 11.715 5.649 -14.857 1.00 48.78 379 LEU A O 1
ATOM 3032 N N . SER A 1 380 ? 10.343 4.020 -14.164 1.00 44.41 380 SER A N 1
ATOM 3033 C CA . SER A 1 380 ? 9.537 3.956 -15.360 1.00 44.41 380 SER A CA 1
ATOM 3034 C C . SER A 1 380 ? 8.702 5.233 -15.345 1.00 44.41 380 SER A C 1
ATOM 3036 O O . SER A 1 380 ? 7.542 5.260 -14.938 1.00 44.41 380 SER A O 1
ATOM 3038 N N . LYS A 1 381 ? 9.302 6.336 -15.816 1.00 50.12 381 LYS A N 1
ATOM 3039 C CA . LYS A 1 381 ? 8.592 7.581 -16.109 1.00 50.12 381 LYS A CA 1
ATOM 3040 C C . LYS A 1 381 ? 7.425 7.285 -17.047 1.00 50.12 381 LYS A C 1
ATOM 3042 O O . LYS A 1 381 ? 6.489 8.066 -17.101 1.00 50.12 381 LYS A O 1
ATOM 3047 N N . SER A 1 382 ? 7.473 6.170 -17.783 1.00 46.56 382 SER A N 1
ATOM 3048 C CA . SER A 1 382 ? 6.353 5.675 -18.571 1.00 46.56 382 SER A CA 1
ATOM 3049 C C . SER A 1 382 ? 5.179 5.229 -17.696 1.00 46.56 382 SER A C 1
ATOM 3051 O O . SER A 1 382 ? 4.081 5.718 -17.923 1.00 46.56 382 SER A O 1
ATOM 3053 N N . ALA A 1 383 ? 5.388 4.416 -16.650 1.00 47.59 383 ALA A N 1
ATOM 3054 C CA . ALA A 1 383 ? 4.328 3.996 -15.725 1.00 47.59 383 ALA A CA 1
ATOM 3055 C C . ALA A 1 383 ? 3.737 5.178 -14.933 1.00 47.59 383 ALA A C 1
ATOM 3057 O O . ALA A 1 383 ? 2.522 5.263 -14.777 1.00 47.59 383 ALA A O 1
ATOM 3058 N N . SER A 1 384 ? 4.561 6.145 -14.508 1.00 51.16 384 SER A N 1
ATOM 3059 C CA . SER A 1 384 ? 4.068 7.351 -13.819 1.00 51.16 384 SER A CA 1
ATOM 3060 C C . SER A 1 384 ? 3.387 8.364 -14.754 1.00 51.16 384 SER A C 1
ATOM 3062 O O . SER A 1 384 ? 2.518 9.123 -14.318 1.00 51.16 384 SER A O 1
ATOM 3064 N N . LYS A 1 385 ? 3.735 8.374 -16.051 1.00 51.41 385 LYS A N 1
ATOM 3065 C CA . LYS A 1 385 ? 3.027 9.132 -17.105 1.00 51.41 385 LYS A CA 1
ATOM 3066 C C . LYS A 1 385 ? 1.813 8.384 -17.655 1.00 51.41 385 LYS A C 1
ATOM 3068 O O . LYS A 1 385 ? 0.985 8.997 -18.334 1.00 51.41 385 LYS A O 1
ATOM 3073 N N . PHE A 1 386 ? 1.701 7.093 -17.365 1.00 44.28 386 PHE A N 1
ATOM 3074 C CA . PHE A 1 386 ? 0.594 6.261 -17.782 1.00 44.28 386 PHE A CA 1
ATOM 3075 C C . PHE A 1 386 ? -0.696 6.782 -17.148 1.00 44.28 386 PHE A C 1
ATOM 3077 O O . PHE A 1 386 ? -0.733 7.046 -15.953 1.00 44.28 386 PHE A O 1
ATOM 3084 N N . GLY A 1 387 ? -1.729 7.047 -17.948 1.00 41.94 387 GLY A N 1
ATOM 3085 C CA . GLY A 1 387 ? -2.968 7.653 -17.449 1.00 41.94 387 GLY A CA 1
ATOM 3086 C C . GLY A 1 387 ? -2.898 9.155 -17.128 1.00 41.94 387 GLY A C 1
ATOM 3087 O O . GLY A 1 387 ? -3.867 9.689 -16.586 1.00 41.94 387 GLY A O 1
ATOM 3088 N N . LYS A 1 388 ? -1.820 9.887 -17.481 1.00 49.19 388 LYS A N 1
ATOM 3089 C CA . LYS A 1 388 ? -1.868 11.363 -17.463 1.00 49.19 388 LYS A CA 1
ATOM 3090 C C . LYS A 1 388 ? -2.934 11.829 -18.456 1.00 49.19 388 LYS A C 1
ATOM 3092 O O . LYS A 1 388 ? -2.687 11.929 -19.656 1.00 49.19 388 LYS A O 1
ATOM 3097 N N . LYS A 1 389 ? -4.122 12.132 -17.925 1.00 45.91 389 LYS A N 1
ATOM 3098 C CA . LYS A 1 389 ? -5.205 12.809 -18.640 1.00 45.91 389 LYS A CA 1
ATOM 3099 C C . LYS A 1 389 ? -4.626 14.019 -19.361 1.00 45.91 389 LYS A C 1
ATOM 3101 O O . LYS A 1 389 ? -3.863 14.793 -18.775 1.00 45.91 389 LYS A O 1
ATOM 3106 N N . SER A 1 390 ? -4.982 14.183 -20.632 1.00 47.34 390 SER A N 1
ATOM 3107 C CA . SER A 1 390 ? -4.549 15.337 -21.424 1.00 47.34 390 SER A CA 1
ATOM 3108 C C . SER A 1 390 ? -4.855 16.637 -20.664 1.00 47.34 390 SER A C 1
ATOM 3110 O O . SER A 1 390 ? -5.848 16.701 -19.938 1.00 47.34 390 SER A O 1
ATOM 3112 N N . LYS A 1 391 ? -4.081 17.721 -20.857 1.00 51.19 391 LYS A N 1
ATOM 3113 C CA . LYS A 1 391 ? -4.411 19.052 -20.284 1.00 51.19 391 LYS A CA 1
ATOM 3114 C C . LYS A 1 391 ? -5.883 19.441 -20.525 1.00 51.19 391 LYS A C 1
ATOM 3116 O O . LYS A 1 391 ? -6.489 20.129 -19.707 1.00 51.19 391 LYS A O 1
ATOM 3121 N N . LYS A 1 392 ? -6.474 18.969 -21.631 1.00 43.84 392 LYS A N 1
ATOM 3122 C CA . LYS A 1 392 ? -7.886 19.169 -21.990 1.00 43.84 392 LYS A CA 1
ATOM 3123 C C . LYS A 1 392 ? -8.862 18.330 -21.149 1.00 43.84 392 LYS A C 1
ATOM 3125 O O . LYS A 1 392 ? -9.953 18.798 -20.842 1.00 43.84 392 LYS A O 1
ATOM 3130 N N . GLU A 1 393 ? -8.474 17.118 -20.768 1.00 46.81 393 GLU A N 1
ATOM 3131 C CA . GLU A 1 393 ? -9.252 16.222 -19.906 1.00 46.81 393 GLU A CA 1
ATOM 3132 C C . GLU A 1 393 ? -9.141 16.609 -18.432 1.00 46.81 393 GLU A C 1
ATOM 3134 O O . GLU A 1 393 ? -10.157 16.604 -17.749 1.00 46.81 393 GLU A O 1
ATOM 3139 N N . ARG A 1 394 ? -7.966 17.063 -17.966 1.00 53.47 394 ARG A N 1
ATOM 3140 C CA . ARG A 1 394 ? -7.799 17.660 -16.626 1.00 53.47 394 ARG A CA 1
ATOM 3141 C C . ARG A 1 394 ? -8.761 18.838 -16.409 1.00 53.47 394 ARG A C 1
ATOM 3143 O O . ARG A 1 394 ? -9.470 18.867 -15.412 1.00 53.47 394 ARG A O 1
ATOM 3150 N N . LYS A 1 395 ? -8.879 19.745 -17.392 1.00 49.06 395 LYS A N 1
ATOM 3151 C CA . LYS A 1 395 ? -9.860 20.852 -17.361 1.00 49.06 395 LYS A CA 1
ATOM 3152 C C . LYS A 1 395 ? -11.319 20.388 -17.394 1.00 49.06 395 LYS A C 1
ATOM 3154 O O . LYS A 1 395 ? -12.167 21.034 -16.796 1.00 49.06 395 LYS A O 1
ATOM 3159 N N . LYS A 1 396 ? -11.634 19.293 -18.094 1.00 46.03 396 LYS A N 1
ATOM 3160 C CA . LYS A 1 396 ? -12.988 18.714 -18.083 1.00 46.03 396 LYS A CA 1
ATOM 3161 C C . LYS A 1 396 ? -13.313 18.049 -16.747 1.00 46.03 396 LYS A C 1
ATOM 3163 O O . LYS A 1 396 ? -14.428 18.204 -16.280 1.00 46.03 396 LYS A O 1
ATOM 3168 N N . GLN A 1 397 ? -12.359 17.346 -16.137 1.00 43.69 397 GLN A N 1
ATOM 3169 C CA . GLN A 1 397 ? -12.535 16.687 -14.844 1.00 43.69 397 GLN A CA 1
ATOM 3170 C C . GLN A 1 397 ? -12.706 17.703 -13.709 1.00 43.69 397 GLN A C 1
ATOM 3172 O O . GLN A 1 397 ? -13.596 17.526 -12.890 1.00 43.69 397 GLN A O 1
ATOM 3177 N N . ALA A 1 398 ? -11.938 18.798 -13.721 1.00 46.47 398 ALA A N 1
ATOM 3178 C CA . ALA A 1 398 ? -12.120 19.921 -12.796 1.00 46.47 398 ALA A CA 1
ATOM 3179 C C . ALA A 1 398 ? -13.524 20.556 -12.889 1.00 46.47 398 ALA A C 1
ATOM 3181 O O . ALA A 1 398 ? -13.992 21.144 -11.927 1.00 46.47 398 ALA A O 1
ATOM 3182 N N . ASN A 1 399 ? -14.213 20.397 -14.027 1.00 38.19 399 ASN A N 1
ATOM 3183 C CA . ASN A 1 399 ? -15.596 20.842 -14.217 1.00 38.19 399 ASN A CA 1
ATOM 3184 C C . ASN A 1 399 ? -16.651 19.752 -13.910 1.00 38.19 399 ASN A C 1
ATOM 3186 O O . ASN A 1 399 ? -17.842 20.045 -13.981 1.00 38.19 399 A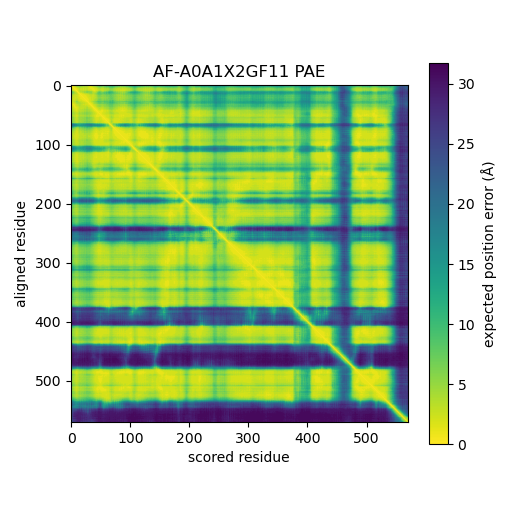SN A O 1
ATOM 3190 N N . ILE A 1 400 ? -16.242 18.499 -13.665 1.00 41.06 400 ILE A N 1
ATOM 3191 C CA . ILE A 1 400 ? -17.120 17.349 -13.347 1.00 41.06 400 ILE A CA 1
ATOM 3192 C C . ILE A 1 400 ? -17.079 17.023 -11.847 1.00 41.06 400 ILE A C 1
ATOM 3194 O O . ILE A 1 400 ? -18.066 16.538 -11.302 1.00 41.06 400 ILE A O 1
ATOM 3198 N N . VAL A 1 401 ? -15.952 17.293 -11.185 1.00 42.09 401 VAL A N 1
ATOM 3199 C CA . VAL A 1 401 ? -15.857 17.323 -9.722 1.00 42.09 401 VAL A CA 1
ATOM 3200 C C . VAL A 1 401 ? -16.815 18.402 -9.210 1.00 42.09 401 VAL A C 1
ATOM 3202 O O . VAL A 1 401 ? -16.966 19.447 -9.849 1.00 42.09 401 VAL A O 1
ATOM 3205 N N . ASN A 1 402 ? -17.525 18.112 -8.117 1.00 38.81 402 ASN A N 1
ATOM 3206 C CA . ASN A 1 402 ? -18.482 19.037 -7.517 1.00 38.81 402 ASN A CA 1
ATOM 3207 C C . ASN A 1 402 ? -17.816 20.421 -7.384 1.00 38.81 402 ASN A C 1
ATOM 3209 O O . ASN A 1 402 ? -16.697 20.480 -6.885 1.00 38.81 402 ASN A O 1
ATOM 3213 N N . PRO A 1 403 ? -18.458 21.537 -7.773 1.00 34.19 403 PRO A N 1
ATOM 3214 C CA . PRO A 1 403 ? -17.860 22.875 -7.670 1.00 34.19 403 PRO A CA 1
ATOM 3215 C C . PRO A 1 403 ? -17.406 23.272 -6.252 1.00 34.19 403 PRO A C 1
ATOM 3217 O O . PRO A 1 403 ? -16.700 24.265 -6.101 1.00 34.19 403 PRO A O 1
ATOM 3220 N N . ASN A 1 404 ? -17.826 22.511 -5.234 1.00 38.06 404 ASN A N 1
ATOM 3221 C CA . ASN A 1 404 ? -17.452 22.673 -3.830 1.00 38.06 404 ASN A CA 1
ATOM 3222 C C . ASN A 1 404 ? -16.245 21.813 -3.396 1.00 38.06 404 ASN A C 1
ATOM 3224 O O . ASN A 1 404 ? -15.687 22.081 -2.339 1.00 38.06 404 ASN A O 1
ATOM 3228 N N . ASP A 1 405 ? -15.824 20.817 -4.183 1.00 46.47 405 ASP A N 1
ATOM 3229 C CA . ASP A 1 405 ? -14.633 20.005 -3.905 1.00 46.47 405 ASP A CA 1
ATOM 3230 C C . ASP A 1 405 ? -13.407 20.712 -4.493 1.00 46.47 405 ASP A C 1
ATOM 3232 O O . ASP A 1 405 ? -12.957 20.435 -5.610 1.00 46.47 405 ASP A O 1
ATOM 3236 N N . VAL A 1 406 ? -12.884 21.685 -3.747 1.00 48.19 406 VAL A N 1
ATOM 3237 C CA . VAL A 1 406 ? -11.590 22.295 -4.060 1.00 48.19 406 VAL A CA 1
ATOM 3238 C C . VAL A 1 406 ? -10.523 21.205 -3.900 1.00 48.19 406 VAL A C 1
ATOM 3240 O O . VAL A 1 406 ? -10.429 20.620 -2.820 1.00 48.19 406 VAL A O 1
ATOM 3243 N N . PRO A 1 407 ? -9.736 20.878 -4.943 1.00 66.75 407 PRO A N 1
ATOM 3244 C CA . PRO A 1 407 ? -8.659 19.908 -4.801 1.00 66.75 407 PRO A CA 1
ATOM 3245 C C . PRO A 1 407 ? -7.682 20.401 -3.731 1.00 66.75 407 PRO A C 1
ATOM 3247 O O . PRO A 1 407 ? -7.253 21.551 -3.766 1.00 66.75 407 PRO A O 1
ATOM 3250 N N . PHE A 1 408 ? -7.347 19.539 -2.775 1.00 83.88 408 PHE A N 1
ATOM 3251 C CA . PHE A 1 408 ? -6.397 19.879 -1.724 1.00 83.88 408 PHE A CA 1
ATOM 3252 C C . PHE A 1 408 ? -4.982 19.943 -2.308 1.00 83.88 408 PHE A C 1
ATOM 3254 O O . PHE A 1 408 ? -4.493 18.956 -2.864 1.00 83.88 408 PHE A O 1
ATOM 3261 N N . ASP A 1 409 ? -4.302 21.079 -2.145 1.00 87.75 409 ASP A N 1
ATOM 3262 C CA . ASP A 1 409 ? -2.926 21.279 -2.632 1.00 87.75 409 ASP A CA 1
ATOM 3263 C C . ASP A 1 409 ? -1.939 20.262 -2.035 1.00 87.75 409 ASP A C 1
ATOM 3265 O O . ASP A 1 409 ? -0.971 19.856 -2.684 1.00 87.75 409 ASP A O 1
ATOM 3269 N N . LEU A 1 410 ? -2.245 19.791 -0.825 1.00 90.56 410 LEU A N 1
ATOM 3270 C CA . LEU A 1 410 ? -1.514 18.767 -0.083 1.00 90.56 410 LEU A CA 1
ATOM 3271 C C . LEU A 1 410 ? -1.837 17.324 -0.520 1.00 90.56 410 LEU A C 1
ATOM 3273 O O . LEU A 1 410 ? -1.266 16.381 0.015 1.00 90.56 410 LEU A O 1
ATOM 3277 N N . SER A 1 411 ? -2.754 17.100 -1.466 1.00 92.88 411 SER A N 1
ATOM 3278 C CA . SER A 1 411 ? -3.200 15.754 -1.876 1.00 92.88 411 SER A CA 1
ATOM 3279 C C . SER A 1 411 ? -3.407 15.648 -3.389 1.00 92.88 411 SER A C 1
ATOM 3281 O O . SER A 1 411 ? -4.476 15.278 -3.878 1.00 92.88 411 SER A O 1
ATOM 3283 N N . ARG A 1 412 ? -2.368 15.994 -4.155 1.00 91.44 412 ARG A N 1
ATOM 3284 C CA . ARG A 1 412 ? -2.376 15.995 -5.629 1.00 91.44 412 ARG A CA 1
ATOM 3285 C C . ARG A 1 412 ? -1.840 14.700 -6.233 1.00 91.44 412 ARG A C 1
ATOM 3287 O O . ARG A 1 412 ? -2.237 14.319 -7.340 1.00 91.44 412 ARG A O 1
ATOM 3294 N N . TYR A 1 413 ? -0.925 14.035 -5.537 1.00 92.44 413 TYR A N 1
ATOM 3295 C CA . TYR A 1 413 ? -0.302 12.811 -6.000 1.00 92.44 413 TYR A CA 1
ATOM 3296 C C . TYR A 1 413 ? -1.333 11.688 -6.127 1.00 92.44 413 TYR A C 1
ATOM 3298 O O . TYR A 1 413 ? -2.245 11.536 -5.319 1.00 92.44 413 TYR A O 1
ATOM 3306 N N . VAL A 1 414 ? -1.181 10.884 -7.178 1.00 91.75 414 VAL A N 1
ATOM 3307 C CA . VAL A 1 414 ? -2.037 9.726 -7.438 1.00 91.75 414 VAL A CA 1
ATOM 3308 C C . VAL A 1 414 ? -1.133 8.503 -7.532 1.00 91.75 414 VAL A C 1
ATOM 3310 O O . VAL A 1 414 ? -0.291 8.494 -8.440 1.00 91.75 414 VAL A O 1
ATOM 3313 N N . PRO A 1 415 ? -1.318 7.486 -6.668 1.00 94.19 415 PRO A N 1
ATOM 3314 C CA . PRO A 1 415 ? -0.508 6.275 -6.693 1.00 94.19 415 PRO A CA 1
ATOM 3315 C C . PRO A 1 415 ? -0.462 5.629 -8.076 1.00 94.19 415 PRO A C 1
ATOM 3317 O O . PRO A 1 415 ? -1.475 5.557 -8.785 1.00 94.19 415 PRO A O 1
ATOM 3320 N N . VAL A 1 416 ? 0.710 5.131 -8.475 1.00 92.12 416 VAL A N 1
ATOM 3321 C CA . VAL A 1 416 ? 0.900 4.553 -9.816 1.00 92.12 416 VAL A CA 1
ATOM 3322 C C . VAL A 1 416 ? -0.014 3.348 -10.025 1.00 92.12 416 VAL A C 1
ATOM 3324 O O . VAL A 1 416 ? -0.561 3.188 -11.116 1.00 92.12 416 VAL A O 1
ATOM 3327 N N . VAL A 1 417 ? -0.267 2.551 -8.980 1.00 94.12 417 VAL A N 1
ATOM 3328 C CA . VAL A 1 417 ? -1.198 1.414 -9.041 1.00 94.12 417 VAL A CA 1
ATOM 3329 C C . VAL A 1 417 ? -2.583 1.833 -9.539 1.00 94.12 417 VAL A C 1
ATOM 3331 O O . VAL A 1 417 ? -3.144 1.167 -10.411 1.00 94.12 417 VAL A O 1
ATOM 3334 N N . LYS A 1 418 ? -3.098 2.984 -9.081 1.00 95.06 418 LYS A N 1
ATOM 3335 C CA . LYS A 1 418 ? -4.390 3.508 -9.528 1.00 95.06 418 LYS A CA 1
ATOM 3336 C C . LYS A 1 418 ? -4.358 3.781 -11.023 1.00 95.06 418 LYS A C 1
ATOM 3338 O O . LYS A 1 418 ? -5.221 3.307 -11.751 1.00 95.06 418 LYS A O 1
ATOM 3343 N N . ARG A 1 419 ? -3.320 4.476 -11.493 1.00 91.31 419 ARG A N 1
ATOM 3344 C CA . ARG A 1 419 ? -3.151 4.826 -12.911 1.00 91.31 419 ARG A CA 1
ATOM 3345 C C . ARG A 1 419 ? -3.033 3.595 -13.810 1.00 91.31 419 ARG A C 1
ATOM 3347 O O . ARG A 1 419 ? -3.622 3.565 -14.889 1.00 91.31 419 ARG A O 1
ATOM 3354 N N . VAL A 1 420 ? -2.297 2.574 -13.370 1.00 92.88 420 VAL A N 1
ATOM 3355 C CA . VAL A 1 420 ? -2.154 1.302 -14.098 1.00 92.88 420 VAL A CA 1
ATOM 3356 C C . VAL A 1 420 ? -3.511 0.619 -14.249 1.00 92.88 420 VAL A C 1
ATOM 3358 O O . VAL A 1 420 ? -3.870 0.191 -15.348 1.00 92.88 420 VAL A O 1
ATOM 3361 N N . VAL A 1 421 ? -4.296 0.558 -13.173 1.00 94.75 421 VAL A N 1
ATOM 3362 C CA . VAL A 1 421 ? -5.603 -0.108 -13.183 1.00 94.75 421 VAL A CA 1
ATOM 3363 C C . VAL A 1 421 ? -6.643 0.706 -13.951 1.00 94.75 421 VAL A C 1
ATOM 3365 O O . VAL A 1 421 ? -7.367 0.124 -14.754 1.00 94.75 421 VAL A O 1
ATOM 3368 N N . GLU A 1 422 ? -6.675 2.036 -13.815 1.00 93.06 422 GLU A N 1
ATOM 3369 C CA . GLU A 1 422 ? -7.494 2.909 -14.672 1.00 93.06 422 GLU A CA 1
ATOM 3370 C C . GLU A 1 422 ? -7.151 2.693 -16.149 1.00 93.06 422 GLU A C 1
ATOM 3372 O O . GLU A 1 422 ? -8.042 2.599 -16.992 1.00 93.06 422 GLU A O 1
ATOM 3377 N N . GLY A 1 423 ? -5.862 2.580 -16.473 1.00 90.81 423 GLY A N 1
ATOM 3378 C CA . GLY A 1 423 ? -5.391 2.273 -17.817 1.00 90.81 423 GLY A CA 1
ATOM 3379 C C . GLY A 1 423 ? -5.885 0.920 -18.327 1.00 90.81 423 GLY A C 1
ATOM 3380 O O . GLY A 1 423 ? -6.302 0.801 -19.478 1.00 90.81 423 GLY A O 1
ATOM 3381 N N . HIS A 1 424 ? -5.874 -0.106 -17.473 1.00 93.31 424 HIS A N 1
ATOM 3382 C CA . HIS A 1 424 ? -6.426 -1.420 -17.800 1.00 93.31 424 HIS A CA 1
ATOM 3383 C C . HIS A 1 424 ? -7.942 -1.359 -18.026 1.00 93.31 424 HIS A C 1
ATOM 3385 O O . HIS A 1 424 ? -8.430 -1.871 -19.031 1.00 93.31 424 HIS A O 1
ATOM 3391 N N . MET A 1 425 ? -8.678 -0.715 -17.119 1.00 91.06 425 MET A N 1
ATOM 3392 C CA . MET A 1 425 ? -10.138 -0.621 -17.170 1.00 91.06 425 MET A CA 1
ATOM 3393 C C . MET A 1 425 ? -10.643 0.217 -18.348 1.00 91.06 425 MET A C 1
ATOM 3395 O O . MET A 1 425 ? -11.716 -0.069 -18.869 1.00 91.06 425 MET A O 1
ATOM 3399 N N . ASN A 1 426 ? -9.861 1.204 -18.789 1.00 91.31 426 ASN A N 1
ATOM 3400 C CA . ASN A 1 426 ? -10.147 2.022 -19.969 1.00 91.31 426 ASN A CA 1
ATOM 3401 C C . ASN A 1 426 ? -9.551 1.456 -21.270 1.0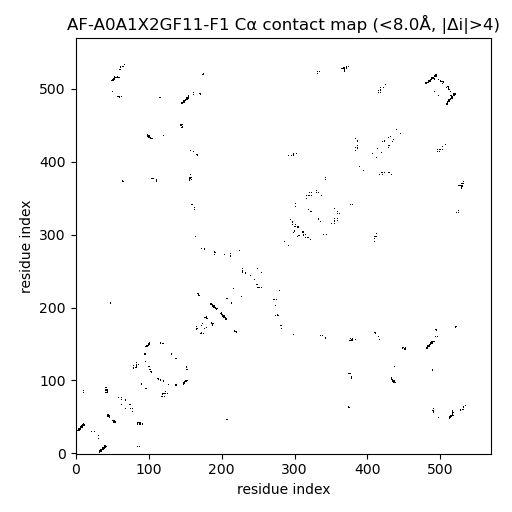0 91.31 426 ASN A C 1
ATOM 3403 O O . ASN A 1 426 ? -9.577 2.143 -22.288 1.00 91.31 426 ASN A O 1
ATOM 3407 N N . GLU A 1 427 ? -8.965 0.253 -21.242 1.00 90.12 427 GLU A N 1
ATOM 3408 C CA . GLU A 1 427 ? -8.298 -0.385 -22.390 1.00 90.12 427 GLU A CA 1
ATOM 3409 C C . GLU A 1 427 ? -7.160 0.445 -23.013 1.00 90.12 427 GLU A C 1
ATOM 3411 O O . GLU A 1 427 ? -6.736 0.200 -24.142 1.00 90.12 427 GLU A O 1
ATOM 3416 N N . THR A 1 428 ? -6.617 1.413 -22.276 1.00 90.62 428 THR A N 1
ATOM 3417 C CA . THR A 1 428 ? -5.504 2.243 -22.742 1.00 90.62 428 THR A CA 1
ATOM 3418 C C . THR A 1 428 ? -4.149 1.658 -22.387 1.00 90.62 428 THR A C 1
ATOM 3420 O O . THR A 1 428 ? -3.177 2.126 -22.966 1.00 90.62 428 THR A O 1
ATOM 3423 N N . ILE A 1 429 ? -4.082 0.645 -21.503 1.00 89.88 429 ILE A N 1
ATOM 3424 C CA . ILE A 1 429 ? -2.851 0.081 -20.918 1.00 89.88 429 ILE A CA 1
ATOM 3425 C C . ILE A 1 429 ? -1.740 -0.250 -21.928 1.00 89.88 429 ILE A C 1
ATOM 3427 O O . ILE A 1 429 ? -1.978 -0.919 -22.937 1.00 89.88 429 ILE A O 1
ATOM 3431 N N . ASP A 1 430 ? -0.507 0.175 -21.624 1.00 88.00 430 ASP A N 1
ATOM 3432 C CA . ASP A 1 430 ? 0.678 -0.119 -22.431 1.00 88.00 430 ASP A CA 1
ATOM 3433 C C . ASP A 1 430 ? 0.973 -1.619 -22.384 1.00 88.00 430 ASP A C 1
ATOM 3435 O O . ASP A 1 430 ? 1.426 -2.159 -21.375 1.00 88.00 430 ASP A O 1
ATOM 3439 N N . GLN A 1 431 ? 0.722 -2.300 -23.499 1.00 90.19 431 GLN A N 1
ATOM 3440 C CA . GLN A 1 431 ? 0.912 -3.744 -23.613 1.00 90.19 431 GLN A CA 1
ATOM 3441 C C . GLN A 1 431 ? 2.392 -4.158 -23.563 1.00 90.19 431 GLN A C 1
ATOM 3443 O O . GLN A 1 431 ? 2.673 -5.327 -23.317 1.00 90.19 431 GLN A O 1
ATOM 3448 N N . SER A 1 432 ? 3.336 -3.242 -23.805 1.00 89.06 432 SER A N 1
ATOM 3449 C CA . SER A 1 432 ? 4.771 -3.528 -23.707 1.00 89.06 432 SER A CA 1
ATOM 3450 C C . SER A 1 432 ? 5.251 -3.543 -22.255 1.00 89.06 432 SER A C 1
ATOM 3452 O O . SER A 1 432 ? 6.056 -4.402 -21.889 1.00 89.06 432 SER A O 1
ATOM 3454 N N . LEU A 1 433 ? 4.697 -2.651 -21.426 1.00 89.06 433 LEU A N 1
ATOM 3455 C CA . LEU A 1 433 ? 5.007 -2.537 -19.998 1.00 89.06 433 LEU A CA 1
ATOM 3456 C C . LEU A 1 433 ? 4.140 -3.434 -19.123 1.00 89.06 433 LEU A C 1
ATOM 3458 O O . LEU A 1 433 ? 4.584 -3.858 -18.063 1.00 89.06 433 LEU A O 1
ATOM 3462 N N . PHE A 1 434 ? 2.917 -3.737 -19.551 1.00 93.44 434 PHE A N 1
ATOM 3463 C CA . PHE A 1 434 ? 1.987 -4.596 -18.818 1.00 93.44 434 PHE A CA 1
ATOM 3464 C C . PHE A 1 434 ? 1.423 -5.706 -19.715 1.00 93.44 434 PHE A C 1
ATOM 3466 O O . PHE A 1 434 ? 0.199 -5.795 -19.908 1.00 93.44 434 PHE A O 1
ATOM 3473 N N . PRO A 1 435 ? 2.291 -6.547 -20.308 1.00 95.00 435 PRO A N 1
ATOM 3474 C CA . PRO A 1 435 ? 1.857 -7.622 -21.187 1.00 95.00 435 PRO A CA 1
ATOM 3475 C C . PRO A 1 435 ? 0.997 -8.646 -20.441 1.00 95.00 435 PRO A C 1
ATOM 3477 O O . PRO A 1 435 ? 1.137 -8.869 -19.236 1.00 95.00 435 PRO A O 1
ATOM 3480 N N . LEU A 1 436 ? 0.124 -9.313 -21.193 1.00 95.62 436 LEU A N 1
ATOM 3481 C CA . LEU A 1 436 ? -0.482 -10.565 -20.752 1.00 95.62 436 LEU A CA 1
ATOM 3482 C C . LEU A 1 436 ? 0.567 -11.673 -20.797 1.00 95.62 436 LEU A C 1
ATOM 3484 O O . LEU A 1 436 ? 1.298 -11.800 -21.778 1.00 95.62 436 LEU A O 1
ATOM 3488 N N . LEU A 1 437 ? 0.601 -12.514 -19.766 1.00 94.38 437 LEU A N 1
ATOM 3489 C CA . LEU A 1 437 ? 1.476 -13.683 -19.742 1.00 94.38 437 LEU A CA 1
ATOM 3490 C C . LEU A 1 437 ? 1.112 -14.687 -20.845 1.00 94.38 437 LEU A C 1
ATOM 3492 O O . LEU A 1 437 ? 1.993 -15.284 -21.464 1.00 94.38 437 LEU A O 1
ATOM 3496 N N . ARG A 1 438 ? -0.189 -14.864 -21.093 1.00 89.50 438 ARG A N 1
ATOM 3497 C CA . ARG A 1 438 ? -0.732 -15.663 -22.193 1.00 89.50 438 ARG A CA 1
ATOM 3498 C C . ARG A 1 438 ? -1.835 -14.885 -22.887 1.00 89.50 438 ARG A C 1
ATOM 3500 O O . ARG A 1 438 ? -2.710 -14.320 -22.233 1.00 89.50 438 ARG A O 1
ATOM 3507 N N . MET A 1 439 ? -1.800 -14.883 -24.214 1.00 77.00 439 MET A N 1
ATOM 3508 C CA . MET A 1 439 ? -2.890 -14.329 -25.008 1.00 77.00 439 MET A CA 1
ATOM 3509 C C . MET A 1 439 ? -4.094 -15.277 -24.921 1.00 77.00 439 MET A C 1
ATOM 3511 O O . MET A 1 439 ? -3.905 -16.489 -25.050 1.00 77.00 439 MET A O 1
ATOM 3515 N N . PRO A 1 440 ? -5.318 -14.770 -24.706 1.00 70.38 440 PRO A N 1
ATOM 3516 C CA . PRO A 1 440 ? -6.508 -15.608 -24.754 1.00 70.38 440 PRO A CA 1
ATOM 3517 C C . PRO A 1 440 ? -6.670 -16.191 -26.164 1.00 70.38 440 PRO A C 1
ATOM 3519 O O . PRO A 1 440 ? -6.589 -15.464 -27.157 1.00 70.38 440 PRO A O 1
ATOM 3522 N N . GLU A 1 441 ? -6.881 -17.506 -26.265 1.00 64.38 441 GLU A N 1
ATOM 3523 C CA . GLU A 1 441 ? -7.121 -18.148 -27.560 1.00 64.38 441 GLU A CA 1
ATOM 3524 C C . GLU A 1 441 ? -8.405 -17.607 -28.225 1.00 64.38 441 GLU A C 1
ATOM 3526 O O . GLU A 1 441 ? -9.387 -17.317 -27.530 1.00 64.38 441 GLU A O 1
ATOM 3531 N N . PRO A 1 442 ? -8.458 -17.509 -29.570 1.00 52.50 442 PRO A N 1
ATOM 3532 C CA . PRO A 1 442 ? -9.617 -16.975 -30.291 1.00 52.50 442 PRO A CA 1
ATOM 3533 C C . PRO A 1 442 ? -10.939 -17.710 -30.021 1.00 52.50 442 PRO A C 1
ATOM 3535 O O . PRO A 1 442 ? -12.009 -17.119 -30.167 1.00 52.50 442 PRO A O 1
ATOM 3538 N N . GLU A 1 443 ? -10.890 -18.991 -29.648 1.00 46.97 443 GLU A N 1
ATOM 3539 C CA . GLU A 1 443 ? -12.078 -19.783 -29.307 1.00 46.97 443 GLU A CA 1
ATOM 3540 C C . GLU A 1 443 ? -12.657 -19.404 -27.937 1.00 46.97 443 GLU A C 1
ATOM 3542 O O . GLU A 1 443 ? -13.875 -19.259 -27.815 1.00 46.97 443 GLU A O 1
ATOM 3547 N N . ASN A 1 444 ? -11.802 -19.106 -26.954 1.00 51.16 444 ASN A N 1
ATOM 3548 C CA . ASN A 1 444 ? -12.219 -18.616 -25.635 1.00 51.16 444 ASN A CA 1
ATOM 3549 C C . ASN A 1 444 ? -12.852 -17.221 -25.727 1.00 51.16 444 ASN A C 1
ATOM 3551 O O . ASN A 1 444 ? -13.870 -16.962 -25.093 1.00 51.16 444 ASN A O 1
ATOM 3555 N N . LEU A 1 445 ? -12.351 -16.361 -26.624 1.00 50.16 445 LEU A N 1
ATOM 3556 C CA . LEU A 1 445 ? -12.986 -15.070 -26.919 1.00 50.16 445 LEU A CA 1
ATOM 3557 C C . LEU A 1 445 ? -14.402 -15.231 -27.489 1.00 50.16 445 LEU A C 1
ATOM 3559 O O . LEU A 1 445 ? -15.260 -14.394 -27.228 1.00 50.16 445 LEU A O 1
ATOM 3563 N N . LYS A 1 446 ? -14.680 -16.294 -28.260 1.00 40.69 446 LYS A N 1
ATOM 3564 C CA . LYS A 1 446 ? -16.032 -16.580 -28.770 1.00 40.69 446 LYS A CA 1
ATOM 3565 C C . LYS A 1 446 ? -16.937 -17.179 -27.694 1.00 40.69 446 LYS A C 1
ATOM 3567 O O . LYS A 1 446 ? -18.122 -16.860 -27.702 1.00 40.69 446 LYS A O 1
ATOM 3572 N N . ALA A 1 447 ? -16.426 -18.001 -26.779 1.00 48.44 447 ALA A N 1
ATOM 3573 C CA . ALA A 1 447 ? -17.193 -18.506 -25.636 1.00 48.44 447 ALA A CA 1
ATOM 3574 C C . ALA A 1 447 ? -17.589 -17.365 -24.675 1.00 48.44 447 ALA A C 1
ATOM 3576 O O . ALA A 1 447 ? -18.773 -17.209 -24.360 1.00 48.44 447 ALA A O 1
ATOM 3577 N N . ASP A 1 448 ? -16.639 -16.485 -24.349 1.00 47.53 448 ASP A N 1
ATOM 3578 C CA . ASP A 1 448 ? -16.858 -15.301 -23.510 1.00 47.53 448 ASP A CA 1
ATOM 3579 C C . ASP A 1 448 ? -17.764 -14.273 -24.215 1.00 47.53 448 ASP A C 1
ATOM 3581 O O . ASP A 1 448 ? -18.747 -13.790 -23.647 1.00 47.53 448 ASP A O 1
ATOM 3585 N N . ALA A 1 449 ? -17.525 -13.992 -25.504 1.00 44.56 449 ALA A N 1
ATOM 3586 C CA . ALA A 1 449 ? -18.341 -13.047 -26.269 1.00 44.56 449 ALA A CA 1
ATOM 3587 C C . ALA A 1 449 ? -19.725 -13.591 -26.651 1.00 44.56 449 ALA A C 1
ATOM 3589 O O . ALA A 1 449 ? -20.640 -12.795 -26.834 1.00 44.56 449 ALA A O 1
ATOM 3590 N N . SER A 1 450 ? -19.921 -14.907 -26.802 1.00 43.75 450 SER A N 1
ATOM 3591 C CA . SER A 1 450 ? -21.240 -15.500 -27.099 1.00 43.75 450 SER A CA 1
ATOM 3592 C C . SER A 1 450 ? -22.145 -15.565 -25.868 1.00 43.75 450 SER A C 1
ATOM 3594 O O . SER A 1 450 ? -23.364 -15.425 -26.008 1.00 43.75 450 SER A O 1
ATOM 3596 N N . SER A 1 451 ? -21.551 -15.682 -24.676 1.00 48.62 451 SER A N 1
ATOM 3597 C CA . SER A 1 451 ? -22.236 -15.517 -23.392 1.00 48.62 451 SER A CA 1
ATOM 3598 C C . SER A 1 451 ? -22.631 -14.051 -23.157 1.00 48.62 451 SER A C 1
ATOM 3600 O O . SER A 1 451 ? -23.769 -13.787 -22.772 1.00 48.62 451 SER A O 1
ATOM 3602 N N . ALA A 1 452 ? -21.769 -13.093 -23.526 1.00 43.09 452 ALA A N 1
ATOM 3603 C CA . ALA A 1 452 ? -22.057 -11.655 -23.441 1.00 43.09 452 ALA A CA 1
ATOM 3604 C C . ALA A 1 452 ? -23.011 -11.121 -24.542 1.00 43.09 452 ALA A C 1
ATOM 3606 O O . ALA A 1 452 ? -23.850 -10.258 -24.286 1.00 43.09 452 ALA A O 1
ATOM 3607 N N . ARG A 1 453 ? -22.956 -11.637 -25.784 1.00 41.16 453 ARG A N 1
ATOM 3608 C CA . ARG A 1 453 ? -23.760 -11.134 -26.928 1.00 41.16 453 ARG A CA 1
ATOM 3609 C C . ARG A 1 453 ? -25.250 -11.460 -26.875 1.00 41.16 453 ARG A C 1
ATOM 3611 O O . ARG A 1 453 ? -26.003 -10.896 -27.668 1.00 41.16 453 ARG A O 1
ATOM 3618 N N . LYS A 1 454 ? -25.711 -12.341 -25.983 1.00 39.94 454 LYS A N 1
ATOM 3619 C CA . LYS A 1 454 ? -27.152 -12.629 -25.849 1.00 39.94 454 LYS A CA 1
ATOM 3620 C C . LYS A 1 454 ? -27.946 -11.501 -25.184 1.00 39.94 454 LYS A C 1
ATOM 3622 O O . LYS A 1 454 ? -29.172 -11.584 -25.151 1.00 39.94 454 LYS A O 1
ATOM 3627 N N . GLN A 1 455 ? -27.298 -10.432 -24.723 1.00 43.25 455 GLN A N 1
ATOM 3628 C CA . GLN A 1 455 ? -27.988 -9.248 -24.224 1.00 43.25 455 GLN A CA 1
ATOM 3629 C C . GLN A 1 455 ? -27.539 -7.982 -24.953 1.00 43.25 455 GLN A C 1
ATOM 3631 O O . GLN A 1 455 ? -26.697 -7.233 -24.481 1.00 43.25 455 GLN A O 1
ATOM 3636 N N . HIS A 1 456 ? -28.193 -7.681 -26.075 1.00 33.06 456 HIS A N 1
ATOM 3637 C CA . HIS A 1 456 ? -28.487 -6.291 -26.408 1.00 33.06 456 HIS A CA 1
ATOM 3638 C C . HIS A 1 456 ? -29.952 -6.169 -26.861 1.00 33.06 456 HIS A C 1
ATOM 3640 O O . HIS A 1 456 ? -30.380 -6.809 -27.817 1.00 33.06 456 HIS A O 1
ATOM 3646 N N . HIS A 1 457 ? -30.690 -5.321 -26.136 1.00 33.44 457 HIS A N 1
ATOM 3647 C CA . HIS A 1 457 ? -32.010 -4.756 -26.440 1.00 33.44 457 HIS A CA 1
ATOM 3648 C C . HIS A 1 457 ? -33.199 -5.724 -26.557 1.00 33.44 457 HIS A C 1
ATOM 3650 O O . HIS A 1 457 ? -33.791 -5.888 -27.620 1.00 33.44 457 HIS A O 1
ATOM 3656 N N . GLN A 1 458 ? -33.685 -6.221 -25.416 1.00 28.16 458 GLN A N 1
ATOM 3657 C CA . GLN A 1 458 ? -35.136 -6.253 -25.216 1.00 28.16 458 GLN A CA 1
ATOM 3658 C C . GLN A 1 458 ? -35.481 -5.571 -23.896 1.00 28.16 458 GLN A C 1
ATOM 3660 O O . GLN A 1 458 ? -35.148 -6.067 -22.824 1.00 28.16 458 GLN A O 1
ATOM 3665 N N . LEU A 1 459 ? -36.179 -4.437 -23.998 1.00 36.47 459 LEU A N 1
ATOM 3666 C CA . LEU A 1 459 ? -37.038 -3.923 -22.936 1.00 36.47 459 LEU A CA 1
ATOM 3667 C C . LEU A 1 459 ? -37.983 -5.065 -22.537 1.00 36.47 459 LEU A C 1
ATOM 3669 O O . LEU A 1 459 ? -38.960 -5.337 -23.233 1.00 36.47 459 LEU A O 1
ATOM 3673 N N . ARG A 1 460 ? -37.671 -5.783 -21.457 1.00 35.50 460 ARG A N 1
ATOM 3674 C CA . ARG A 1 460 ? -38.579 -6.773 -20.877 1.00 35.50 460 ARG A CA 1
ATOM 3675 C C . ARG A 1 460 ? -38.947 -6.363 -19.468 1.00 35.50 460 ARG A C 1
ATOM 3677 O O . ARG A 1 460 ? -38.168 -6.465 -18.530 1.00 35.50 460 ARG A O 1
ATOM 3684 N N . VAL A 1 461 ? -40.192 -5.912 -19.385 1.00 38.47 461 VAL A N 1
ATOM 3685 C CA . VAL A 1 461 ? -41.017 -5.824 -18.186 1.00 38.47 461 VAL A CA 1
ATOM 3686 C C . VAL A 1 461 ? -40.968 -7.176 -17.473 1.00 38.47 461 VAL A C 1
ATOM 3688 O O . VAL A 1 461 ? -41.523 -8.157 -17.973 1.00 38.47 461 VAL A O 1
ATOM 3691 N N . TYR A 1 462 ? -40.313 -7.245 -16.315 1.00 34.75 462 TYR A N 1
ATOM 3692 C CA . TYR A 1 462 ? -40.431 -8.414 -15.453 1.00 34.75 462 TYR A CA 1
ATOM 3693 C C . TYR A 1 462 ? -41.703 -8.306 -14.616 1.00 34.75 462 TYR A C 1
ATOM 3695 O O . TYR A 1 462 ? -41.849 -7.464 -13.732 1.00 34.75 462 TYR A O 1
ATOM 3703 N N . LYS A 1 463 ? -42.633 -9.200 -14.953 1.00 25.94 463 LYS A N 1
ATOM 3704 C CA . LYS A 1 463 ? -43.736 -9.649 -14.108 1.00 25.94 463 LYS A CA 1
ATOM 3705 C C . LYS A 1 463 ? -43.174 -10.115 -12.762 1.00 25.94 463 LYS A C 1
ATOM 3707 O O . LYS A 1 463 ? -42.226 -10.892 -12.710 1.00 25.94 463 LYS A O 1
ATOM 3712 N N . THR A 1 464 ? -43.798 -9.643 -11.695 1.00 31.94 464 THR A N 1
ATOM 3713 C CA . THR A 1 464 ? -43.529 -9.976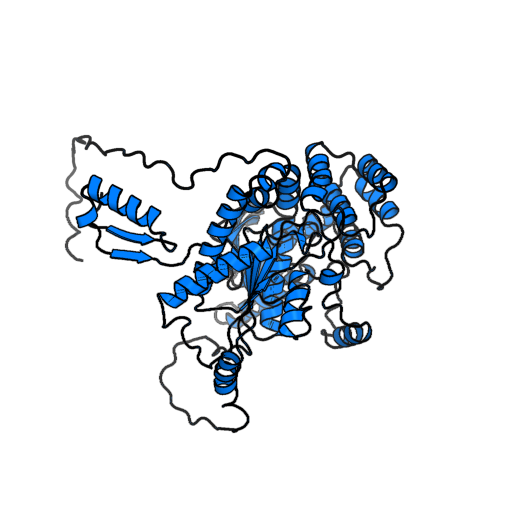 -10.298 1.00 31.94 464 THR A CA 1
ATOM 3714 C C . THR A 1 464 ? -43.802 -11.449 -9.985 1.00 31.94 464 THR A C 1
ATOM 3716 O O . THR A 1 464 ? -44.886 -11.956 -10.270 1.00 31.94 464 THR A O 1
ATOM 3719 N N . GLN A 1 465 ? -42.872 -12.108 -9.289 1.00 27.33 465 GLN A N 1
ATOM 3720 C CA . GLN A 1 465 ? -43.194 -13.215 -8.384 1.00 27.33 465 GLN A CA 1
ATOM 3721 C C . GLN A 1 465 ? -42.440 -13.043 -7.061 1.00 27.33 465 GLN A C 1
ATOM 3723 O O . GLN A 1 465 ? -41.216 -13.079 -6.992 1.00 27.33 465 GLN A O 1
ATOM 3728 N N . TRP A 1 466 ? -43.226 -12.794 -6.015 1.00 31.73 466 TRP A N 1
ATOM 3729 C CA . TRP A 1 466 ? -42.825 -12.667 -4.620 1.00 31.73 466 TRP A CA 1
ATOM 3730 C C . TRP A 1 466 ? -42.640 -14.040 -3.965 1.00 31.73 466 TRP A C 1
ATOM 3732 O O . TRP A 1 466 ? -43.578 -14.826 -3.975 1.00 31.73 466 TRP A O 1
ATOM 3742 N N . HIS A 1 467 ? -41.497 -14.248 -3.302 1.00 34.50 467 HIS A N 1
ATOM 3743 C CA . HIS A 1 467 ? -41.314 -14.843 -1.960 1.00 34.50 467 HIS A CA 1
ATOM 3744 C C . HIS A 1 467 ? -39.802 -14.803 -1.641 1.00 34.50 467 HIS A C 1
ATOM 3746 O O . HIS A 1 467 ? -39.012 -15.186 -2.485 1.00 34.50 467 HIS A O 1
ATOM 3752 N N . LYS A 1 468 ? -39.285 -14.361 -0.489 1.00 29.53 468 LYS A N 1
ATOM 3753 C CA . LYS A 1 468 ? -39.860 -13.820 0.748 1.00 29.53 468 LYS A CA 1
ATOM 3754 C C . LYS A 1 468 ? -38.755 -12.968 1.409 1.00 29.53 468 LYS A C 1
ATOM 3756 O O . LYS A 1 468 ? -37.641 -13.440 1.591 1.00 29.53 468 LYS A O 1
ATOM 3761 N N . LYS A 1 469 ? -39.081 -11.708 1.708 1.00 31.31 469 LYS A N 1
ATOM 3762 C CA . LYS A 1 469 ? -38.247 -10.693 2.375 1.00 31.31 469 LYS A CA 1
ATOM 3763 C C . LYS A 1 469 ? -37.924 -11.073 3.824 1.00 31.31 469 LYS A C 1
ATOM 3765 O O . LYS A 1 469 ? -38.864 -11.360 4.562 1.00 31.31 469 LYS A O 1
ATOM 3770 N N . THR A 1 470 ? -36.678 -10.833 4.239 1.00 29.97 470 THR A N 1
ATOM 3771 C 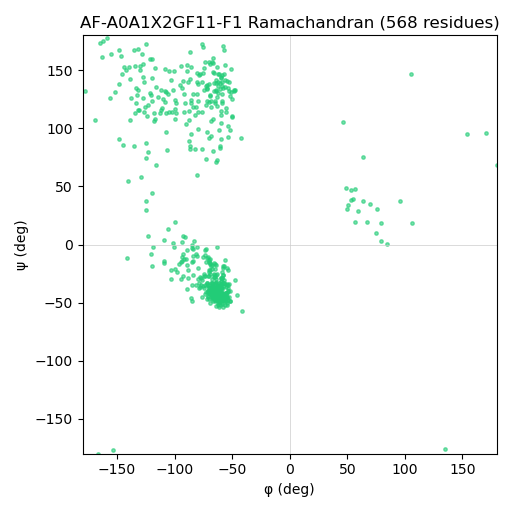CA . THR A 1 470 ? -36.355 -10.346 5.590 1.00 29.97 470 THR A CA 1
ATOM 3772 C C . THR A 1 470 ? -35.256 -9.275 5.494 1.00 29.97 470 THR A C 1
ATOM 3774 O O . THR A 1 470 ? -34.121 -9.577 5.165 1.00 29.97 470 THR A O 1
ATOM 3777 N N . ILE A 1 471 ? -35.681 -8.024 5.711 1.00 35.53 471 ILE A N 1
ATOM 3778 C CA . ILE A 1 471 ? -34.991 -6.846 6.276 1.00 35.53 471 ILE A CA 1
ATOM 3779 C C . ILE A 1 471 ? -33.564 -6.512 5.778 1.00 35.53 471 ILE A C 1
ATOM 3781 O O . ILE A 1 471 ? -32.581 -7.065 6.249 1.00 35.53 471 ILE A O 1
ATOM 3785 N N . GLY A 1 472 ? -33.483 -5.458 4.952 1.00 36.06 472 GLY A N 1
ATOM 3786 C CA . GLY A 1 472 ? -32.432 -4.441 5.090 1.00 36.06 472 GLY A CA 1
ATOM 3787 C C . GLY A 1 472 ? -31.169 -4.561 4.239 1.00 36.06 472 GLY A C 1
ATOM 3788 O O . GLY A 1 472 ? -30.106 -4.213 4.727 1.00 36.06 472 GLY A O 1
ATOM 3789 N N . THR A 1 473 ? -31.245 -4.999 2.985 1.00 35.06 473 THR A N 1
ATOM 3790 C CA . THR A 1 473 ? -30.133 -4.834 2.031 1.00 35.06 473 THR A CA 1
ATOM 3791 C C . THR A 1 473 ? -30.690 -4.415 0.680 1.00 35.06 473 THR A C 1
ATOM 3793 O O . THR A 1 473 ? -31.615 -5.029 0.142 1.00 35.06 473 THR A O 1
ATOM 3796 N N . THR A 1 474 ? -30.173 -3.306 0.158 1.00 37.16 474 THR A N 1
ATOM 3797 C CA . THR A 1 474 ? -30.309 -2.933 -1.247 1.00 37.16 474 THR A CA 1
ATOM 3798 C C . THR A 1 474 ? -29.902 -4.144 -2.082 1.00 37.16 474 THR A C 1
ATOM 3800 O O . THR A 1 474 ? -28.837 -4.717 -1.874 1.00 37.16 474 THR A O 1
ATOM 3803 N N . THR A 1 475 ? -30.767 -4.596 -2.987 1.00 39.88 475 THR A N 1
ATOM 3804 C CA . THR A 1 475 ? -30.394 -5.623 -3.964 1.00 39.88 475 THR A CA 1
ATOM 3805 C C . THR A 1 475 ? -29.234 -5.059 -4.775 1.00 39.88 475 THR A C 1
ATOM 3807 O O . THR A 1 475 ? -29.454 -4.144 -5.575 1.00 39.88 475 THR A O 1
ATOM 3810 N N . SER A 1 476 ? -28.010 -5.521 -4.508 1.00 53.66 476 SER A N 1
ATOM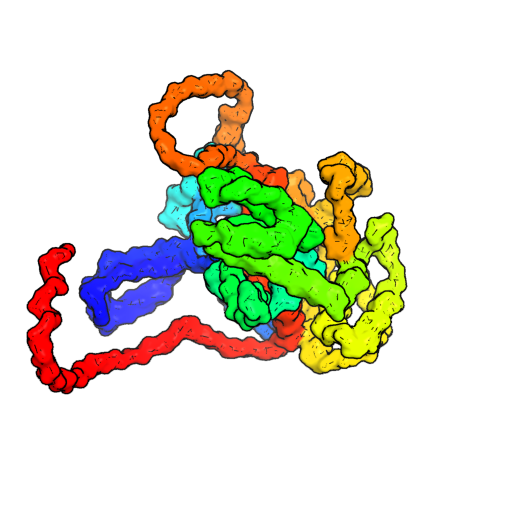 3811 C CA . SER A 1 476 ? -26.817 -5.067 -5.209 1.00 53.66 476 SER A CA 1
ATOM 3812 C C . SER A 1 476 ? -27.004 -5.364 -6.691 1.00 53.66 476 SER A C 1
ATOM 3814 O O . SER A 1 476 ? -27.285 -6.489 -7.107 1.00 53.66 476 SER A O 1
ATOM 3816 N N . LYS A 1 477 ? -26.937 -4.309 -7.500 1.00 63.12 477 LYS A N 1
ATOM 3817 C CA . LYS A 1 477 ? -26.848 -4.439 -8.949 1.00 63.12 477 LYS A CA 1
ATOM 3818 C C . LYS A 1 477 ? -25.619 -5.318 -9.249 1.00 63.12 477 LYS A C 1
ATOM 3820 O O . LYS A 1 477 ? -24.594 -5.117 -8.598 1.00 63.12 477 LYS A O 1
ATOM 3825 N N . PRO A 1 478 ? -25.704 -6.294 -10.171 1.00 67.31 478 PRO A N 1
ATOM 3826 C CA . PRO A 1 478 ? -24.534 -7.082 -10.537 1.00 67.31 478 PRO A CA 1
ATOM 3827 C C . PRO A 1 478 ? -23.443 -6.149 -11.086 1.00 67.31 478 PRO A C 1
ATOM 3829 O O . PRO A 1 478 ? -23.790 -5.170 -11.763 1.00 67.31 478 PRO A O 1
ATOM 3832 N N . PRO A 1 479 ? -22.159 -6.426 -10.800 1.00 75.50 479 PRO A N 1
ATOM 3833 C CA . PRO A 1 479 ? -21.061 -5.571 -11.227 1.00 75.50 479 PRO A CA 1
ATOM 3834 C C . PRO A 1 479 ? -21.062 -5.399 -12.750 1.00 75.50 479 PRO A C 1
ATOM 3836 O O . PRO A 1 479 ? -21.425 -6.295 -13.513 1.00 75.50 479 PRO A O 1
ATOM 3839 N N . SER A 1 480 ? -20.639 -4.220 -13.192 1.00 80.88 480 SER A N 1
ATOM 3840 C CA . SER A 1 480 ? -20.645 -3.775 -14.588 1.00 80.88 480 SER A CA 1
ATOM 3841 C C . SER A 1 480 ? -19.618 -4.507 -15.468 1.00 80.88 480 SER A C 1
ATOM 3843 O O . SER A 1 480 ? -19.671 -4.433 -16.695 1.00 80.88 480 SER A O 1
ATOM 3845 N N . GLY A 1 481 ? -18.671 -5.234 -14.869 1.00 86.69 481 GLY A N 1
ATOM 3846 C CA . GLY A 1 481 ? -17.622 -5.937 -15.599 1.00 86.69 481 GLY A CA 1
ATOM 3847 C C . GLY A 1 481 ? -16.855 -6.949 -14.748 1.00 86.69 481 GLY A C 1
ATOM 3848 O O . GLY A 1 481 ? -17.143 -7.099 -13.562 1.00 86.69 481 GLY A O 1
ATOM 3849 N N . PRO A 1 482 ? -15.868 -7.641 -15.347 1.00 90.50 482 PRO A N 1
ATOM 3850 C CA . PRO A 1 482 ? -15.101 -8.679 -14.665 1.00 90.50 482 PRO A CA 1
ATOM 3851 C C . PRO A 1 482 ? -14.239 -8.095 -13.532 1.00 90.50 482 PRO A C 1
ATOM 3853 O O . PRO A 1 482 ? -13.879 -6.913 -13.590 1.00 90.50 482 PRO A O 1
ATOM 3856 N N . PRO A 1 483 ? -13.857 -8.882 -12.518 1.00 93.94 483 PRO A N 1
ATOM 3857 C CA . PRO A 1 483 ? -13.073 -8.402 -11.391 1.00 93.94 483 PRO A CA 1
ATOM 3858 C C . PRO A 1 483 ? -11.646 -8.063 -11.823 1.00 93.94 483 PRO A C 1
ATOM 3860 O O . PRO A 1 483 ? -11.106 -8.614 -12.793 1.00 93.94 483 PRO A O 1
ATOM 3863 N N . VAL A 1 484 ? -11.016 -7.169 -11.071 1.00 97.62 484 VAL A N 1
ATOM 3864 C CA . VAL A 1 484 ? -9.588 -6.875 -11.185 1.00 97.62 484 VAL A CA 1
ATOM 3865 C C . VAL A 1 484 ? -8.925 -7.183 -9.853 1.00 97.62 484 VAL A C 1
ATOM 3867 O O . VAL A 1 484 ? -9.311 -6.647 -8.821 1.00 97.62 484 VAL A O 1
ATOM 3870 N N . ILE A 1 485 ? -7.920 -8.046 -9.882 1.00 98.62 485 ILE A N 1
ATOM 3871 C CA . ILE A 1 485 ? -7.102 -8.398 -8.727 1.00 98.62 485 ILE A CA 1
ATOM 3872 C C . ILE A 1 485 ? -5.739 -7.753 -8.944 1.00 98.62 485 ILE A C 1
ATOM 3874 O O . ILE A 1 485 ? -5.163 -7.851 -10.027 1.00 98.62 485 ILE A O 1
ATOM 3878 N N . ILE A 1 486 ? -5.219 -7.082 -7.932 1.00 98.69 486 ILE A N 1
ATOM 3879 C CA . ILE A 1 486 ? -3.937 -6.391 -7.962 1.00 98.69 486 ILE A CA 1
ATOM 3880 C C . ILE A 1 486 ? -3.077 -7.009 -6.873 1.00 98.69 486 ILE A C 1
ATOM 3882 O O . ILE A 1 486 ? -3.503 -7.096 -5.723 1.00 98.69 486 ILE A O 1
ATOM 3886 N N . PHE A 1 487 ? -1.863 -7.413 -7.221 1.00 98.75 487 PHE A N 1
ATOM 3887 C CA . PHE A 1 487 ? -0.896 -7.878 -6.243 1.00 98.75 487 PHE A CA 1
ATOM 3888 C C . PHE A 1 487 ? 0.425 -7.132 -6.392 1.00 98.75 487 PHE A C 1
ATOM 3890 O O . PHE A 1 487 ? 0.998 -7.114 -7.480 1.00 98.75 487 PHE A O 1
ATOM 3897 N N . VAL A 1 488 ? 0.920 -6.543 -5.304 1.00 98.12 488 VAL A N 1
ATOM 3898 C CA . VAL A 1 488 ? 2.213 -5.848 -5.268 1.00 98.12 488 VAL A CA 1
ATOM 3899 C C . VAL A 1 488 ? 3.184 -6.627 -4.383 1.00 98.12 488 VAL A C 1
ATOM 3901 O O . VAL A 1 488 ? 3.018 -6.725 -3.169 1.00 98.12 488 VAL A O 1
ATOM 3904 N N . ALA A 1 489 ? 4.234 -7.182 -4.979 1.00 96.81 489 ALA A N 1
ATOM 3905 C CA . ALA A 1 489 ? 5.301 -7.821 -4.222 1.00 96.81 489 ALA A CA 1
ATOM 3906 C C . ALA A 1 489 ? 6.169 -6.761 -3.519 1.00 96.81 489 ALA A C 1
ATOM 3908 O O . ALA A 1 489 ? 6.792 -5.930 -4.181 1.00 96.81 489 ALA A O 1
ATOM 3909 N N . GLY A 1 490 ? 6.251 -6.808 -2.185 1.00 94.50 490 GLY A N 1
ATOM 3910 C CA . GLY A 1 490 ? 7.123 -5.913 -1.413 1.00 94.50 490 GLY A CA 1
ATOM 3911 C C . GLY A 1 490 ? 6.430 -4.791 -0.647 1.00 94.50 490 GLY A C 1
ATOM 3912 O O . GLY A 1 490 ? 7.107 -3.849 -0.252 1.00 94.50 490 GLY A O 1
ATOM 3913 N N . GLY A 1 491 ? 5.126 -4.883 -0.405 1.00 96.25 491 GLY A N 1
ATOM 3914 C CA . GLY A 1 491 ? 4.420 -3.933 0.450 1.00 96.25 491 GLY A CA 1
ATOM 3915 C C . GLY A 1 491 ? 3.549 -2.949 -0.333 1.00 96.25 491 GLY A C 1
ATOM 3916 O O . GLY A 1 491 ? 3.897 -2.566 -1.450 1.00 96.25 491 GLY A O 1
ATOM 3917 N N . ILE A 1 492 ? 2.424 -2.538 0.258 1.00 97.56 492 ILE A N 1
ATOM 3918 C CA . ILE A 1 492 ? 1.533 -1.482 -0.263 1.00 97.56 492 ILE A CA 1
ATOM 3919 C C . ILE A 1 492 ? 1.215 -0.455 0.808 1.00 97.56 492 ILE A C 1
ATOM 3921 O O . ILE A 1 492 ? 1.155 -0.799 1.983 1.00 97.56 492 ILE A O 1
ATOM 3925 N N . THR A 1 493 ? 0.979 0.785 0.406 1.00 97.69 493 THR A N 1
ATOM 3926 C CA . THR A 1 493 ? 0.550 1.855 1.313 1.00 97.69 493 THR A CA 1
ATOM 3927 C C . THR A 1 493 ? -0.971 1.874 1.484 1.00 97.69 493 THR A C 1
ATOM 3929 O O . THR A 1 493 ? -1.723 1.312 0.681 1.00 97.69 493 THR A O 1
ATOM 3932 N N . TRP A 1 494 ? -1.456 2.600 2.494 1.00 97.00 494 TRP A N 1
ATOM 3933 C CA . TRP A 1 494 ? -2.891 2.860 2.654 1.00 97.00 494 TRP A CA 1
ATOM 3934 C C . TRP A 1 494 ? -3.490 3.703 1.516 1.00 97.00 494 TRP A C 1
ATOM 3936 O O . TRP A 1 494 ? -4.662 3.533 1.187 1.00 97.00 494 TRP A O 1
ATOM 3946 N N . SER A 1 495 ? -2.707 4.563 0.855 1.00 96.94 495 SER A N 1
ATOM 3947 C CA . SER A 1 495 ? -3.163 5.322 -0.321 1.00 96.94 495 SER A CA 1
ATOM 3948 C C . SER A 1 495 ? -3.336 4.443 -1.566 1.00 96.94 495 SER A C 1
ATOM 3950 O O . SER A 1 495 ? -4.276 4.616 -2.351 1.00 96.94 495 SER A O 1
ATOM 3952 N N . GLU A 1 496 ? -2.482 3.432 -1.726 1.00 98.06 496 GLU A N 1
ATOM 3953 C CA . GLU A 1 496 ? -2.641 2.391 -2.742 1.00 98.06 496 GLU A CA 1
ATOM 3954 C C . GLU A 1 496 ? -3.850 1.500 -2.444 1.00 98.06 496 GLU A C 1
ATOM 3956 O O . GLU A 1 496 ? -4.634 1.221 -3.352 1.00 98.06 496 GLU A O 1
ATOM 3961 N N . ALA A 1 497 ? -4.056 1.120 -1.178 1.00 97.62 497 ALA A N 1
ATOM 3962 C CA . ALA A 1 497 ? -5.240 0.375 -0.753 1.00 97.62 497 ALA A CA 1
ATOM 3963 C C . ALA A 1 497 ? -6.539 1.155 -1.030 1.00 97.62 497 ALA A C 1
ATOM 3965 O O . ALA A 1 497 ? -7.450 0.636 -1.679 1.00 97.62 497 ALA A O 1
ATOM 3966 N N . ARG A 1 498 ? -6.588 2.441 -0.646 1.00 97.81 498 ARG A N 1
ATOM 3967 C CA . ARG A 1 498 ? -7.698 3.366 -0.939 1.00 97.81 498 ARG A CA 1
ATOM 3968 C C . ARG A 1 498 ? -8.045 3.397 -2.427 1.00 97.81 498 ARG A C 1
ATOM 3970 O O . ARG A 1 498 ? -9.219 3.404 -2.795 1.00 97.81 498 ARG A O 1
ATOM 3977 N N . SER A 1 499 ? -7.029 3.370 -3.289 1.00 97.12 499 SER A N 1
ATOM 3978 C CA . SER A 1 499 ? -7.221 3.420 -4.740 1.00 97.12 499 SER A CA 1
ATOM 3979 C C . SER A 1 499 ? -8.097 2.275 -5.260 1.00 97.12 499 SER A C 1
ATOM 3981 O O . SER A 1 499 ? -8.863 2.488 -6.197 1.00 97.12 499 SER A O 1
ATOM 3983 N N . ALA A 1 500 ? -8.051 1.082 -4.653 1.00 97.75 500 ALA A N 1
ATOM 3984 C CA . ALA A 1 500 ? -8.915 -0.033 -5.048 1.00 97.75 500 ALA A CA 1
ATOM 3985 C C . ALA A 1 500 ? -10.405 0.265 -4.810 1.00 97.75 500 ALA A C 1
ATOM 3987 O O . ALA A 1 500 ? -11.229 -0.038 -5.673 1.00 97.75 500 ALA A O 1
ATOM 3988 N N . TYR A 1 501 ? -10.750 0.923 -3.701 1.00 97.31 501 TYR A N 1
ATOM 3989 C CA . TYR A 1 501 ? -12.124 1.344 -3.407 1.00 97.31 501 TYR A CA 1
ATOM 3990 C C . TYR A 1 501 ? -12.606 2.434 -4.357 1.00 97.31 501 TYR A C 1
ATOM 3992 O O . TYR A 1 501 ? -13.717 2.359 -4.881 1.00 97.31 501 TYR A O 1
ATOM 4000 N N . GLU A 1 502 ? -11.756 3.426 -4.625 1.00 95.44 502 GLU A N 1
ATOM 4001 C CA . GLU A 1 502 ? -12.063 4.498 -5.573 1.00 95.44 502 GLU A CA 1
ATOM 4002 C C . GLU A 1 502 ? -12.326 3.936 -6.978 1.00 95.44 502 GLU A C 1
ATOM 4004 O O . GLU A 1 502 ? -13.274 4.346 -7.649 1.00 95.44 502 GLU A O 1
ATOM 4009 N N . LEU A 1 503 ? -11.517 2.968 -7.417 1.00 95.06 503 LEU A N 1
ATOM 4010 C CA . LEU A 1 503 ? -11.682 2.275 -8.696 1.00 95.06 503 LEU A CA 1
ATOM 4011 C C . LEU A 1 503 ? -12.952 1.424 -8.728 1.00 95.06 503 LEU A C 1
ATOM 4013 O O . LEU A 1 503 ? -13.701 1.494 -9.703 1.00 95.06 503 LEU A O 1
ATOM 4017 N N . ALA A 1 504 ? -13.216 0.656 -7.669 1.00 94.81 504 ALA A N 1
ATOM 4018 C CA . ALA A 1 504 ? -14.417 -0.165 -7.563 1.00 94.81 504 ALA A CA 1
ATOM 4019 C C . ALA A 1 504 ? -15.688 0.687 -7.674 1.00 94.81 504 ALA A C 1
ATOM 4021 O O . ALA A 1 504 ? -16.579 0.371 -8.464 1.00 94.81 504 ALA A O 1
ATOM 4022 N N . ALA A 1 505 ? -15.729 1.815 -6.958 1.00 92.69 505 ALA A N 1
ATOM 4023 C CA . ALA A 1 505 ? -16.835 2.764 -7.011 1.00 92.69 505 ALA A CA 1
ATOM 4024 C C . ALA A 1 505 ? -16.950 3.461 -8.379 1.00 92.69 505 ALA A C 1
ATOM 4026 O O . ALA A 1 505 ? -18.049 3.595 -8.912 1.00 92.69 505 ALA A O 1
ATOM 4027 N N . THR A 1 506 ? -15.825 3.879 -8.971 1.00 91.56 506 THR A N 1
ATOM 4028 C CA . THR A 1 506 ? -15.810 4.613 -10.251 1.00 91.56 506 THR A CA 1
ATOM 4029 C C . THR A 1 506 ? -16.270 3.748 -11.422 1.00 91.56 506 THR A C 1
ATOM 4031 O O . THR A 1 506 ? -16.985 4.229 -12.301 1.00 91.56 506 THR A O 1
ATOM 4034 N N . PHE A 1 507 ? -15.854 2.480 -11.457 1.00 90.75 507 PHE A N 1
ATOM 4035 C CA . PHE A 1 507 ? -16.128 1.578 -12.576 1.00 90.75 507 PHE A CA 1
ATOM 4036 C C . PHE A 1 507 ? -17.283 0.602 -12.319 1.00 90.75 507 PHE A C 1
ATOM 4038 O O . PHE A 1 507 ? -17.622 -0.151 -13.233 1.00 90.75 507 PHE A O 1
ATOM 4045 N N . ASP A 1 508 ? -17.896 0.621 -11.128 1.00 91.69 508 ASP A N 1
ATOM 4046 C CA . ASP A 1 508 ? -18.954 -0.320 -10.718 1.00 91.69 508 ASP A CA 1
ATOM 4047 C C . ASP A 1 508 ? -18.480 -1.778 -10.904 1.00 91.69 508 ASP A C 1
ATOM 4049 O O . ASP A 1 508 ? -19.143 -2.600 -11.536 1.00 91.69 508 ASP A O 1
ATOM 4053 N N . ARG A 1 509 ? -17.254 -2.075 -10.443 1.00 91.94 509 ARG A N 1
ATOM 4054 C CA . ARG A 1 509 ? -16.552 -3.362 -10.621 1.00 91.94 509 ARG A CA 1
ATOM 4055 C C . ARG A 1 509 ? -15.925 -3.837 -9.318 1.00 91.94 509 ARG A C 1
ATOM 4057 O O . ARG A 1 509 ? -15.526 -3.038 -8.480 1.00 91.94 509 ARG A O 1
ATOM 4064 N N . GLU A 1 510 ? -15.762 -5.148 -9.193 1.00 94.06 510 GLU A N 1
ATOM 4065 C CA . GLU A 1 510 ? -14.979 -5.749 -8.113 1.00 94.06 510 GLU A CA 1
ATOM 4066 C C . GLU A 1 510 ? -13.485 -5.457 -8.334 1.00 94.06 510 GLU A C 1
ATOM 4068 O O . GLU A 1 510 ? -12.925 -5.791 -9.384 1.00 94.06 510 GLU A O 1
ATOM 4073 N N . VAL A 1 511 ? -12.839 -4.815 -7.357 1.00 97.75 511 VAL A N 1
ATOM 4074 C CA . VAL A 1 511 ? -11.400 -4.519 -7.383 1.00 97.75 511 VAL A CA 1
ATOM 4075 C C . VAL A 1 511 ? -10.791 -4.926 -6.054 1.00 97.75 511 VAL A C 1
ATOM 4077 O O . VAL A 1 511 ? -11.111 -4.330 -5.029 1.00 97.75 511 VAL A O 1
ATOM 4080 N N . TYR A 1 512 ? -9.902 -5.911 -6.086 1.00 98.38 512 TYR A N 1
ATOM 4081 C CA . TYR A 1 512 ? -9.180 -6.403 -4.918 1.00 98.38 512 TYR A CA 1
ATOM 4082 C C . TYR A 1 512 ? -7.710 -6.037 -5.051 1.00 98.38 512 TYR A C 1
ATOM 4084 O O . TYR A 1 512 ? -7.111 -6.268 -6.100 1.00 98.38 512 TYR A O 1
ATOM 4092 N N . ILE A 1 513 ? -7.114 -5.493 -3.999 1.00 98.69 513 ILE A N 1
ATOM 4093 C CA . ILE A 1 513 ? -5.684 -5.213 -3.926 1.00 98.69 513 ILE A CA 1
ATOM 4094 C C . ILE A 1 513 ? -5.068 -5.979 -2.768 1.00 98.69 513 ILE A C 1
ATOM 4096 O O . ILE A 1 513 ? -5.666 -6.131 -1.707 1.00 98.69 513 ILE A O 1
ATOM 4100 N N . GLY A 1 514 ? -3.854 -6.461 -2.967 1.00 98.31 514 GLY A N 1
ATOM 4101 C CA . GLY A 1 514 ? -3.095 -7.049 -1.890 1.00 98.31 514 GLY A CA 1
ATOM 4102 C C . GLY A 1 514 ? -1.610 -7.081 -2.152 1.00 98.31 514 GLY A C 1
ATOM 4103 O O . GLY A 1 514 ? -1.106 -6.620 -3.178 1.00 98.31 514 GLY A O 1
ATOM 4104 N N . SER A 1 515 ? -0.897 -7.571 -1.154 1.00 98.44 515 SER A N 1
ATOM 4105 C CA . SER A 1 515 ? 0.549 -7.434 -1.068 1.00 98.44 515 SER A CA 1
ATOM 4106 C C . SER A 1 515 ? 1.134 -8.443 -0.094 1.00 98.44 515 SER A C 1
ATOM 4108 O O . SER A 1 515 ? 0.408 -9.153 0.599 1.00 98.44 515 SER A O 1
ATOM 4110 N N . THR A 1 516 ? 2.459 -8.485 0.000 1.00 97.12 516 THR A N 1
ATOM 4111 C CA . THR A 1 516 ? 3.143 -9.227 1.063 1.00 97.12 516 THR A CA 1
ATOM 4112 C C . THR A 1 516 ? 2.808 -8.691 2.459 1.00 97.12 516 THR A C 1
ATOM 4114 O O . THR A 1 516 ? 2.702 -9.475 3.393 1.00 97.12 516 THR A O 1
ATOM 4117 N N . HIS A 1 517 ? 2.636 -7.372 2.593 1.00 95.62 517 HIS A N 1
ATOM 4118 C CA . HIS A 1 517 ? 2.257 -6.671 3.827 1.00 95.62 517 HIS A CA 1
ATOM 4119 C C . HIS A 1 517 ? 1.794 -5.234 3.519 1.00 95.62 517 HIS A C 1
ATOM 4121 O O . HIS A 1 517 ? 1.892 -4.770 2.376 1.00 95.62 517 HIS A O 1
ATOM 4127 N N . ILE A 1 518 ? 1.298 -4.533 4.539 1.00 95.25 518 ILE A N 1
ATOM 4128 C CA . ILE A 1 518 ? 0.966 -3.105 4.481 1.00 95.25 518 ILE A CA 1
ATOM 4129 C C . ILE A 1 518 ? 2.157 -2.305 5.025 1.00 95.25 518 ILE A C 1
ATOM 4131 O O . ILE A 1 518 ? 2.776 -2.700 6.010 1.00 95.25 518 ILE A O 1
ATOM 4135 N N . LEU A 1 519 ? 2.491 -1.204 4.358 1.00 94.62 519 LEU A N 1
ATOM 4136 C CA . LEU A 1 519 ? 3.598 -0.312 4.680 1.00 94.62 519 LEU A CA 1
ATOM 4137 C C . LEU A 1 519 ? 3.087 0.940 5.393 1.00 94.62 519 LEU A C 1
ATOM 4139 O O . LEU A 1 519 ? 2.181 1.612 4.898 1.00 94.62 519 LEU A O 1
ATOM 4143 N N . SER A 1 520 ? 3.754 1.301 6.489 1.00 93.94 520 SER A N 1
ATOM 4144 C CA . SER A 1 520 ? 3.865 2.700 6.916 1.00 93.94 520 SER A CA 1
ATOM 4145 C C . SER A 1 520 ? 5.162 3.316 6.372 1.00 93.94 520 SER A C 1
ATOM 4147 O O . SER A 1 520 ? 6.136 2.571 6.180 1.00 93.94 520 SER A O 1
ATOM 4149 N N . PRO A 1 521 ? 5.227 4.642 6.161 1.00 95.44 521 PRO A N 1
ATOM 4150 C CA . PRO A 1 521 ? 6.455 5.302 5.716 1.00 95.44 521 PRO A CA 1
ATOM 4151 C C . PRO A 1 521 ? 7.663 4.982 6.605 1.00 95.44 521 PRO A C 1
ATOM 4153 O O . PRO A 1 521 ? 8.713 4.564 6.113 1.00 95.44 521 PRO A O 1
ATOM 4156 N N . ASP A 1 522 ? 7.477 5.036 7.923 1.00 95.19 522 ASP A N 1
ATOM 4157 C CA . ASP A 1 522 ? 8.480 4.650 8.917 1.00 95.19 522 ASP A CA 1
ATOM 4158 C C . ASP A 1 522 ? 8.984 3.214 8.739 1.00 95.19 522 ASP A C 1
ATOM 4160 O O . ASP A 1 522 ? 10.191 2.953 8.750 1.00 95.19 522 ASP A O 1
ATOM 4164 N N . SER A 1 523 ? 8.062 2.258 8.580 1.00 93.81 523 SER A N 1
ATOM 4165 C CA . SER A 1 523 ? 8.418 0.846 8.399 1.00 93.81 523 SER A CA 1
ATOM 4166 C C . SER A 1 523 ? 9.197 0.618 7.103 1.00 93.81 523 SER A C 1
ATOM 4168 O O . SER A 1 523 ? 10.097 -0.226 7.062 1.00 93.81 523 SER A O 1
ATOM 4170 N N . PHE A 1 524 ? 8.897 1.397 6.062 1.00 95.38 524 PHE A N 1
ATOM 4171 C CA . PHE A 1 524 ? 9.554 1.300 4.770 1.00 95.38 524 PHE A CA 1
ATOM 4172 C C . PHE A 1 524 ? 10.986 1.839 4.826 1.00 95.38 524 PHE A C 1
ATOM 4174 O O . PHE A 1 524 ? 11.909 1.131 4.421 1.00 95.38 524 PHE A O 1
ATOM 4181 N N . VAL A 1 525 ? 11.198 3.019 5.423 1.00 96.31 525 VAL A N 1
ATOM 4182 C CA . VAL A 1 525 ? 12.542 3.585 5.652 1.00 96.31 525 VAL A CA 1
ATOM 4183 C C . VAL A 1 525 ? 13.398 2.634 6.493 1.00 96.31 525 VAL A C 1
ATOM 4185 O O . VAL A 1 525 ? 14.528 2.317 6.121 1.00 96.31 525 VAL A O 1
ATOM 4188 N N . ARG A 1 526 ? 12.848 2.080 7.583 1.00 94.88 526 ARG A N 1
ATOM 4189 C CA . ARG A 1 526 ? 13.556 1.083 8.408 1.00 94.88 526 ARG A CA 1
ATOM 4190 C C . ARG A 1 526 ? 13.870 -0.200 7.638 1.00 94.88 526 ARG A C 1
ATOM 4192 O O . ARG A 1 526 ? 14.924 -0.799 7.842 1.00 94.88 526 ARG A O 1
ATOM 4199 N N . SER A 1 527 ? 12.972 -0.647 6.763 1.00 92.94 527 SER A N 1
ATOM 4200 C CA . SER A 1 527 ? 13.207 -1.830 5.927 1.00 92.94 527 SER A CA 1
ATOM 4201 C C . SER A 1 527 ? 14.330 -1.585 4.920 1.00 92.94 527 SER A C 1
ATOM 4203 O O . SER A 1 527 ? 15.171 -2.465 4.731 1.00 92.94 527 SER A O 1
ATOM 4205 N N . LEU A 1 528 ? 14.386 -0.381 4.341 1.00 92.81 528 LEU A N 1
ATOM 4206 C CA . LEU A 1 528 ? 15.454 0.061 3.446 1.00 92.81 528 LEU A CA 1
ATOM 4207 C C . LEU A 1 528 ? 16.809 0.105 4.157 1.00 92.81 528 LEU A C 1
ATOM 4209 O O . LEU A 1 528 ? 17.770 -0.468 3.653 1.00 92.81 528 LEU A O 1
ATOM 4213 N N . GLY A 1 529 ? 16.879 0.649 5.375 1.00 93.06 529 GLY A N 1
ATOM 4214 C CA . GLY A 1 529 ? 18.108 0.672 6.188 1.00 93.06 529 GLY A CA 1
ATOM 4215 C C . GLY A 1 529 ? 18.646 -0.703 6.608 1.00 93.06 529 GLY A C 1
ATOM 4216 O O . GLY A 1 529 ? 19.675 -0.789 7.274 1.00 93.06 529 GLY A O 1
ATOM 4217 N N . ASN A 1 530 ? 17.959 -1.792 6.255 1.00 90.56 530 ASN A N 1
ATOM 4218 C CA . ASN A 1 530 ? 18.377 -3.165 6.535 1.00 90.56 530 ASN A CA 1
ATOM 4219 C C . ASN A 1 530 ? 18.498 -4.037 5.266 1.00 90.56 530 ASN A C 1
ATOM 4221 O O . ASN A 1 530 ? 18.682 -5.248 5.382 1.00 90.56 530 ASN A O 1
ATOM 4225 N N . LEU A 1 531 ? 18.371 -3.466 4.062 1.00 88.88 531 LEU A N 1
ATOM 4226 C CA . LEU A 1 531 ? 18.395 -4.214 2.792 1.00 88.88 531 LEU A CA 1
ATOM 4227 C C . LEU A 1 531 ? 19.756 -4.813 2.426 1.00 88.88 531 LEU A C 1
ATOM 4229 O O . LEU A 1 531 ? 19.808 -5.748 1.630 1.00 88.88 531 LEU A O 1
ATOM 4233 N N . ASP A 1 532 ? 20.837 -4.275 2.966 1.00 87.12 532 ASP A N 1
ATOM 4234 C CA . ASP A 1 532 ? 22.211 -4.752 2.805 1.00 87.12 532 ASP A CA 1
ATOM 4235 C C . ASP A 1 532 ? 22.644 -5.702 3.936 1.00 87.12 532 ASP A C 1
ATOM 4237 O O . ASP A 1 532 ? 23.667 -6.382 3.840 1.00 87.12 532 ASP A O 1
ATOM 4241 N N . LYS A 1 533 ? 21.847 -5.793 5.006 1.00 86.88 533 LYS A N 1
ATOM 4242 C CA . LYS A 1 533 ? 22.149 -6.607 6.189 1.00 86.88 533 LYS A CA 1
ATOM 4243 C C . LYS A 1 533 ? 21.679 -8.054 5.998 1.00 86.88 533 LYS A C 1
ATOM 4245 O O . LYS A 1 533 ? 20.728 -8.303 5.260 1.00 86.88 533 LYS A O 1
ATOM 4250 N N . PRO A 1 534 ? 22.306 -9.044 6.660 1.00 80.88 534 PRO A N 1
ATOM 4251 C CA . PRO A 1 534 ? 21.846 -10.430 6.606 1.00 80.88 534 PRO A CA 1
ATOM 4252 C C . PRO A 1 534 ? 20.404 -10.566 7.106 1.00 80.88 534 PRO A C 1
ATOM 4254 O O . PRO A 1 534 ? 20.010 -9.877 8.049 1.00 80.88 534 PRO A O 1
ATOM 4257 N N . LEU A 1 535 ? 19.636 -11.496 6.527 1.00 74.31 535 LEU A N 1
ATOM 4258 C CA . LEU A 1 535 ? 18.286 -11.773 7.019 1.00 74.31 535 LEU A CA 1
ATOM 4259 C C . LEU A 1 535 ? 18.324 -12.199 8.490 1.00 74.31 535 LEU A C 1
ATOM 4261 O O . LEU A 1 535 ? 19.133 -13.060 8.860 1.00 74.31 535 LEU A O 1
ATOM 4265 N N . PRO A 1 536 ? 17.406 -11.681 9.322 1.00 68.25 536 PRO A N 1
ATOM 4266 C CA . PRO A 1 536 ? 17.194 -12.251 10.637 1.00 68.25 536 PRO A CA 1
ATOM 4267 C C . PRO A 1 536 ? 16.738 -13.716 10.494 1.00 68.25 536 PRO A C 1
ATOM 4269 O O . PRO A 1 536 ? 16.038 -14.061 9.535 1.00 68.25 536 PRO A O 1
ATOM 4272 N N . PRO A 1 537 ? 17.111 -14.603 11.433 1.00 60.88 537 PRO A N 1
ATOM 4273 C CA . PRO A 1 537 ? 16.680 -15.994 11.396 1.00 60.88 537 PRO A CA 1
ATOM 4274 C C . PRO A 1 537 ? 15.149 -16.077 11.402 1.00 60.88 537 PRO A C 1
ATOM 4276 O O . PRO A 1 537 ? 14.485 -15.392 12.183 1.00 60.88 537 PRO A O 1
ATOM 4279 N N . SER A 1 538 ? 14.594 -16.928 10.532 1.00 57.34 538 SER A N 1
ATOM 4280 C CA . SER A 1 538 ? 13.148 -17.146 10.434 1.00 57.34 538 SER A CA 1
ATOM 4281 C C . SER A 1 538 ? 12.586 -17.546 11.798 1.00 57.34 538 SER A C 1
ATOM 4283 O O . SER A 1 538 ? 12.952 -18.590 12.343 1.00 57.34 538 SER A O 1
ATOM 4285 N N . LYS A 1 539 ? 11.685 -16.734 12.362 1.00 50.97 539 LYS A N 1
ATOM 4286 C CA . LYS A 1 539 ? 10.934 -17.126 13.560 1.00 50.97 539 LYS A CA 1
ATOM 4287 C C . LYS A 1 539 ? 9.979 -18.251 13.159 1.00 50.97 539 LYS A C 1
ATOM 4289 O O . LYS A 1 539 ? 9.123 -18.048 12.305 1.00 50.97 539 LYS A O 1
ATOM 4294 N N . SER A 1 540 ? 10.124 -19.440 13.748 1.00 42.28 540 SER A N 1
ATOM 4295 C CA . SER A 1 540 ? 9.134 -20.513 13.574 1.00 42.28 540 SER A CA 1
ATOM 4296 C C . SER A 1 540 ? 7.782 -20.019 14.090 1.00 42.28 540 SER A C 1
ATOM 4298 O O . SER A 1 540 ? 7.644 -19.762 15.284 1.00 42.28 540 SER A O 1
ATOM 4300 N N . MET A 1 541 ? 6.797 -19.875 13.198 1.00 45.41 541 MET A N 1
ATOM 4301 C CA . MET A 1 541 ? 5.437 -19.440 13.552 1.00 45.41 541 MET A CA 1
ATOM 4302 C C . MET A 1 541 ? 4.716 -20.442 14.459 1.00 45.41 541 MET A C 1
ATOM 4304 O O . MET A 1 541 ? 3.786 -20.076 15.172 1.00 45.41 541 MET A O 1
ATOM 4308 N N . VAL A 1 542 ? 5.157 -21.702 14.463 1.00 48.75 542 VAL A N 1
ATOM 4309 C CA . VAL A 1 542 ? 4.648 -22.731 15.368 1.00 48.75 542 VAL A CA 1
ATOM 4310 C C . VAL A 1 542 ? 5.634 -22.860 16.532 1.00 48.75 542 VAL A C 1
ATOM 4312 O O . VAL A 1 542 ? 6.772 -23.294 16.306 1.00 48.75 542 VAL A O 1
ATOM 4315 N N . PRO A 1 543 ? 5.241 -22.493 17.769 1.00 41.19 543 PRO A N 1
ATOM 4316 C CA . PRO A 1 543 ? 6.005 -22.847 18.957 1.00 41.19 543 PRO A CA 1
ATOM 4317 C C . PRO A 1 543 ? 6.215 -24.361 18.972 1.00 41.19 543 PRO A C 1
ATOM 4319 O O . PRO A 1 543 ? 5.298 -25.111 18.627 1.00 41.19 543 PRO A O 1
ATOM 4322 N N . HIS A 1 544 ? 7.398 -24.831 19.371 1.00 37.94 544 HIS A N 1
ATOM 4323 C CA . HIS A 1 544 ? 7.591 -26.262 19.583 1.00 37.94 544 HIS A CA 1
ATOM 4324 C C . HIS A 1 544 ? 6.488 -26.783 20.513 1.00 37.94 544 HIS A C 1
ATOM 4326 O O . HIS A 1 544 ? 6.225 -26.215 21.572 1.00 37.94 544 HIS A O 1
ATOM 4332 N N . TYR A 1 545 ? 5.798 -27.843 20.083 1.00 49.44 545 TYR A N 1
ATOM 4333 C CA . TYR A 1 545 ? 4.856 -28.530 20.951 1.00 49.44 545 TYR A CA 1
ATOM 4334 C C . TYR A 1 545 ? 5.660 -29.232 22.048 1.00 49.44 545 TYR A C 1
ATOM 4336 O O . TYR A 1 545 ? 6.130 -30.359 21.876 1.00 49.44 545 TYR A O 1
ATOM 4344 N N . ASP A 1 546 ? 5.828 -28.546 23.173 1.00 41.31 546 ASP A N 1
ATOM 4345 C CA . ASP A 1 546 ? 6.389 -29.122 24.381 1.00 41.31 546 ASP A CA 1
ATOM 4346 C C . ASP A 1 546 ? 5.337 -30.070 24.945 1.00 41.31 546 ASP A C 1
ATOM 4348 O O . ASP A 1 546 ? 4.364 -29.667 25.588 1.00 41.31 546 ASP A O 1
ATOM 4352 N N . GLY A 1 547 ? 5.495 -31.355 24.629 1.00 43.75 547 GLY A N 1
ATOM 4353 C CA . GLY A 1 547 ? 4.653 -32.433 25.120 1.00 43.75 547 GLY A CA 1
ATOM 4354 C C . GLY A 1 547 ? 4.756 -32.577 26.634 1.00 43.75 547 GLY A C 1
ATOM 4355 O O . GLY A 1 547 ? 5.316 -33.549 27.129 1.00 43.75 547 GLY A O 1
ATOM 4356 N N . SER A 1 548 ? 4.171 -31.648 27.387 1.00 39.28 548 SER A N 1
ATOM 4357 C CA . SER A 1 548 ? 3.847 -31.872 28.784 1.00 39.28 548 SER A CA 1
ATOM 4358 C C . SER A 1 548 ? 2.702 -32.878 28.813 1.00 39.28 548 SER A C 1
ATOM 4360 O O . SER A 1 548 ? 1.512 -32.567 28.738 1.00 39.28 548 SER A O 1
ATOM 4362 N N . SER A 1 549 ? 3.073 -34.154 28.903 1.00 40.22 549 SER A N 1
ATOM 4363 C CA . SER A 1 549 ? 2.198 -35.137 29.511 1.00 40.22 549 SER A CA 1
ATOM 4364 C C . SER A 1 549 ? 1.765 -34.543 30.847 1.00 40.22 549 SER A C 1
ATOM 4366 O O . SER A 1 549 ? 2.582 -34.408 31.758 1.00 40.22 549 SER A O 1
ATOM 4368 N N . ARG A 1 550 ? 0.490 -34.170 30.980 1.00 36.69 550 ARG A N 1
ATOM 4369 C CA . ARG A 1 550 ? -0.138 -34.076 32.294 1.00 36.69 550 ARG A CA 1
ATOM 4370 C C . ARG A 1 550 ? -0.061 -35.477 32.895 1.00 36.69 550 ARG A C 1
ATOM 4372 O O . ARG A 1 550 ? -0.990 -36.267 32.760 1.00 36.69 550 ARG A O 1
ATOM 4379 N N . THR A 1 551 ? 1.064 -35.810 33.522 1.00 35.38 551 THR A N 1
ATOM 4380 C CA . THR A 1 551 ? 1.085 -36.811 34.575 1.00 35.38 551 THR A CA 1
ATOM 4381 C C . THR A 1 551 ? 0.066 -36.317 35.577 1.00 35.38 551 THR A C 1
ATOM 4383 O O . THR A 1 551 ? 0.203 -35.221 36.122 1.00 35.38 551 THR A O 1
ATOM 4386 N N . SER A 1 552 ? -1.010 -37.079 35.725 1.00 37.28 552 SER A N 1
ATOM 4387 C CA . SER A 1 552 ? -2.023 -36.879 36.742 1.00 37.28 552 SER A CA 1
ATOM 4388 C C . SER A 1 552 ? -1.330 -36.834 38.101 1.00 37.28 552 SER A C 1
ATOM 4390 O O . SER A 1 552 ? -1.090 -37.872 38.718 1.00 37.28 552 SER A O 1
ATOM 4392 N N . ALA A 1 553 ? -0.976 -35.636 38.561 1.00 31.30 553 ALA A N 1
ATOM 4393 C CA . ALA A 1 553 ? -0.740 -35.406 39.966 1.00 31.30 553 ALA A CA 1
ATOM 4394 C C . ALA A 1 553 ? -2.066 -35.748 40.642 1.00 31.30 553 ALA A C 1
ATOM 4396 O O . ALA A 1 553 ? -3.090 -35.108 40.385 1.00 31.30 553 ALA A O 1
ATOM 4397 N N . ALA A 1 554 ? -2.061 -36.833 41.410 1.00 35.91 554 ALA A N 1
ATOM 4398 C CA . ALA A 1 554 ? -3.158 -37.213 42.270 1.00 35.91 554 ALA A CA 1
ATOM 4399 C C . ALA A 1 554 ? -3.385 -36.069 43.265 1.00 35.91 554 ALA A C 1
ATOM 4401 O O . ALA A 1 554 ? -2.759 -36.004 44.318 1.00 35.91 554 ALA A O 1
ATOM 4402 N N . ALA A 1 555 ? -4.254 -35.129 42.897 1.00 32.56 555 ALA A N 1
ATOM 4403 C CA . ALA A 1 555 ? -4.814 -34.176 43.828 1.00 32.56 555 ALA A CA 1
ATOM 4404 C C . ALA A 1 555 ? -5.733 -34.972 44.757 1.00 32.56 555 ALA A C 1
ATOM 4406 O O . ALA A 1 555 ? -6.802 -35.439 44.358 1.00 32.56 555 ALA A O 1
ATOM 4407 N N . SER A 1 556 ? -5.269 -35.177 45.986 1.00 31.70 556 SER A N 1
ATOM 4408 C CA . SER A 1 556 ? -6.067 -35.643 47.109 1.00 31.70 556 SER A CA 1
ATOM 4409 C C . SER A 1 556 ? -7.285 -34.731 47.266 1.00 31.70 556 SER A C 1
ATOM 4411 O O . SER A 1 556 ? -7.209 -33.611 47.764 1.00 31.70 556 SER A O 1
ATOM 4413 N N . SER A 1 557 ? -8.436 -35.205 46.797 1.00 32.56 557 SER A N 1
ATOM 4414 C CA . SER A 1 557 ? -9.703 -34.504 46.932 1.00 32.56 557 SER A CA 1
ATOM 4415 C C . SER A 1 557 ? -10.275 -34.716 48.335 1.00 32.56 557 SER A C 1
ATOM 4417 O O . SER A 1 557 ? -10.938 -35.721 48.593 1.00 32.56 557 SER A O 1
ATOM 4419 N N . THR A 1 558 ? -10.094 -33.752 49.234 1.00 32.81 558 THR A N 1
ATOM 4420 C CA . THR A 1 558 ? -11.065 -33.493 50.305 1.00 32.81 558 THR A CA 1
ATOM 4421 C C . THR A 1 558 ? -12.179 -32.623 49.721 1.00 32.81 558 THR A C 1
ATOM 4423 O O . THR A 1 558 ? -12.172 -31.400 49.808 1.00 32.81 558 THR A O 1
ATOM 4426 N N . ALA A 1 559 ? -13.130 -33.262 49.037 1.00 31.14 559 ALA A N 1
ATOM 4427 C CA . ALA A 1 559 ? -14.295 -32.583 48.480 1.00 31.14 559 ALA A CA 1
ATOM 4428 C C . ALA A 1 559 ? -15.414 -32.466 49.529 1.00 31.14 559 ALA A C 1
ATOM 4430 O O . ALA A 1 559 ? -15.890 -33.473 50.052 1.00 31.14 559 ALA A O 1
ATOM 4431 N N . SER A 1 560 ? -15.867 -31.233 49.778 1.00 30.48 560 SER A N 1
ATOM 4432 C CA . SER A 1 560 ? -17.149 -30.930 50.427 1.00 30.48 560 SER A CA 1
ATOM 4433 C C . SER A 1 560 ? -18.318 -31.221 49.459 1.00 30.48 560 SER A C 1
ATOM 4435 O O . SER A 1 560 ? -18.227 -30.885 48.271 1.00 30.48 560 SER A O 1
ATOM 4437 N N . PRO A 1 561 ? -19.416 -31.860 49.907 1.00 30.92 561 PRO A N 1
ATOM 4438 C CA . PRO A 1 561 ? -20.481 -32.338 49.031 1.00 30.92 561 PRO A CA 1
ATOM 4439 C C . PRO A 1 561 ? -21.542 -31.256 48.765 1.00 30.92 561 PRO A C 1
ATOM 4441 O O . PRO A 1 561 ? -22.548 -31.189 49.462 1.00 30.92 561 PRO A O 1
ATOM 4444 N N . ALA A 1 562 ? -21.362 -30.438 47.721 1.00 34.91 562 ALA A N 1
ATOM 4445 C CA . ALA A 1 562 ? -22.450 -29.573 47.226 1.00 34.91 562 ALA A CA 1
ATOM 4446 C C . ALA A 1 562 ? -22.559 -29.419 45.693 1.00 34.91 562 ALA A C 1
ATOM 4448 O O . ALA A 1 562 ? -23.593 -28.977 45.209 1.00 34.91 562 ALA A O 1
ATOM 4449 N N . HIS A 1 563 ? -21.579 -29.855 44.892 1.00 32.50 563 HIS A N 1
ATOM 4450 C CA . HIS A 1 563 ? -21.578 -29.606 43.436 1.00 32.50 563 HIS A CA 1
ATOM 4451 C C . HIS A 1 563 ? -21.594 -30.870 42.561 1.00 32.50 563 HIS A C 1
ATOM 4453 O O . HIS A 1 563 ? -20.899 -30.966 41.554 1.00 32.50 563 HIS A O 1
ATOM 4459 N N . LYS A 1 564 ? -22.427 -31.859 42.903 1.00 33.59 564 LYS A N 1
ATOM 4460 C CA . LYS A 1 564 ? -22.749 -32.974 41.991 1.00 33.59 564 LYS A CA 1
ATOM 4461 C C . LYS A 1 564 ? -24.252 -33.110 41.789 1.00 33.59 564 LYS A C 1
ATOM 4463 O O . LYS A 1 564 ? -24.874 -34.033 42.301 1.00 33.59 564 LYS A O 1
ATOM 4468 N N . LYS A 1 565 ? -24.823 -32.199 41.003 1.00 36.97 565 LYS A N 1
ATOM 4469 C CA . LYS A 1 565 ? -26.027 -32.430 40.192 1.00 36.97 565 LYS A CA 1
ATOM 4470 C C . LYS A 1 565 ? -26.190 -31.244 39.252 1.00 36.97 565 LYS A C 1
ATOM 4472 O O . LYS A 1 565 ? -26.519 -30.166 39.710 1.00 36.97 565 LYS A O 1
ATOM 4477 N N . ILE A 1 566 ? -25.902 -31.486 37.978 1.00 35.31 566 ILE A N 1
ATOM 4478 C CA . ILE A 1 566 ? -26.407 -30.856 36.746 1.00 35.31 566 ILE A CA 1
ATOM 4479 C C . ILE A 1 566 ? -25.284 -31.072 35.736 1.00 35.31 566 ILE A C 1
ATOM 4481 O O . ILE A 1 566 ? -24.289 -30.367 35.762 1.00 35.31 566 ILE A O 1
ATOM 4485 N N . LEU A 1 567 ? -25.407 -32.143 34.954 1.00 31.34 567 LEU A N 1
ATOM 4486 C CA . LEU A 1 567 ? -24.849 -32.336 33.608 1.00 31.34 567 LEU A CA 1
ATOM 4487 C C . LEU A 1 567 ? -25.278 -33.743 33.157 1.00 31.34 567 LEU A C 1
ATOM 4489 O O . LEU A 1 567 ? -24.507 -34.696 33.099 1.00 31.34 567 LEU A O 1
ATOM 4493 N N . LYS A 1 568 ? -26.587 -33.876 32.932 1.00 33.09 568 LYS A N 1
ATOM 4494 C CA . LYS A 1 568 ? -27.203 -34.897 32.079 1.00 33.09 568 LYS A CA 1
ATOM 4495 C C . LYS A 1 568 ? -28.409 -34.247 31.413 1.00 33.09 568 LYS A C 1
ATOM 4497 O O . LYS A 1 568 ? -29.508 -34.286 31.959 1.00 33.09 568 LYS A O 1
ATOM 4502 N N . LYS A 1 569 ? -28.137 -33.584 30.293 1.00 31.06 569 LYS A N 1
ATOM 4503 C CA . LYS A 1 569 ? -29.024 -33.299 29.156 1.00 31.06 569 LYS A CA 1
ATOM 4504 C C . LYS A 1 569 ? -28.280 -32.308 28.270 1.00 31.06 569 LYS A C 1
ATOM 4506 O O . LYS A 1 569 ? -28.280 -31.138 28.616 1.00 31.06 569 LYS A O 1
ATOM 4511 N N . TRP A 1 570 ? -27.603 -32.821 27.251 1.00 32.75 570 TRP A N 1
ATOM 4512 C CA . TRP A 1 570 ? -27.534 -32.352 25.864 1.00 32.75 570 TRP A CA 1
ATOM 4513 C C . TRP A 1 570 ? -27.044 -33.548 25.053 1.00 32.75 570 TRP A C 1
ATOM 4515 O O . TRP A 1 570 ? -26.112 -34.229 25.548 1.00 32.75 570 TRP A O 1
#

Foldseek 3Di:
DDQADAAEAQFDDDPVRVVVVVVVCVVVVNVVRHPHYYYQLRQWADQAPQEIANQFLLLQLCQQFPVNLVVVVSLLVSLLVVLRNVLSVCVVVLAPAFEWEFDFDPDPPFDDSCSRVSSSVSNNVSSVVVCVVVVCGSPADVLGFAGAYEYEAAPLLFLLQLLAQDQQLQQLLVFQAPWDQDSAAIKHWFWDQDPVRDIDIDMDGQGPVQPLCVVRRGPGLVCSQVVLLVVLQVVCVVVVVQQPDDDRDDHPVSSLVSLVRRVVPVPVSVSSRVSVRSSVSSVVSCVQQVVVLLLQLSLLQQVCAHPVRHGDDCSLVSLLVLLQDPSHDLLSLLSSLSSNCLRDPDDDPVSSVSSCVNNVHDPLSVLLSVLSSSSSNRPPVVLVCQQPDDPVVVVVVCVVPDVPCDPDSSHPHATSLLSQVVCVLVVNHDCVRIPGPDDDDPVSVCVNVVSVVVDDDDPDDDDDDDDDDDDDDDPQDPAPHHEYEYEYENEDEVSSSSSQVVVCVVRSHHHHYYYNYHHHSSNSSSSSSCSNPDRDPDDDPDDPPPPPPPPPPPPPDPDDPDPPDDDPDD

Radius of gyration: 27.67 Å; Cα contacts (8 Å, |Δi|>4): 741; chains: 1; bounding box: 71×71×81 Å

Mean predicted aligned error: 10.93 Å

InterPro domains:
  IPR001619 Sec1-like protein [PF00995] (2-527)
  IPR001619 Sec1-like protein [PIRSF005715] (2-531)
  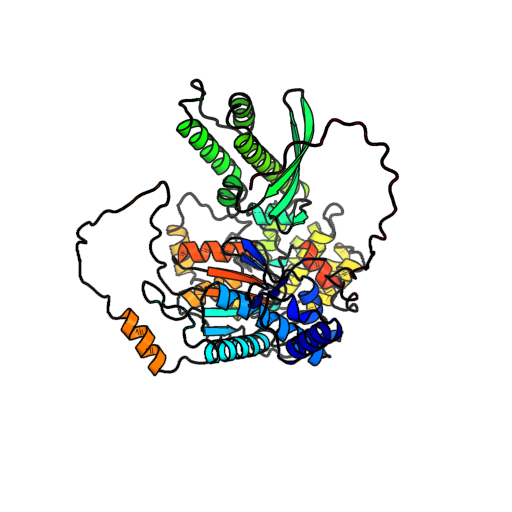IPR001619 Sec1-like protein [PTHR11679] (2-528)
  IPR027482 Sec1-like, domain 2 [G3DSA:3.40.50.1910] (47-525)
  IPR036045 Sec1-like superfamily [SSF56815] (1-533)
  IPR043127 Sec1-like, domain 3a [G3DSA:3.90.830.10] (166-288)

Organism: NCBI:txid101127

Nearest PDB structures (foldseek):
  4jeh-assembly1_A  TM=8.910E-01  e=1.579E-33  Rattus norvegicus
  7xsj-assembly1_A  TM=8.869E-01  e=2.491E-33  Rattus norvegicus
  4jeu-assembly1_A  TM=8.954E-01  e=2.911E-31  Rattus norvegicus
  3puj-assembly2_B  TM=8.740E-01  e=2.098E-30  Rattus norvegicus
  2xhe-assembly1_A  TM=8.610E-01  e=1.202E-30  Monosiga brevicollis

Sequence (570 aa):
MYAAAHVHFINGLDNVVFDEFTRRLNAANASKYIQSLKEMYVDFMVREPNLFTLDDPSKFQRLFNQEISKDRAHIDRELDDMAKQLLCLCVTIGENPLIRYHRPLDVPGTINRNIPWHLAKLVQAELDNFCKVNPEFPPPRDPPLPRGTLIILDRTIDPASPFLHEFTYQAMLADLLPTEDTLSGVKYSYEYTQEDGTSKDTEIVLNEQDTVYTSIRHMHIANTTEQLIDDFNKFVEENKGSSGGQSSVRSLNDMKNVIANLPQFQEMKTKFSAHMAIASDCMSEFTKQNLEAIGLIEQDMACGETPDGHAPKHLVDELVPILDDPYTSQMIKTRLIMLWISTADKVDTEELELLLAHARLDQEYKDAIDNLSLLGVQLSKSASKFGKKSKKERKKQANIVNPNDVPFDLSRYVPVVKRVVEGHMNETIDQSLFPLLRMPEPENLKADASSARKQHHQLRVYKTQWHKKTIGTTTSKPPSGPPVIIFVAGGITWSEARSAYELAATFDREVYIGSTHILSPDSFVRSLGNLDKPLPPSKSMVPHYDGSSRTSAAASSTASPAHKKILKKW

pLDDT: mean 80.79, std 20.54, range [25.94, 98.75]

Solvent-accessible surface area (backbone atoms only — not comparable to full-atom values): 33203 Å² total; per-residue (Å²): 142,70,93,59,41,73,48,69,37,47,45,81,73,53,69,68,61,48,50,50,50,50,51,52,30,55,76,66,70,43,56,88,34,55,78,41,80,46,66,67,29,58,50,57,45,76,80,47,100,42,34,38,26,61,77,36,68,65,50,34,48,57,66,47,12,63,76,48,60,70,40,56,72,57,46,52,49,56,37,46,55,51,15,54,27,50,40,12,52,29,60,69,77,40,48,68,50,48,48,28,23,50,44,81,79,95,51,90,96,56,58,83,80,57,59,19,50,56,32,49,53,41,31,48,50,50,46,51,53,51,38,72,79,35,76,73,56,50,60,85,54,88,74,64,61,52,71,28,38,33,41,28,35,40,42,44,75,46,66,46,66,50,48,56,77,48,59,26,38,49,39,28,42,59,63,75,44,91,56,45,87,47,98,79,26,46,29,41,74,47,79,43,73,47,97,87,70,48,73,41,84,43,77,48,70,52,34,89,88,36,67,68,53,68,72,38,35,77,36,47,50,87,53,40,63,58,50,52,46,52,53,50,43,51,52,51,60,79,42,44,94,80,41,93,79,76,78,85,56,86,46,73,69,48,42,58,57,55,52,70,74,41,77,92,44,53,70,61,46,50,51,56,54,49,54,51,49,51,54,52,51,46,51,50,51,38,62,74,70,45,41,68,66,52,30,40,54,50,29,23,48,69,59,56,27,36,88,89,66,43,71,66,71,63,62,66,72,64,43,44,63,58,27,52,36,86,84,54,52,66,67,58,45,45,31,51,53,48,36,45,64,61,51,47,96,69,82,53,66,70,60,50,53,50,50,51,64,42,40,67,65,57,68,65,55,49,43,17,55,63,34,48,63,58,62,19,68,49,78,50,61,61,56,68,52,38,68,64,62,49,78,70,47,48,58,50,47,66,70,66,46,57,95,82,64,71,81,52,66,58,64,69,64,72,50,40,69,46,30,52,50,53,19,52,77,67,74,65,48,57,55,81,41,44,32,60,79,65,80,83,54,76,66,57,53,47,55,45,46,56,59,48,63,78,69,75,88,74,96,69,86,78,81,89,81,91,84,82,91,81,85,90,72,80,82,75,74,77,62,74,52,48,40,38,38,37,37,26,49,51,31,40,36,54,66,54,54,46,36,28,55,55,47,19,66,74,60,43,26,54,33,37,33,32,21,29,22,80,43,40,42,69,60,47,49,56,49,31,40,45,28,86,51,82,80,77,80,82,76,69,88,66,72,80,84,75,81,72,71,78,71,79,73,81,73,82,76,85,73,79,95,77,88,86,84,88,90,87,85,134

Secondary structure (DSSP, 8-state):
--S-EEEEESSPPPHHHHHHHHHHHHHTT-GGGEEEEEE----SEEEETTEEE---THHHHHHH-TTGGG-HHHHHHHHHHHHHHHHHHHHHHT--PEEEE------TT-----HHHHHHHHHHHHHHHHHHH-TTPSPPPSS--PPPEEEEEEGGG-SSTTTS---BHHHHHHHHS--EEETTEEEEEEEEE-TTS-EEEEEEEESTT-HHHHHHTTSBHHHHHHHHHHHHHHHHHHTTTSS-SPPPP-SHHHHHHHHHT-GGGHHHHHHHHHHHHHHHHHHHHHHHTTHHHHHHHHHHHHHSS-TTSPPP--HHHHHHHHHH-TTS-HHHHHHHHHHHHHH-SS--HHHHHHHHHHHT--HHHHHHHHHGGGGT----HHHHHTT---HHHHHHHHTTS-TT-PPPTT-----HHHHHHHHHHTT---TTTS-BSSPPPHHHHHHHHHHHTT-S--------------S----PPPPSS--EEEEEET-B-HHHHHHHHHHHHHHTS-EEEEESSBPPHHHHHHHHTTTTSPPPPPP-SS------------------S---------